Protein AF-A0A4S2KMN2-F1 (afdb_monomer_lite)

Secondary structure (DSSP, 8-state):
-EEEEEEETTEEEEEEEE-TTSBHHHHHHHHHHHHHHHHHHHHHHHHHHHHHHH-SBPPTTTTT--HHHHHHTT---TTTTTSPPTT-EEE---SSS-B-SEEEPHHHHHHHHHHHHHHHHHH-GGGGTTT-B--HHHHHHHHHHHHHHHHHH-TT---TT-HHHHHHHT----TTSHHHHH---GGGEEEEETTEE--TT-BTHHHH-S-SS-EEEEEEEETTS-SPPPPPSS-HHHHHHHHHHHHHHHHHHHHHHHHHHHHHHHHHHHHHHHHHHHHHHHHHHHHHHHIIIIIHHHHHHHHTTB-SSPEEEEEEEEEEEESGGG-S--S-EESTTS--SEEEEEEEEEEPPP---------------------------------S-PPPP-----------PPPPP--EE--TTSS-SEEEEEEESSTTSEE-TTT--HHHHHHHH-STT-EEEEEEBSS-TTEEES---HHHHHHHHHHHHHTHHHHHHHHHHHHHHHIIIIIHHHHHHTTS-------------------------TT-THHHHHHHHHHHHHHHHHHHHHTTSSS--------------------------PPPP-

Sequence (602 aa):
MVRLHVKKGDDSQFLYDTHVEASVDDVVCDIAVIYNGRLKISRICYEIEELAKHGVMLPPDIMGLTDEQVEELKLKDEWADKCVPMGGWTFNRDKIGRRNGRQPNEKMQEVLKKTIEDARAMTSKKLVQQEKLVTQKTVQEALDLLRGAVTIVYPMGLPPHDVIRKEFENTEDLTGTQASLEVIDVQLAQLWFSGKELLPGKKIKDFVGNNEKTKVIVKLQKRGSGKPAREPLMSEDERKQLMLHAYRRQEQLQMADEKEKQTFLQKLLFYTTAFFILLSTFSLFAFLFLVPFVIDPAFTTIFMQFDTRPAECVTIDVESRRGTSNCSWTSCREGCTKELYDCTQIRVNYKLPENTTEGSDGEGGAVGSVEDDEENKRMPRYERSLGEYIEDGDENFAVDDENGLPKSFPTGLMGNDSVWYFTGAKLFPNVKGCGYPPILNCSIFYRQYANIGQNFSCYYSKVDPGIVISDLDMWQVYMNLVYAMAIPIPSFIISVIYLTIAYFKIYNEDEVVLVGGEEGEEGEEGEGDGTPLPPTSGALTPGSEAFREDLASFGHQLKVAMADDISRESLDGIPNSLSAQGNLSKTMTTSISTPPGPTAAV

pLDDT: mean 75.11, std 23.51, range [24.83, 96.62]

Structure (mmCIF, N/CA/C/O backbone):
data_AF-A0A4S2KMN2-F1
#
_entry.id   AF-A0A4S2KMN2-F1
#
loop_
_atom_site.group_PDB
_atom_site.id
_atom_site.type_symbol
_atom_site.label_atom_id
_atom_site.label_alt_id
_atom_site.label_comp_id
_atom_site.label_asym_id
_atom_site.label_entity_id
_atom_site.label_seq_id
_atom_site.pdbx_PDB_ins_code
_atom_site.Cartn_x
_atom_site.Cartn_y
_atom_site.Cartn_z
_atom_site.occupancy
_atom_site.B_iso_or_equiv
_atom_site.auth_seq_id
_atom_site.auth_comp_id
_atom_site.auth_asym_id
_atom_site.auth_atom_id
_atom_site.pdbx_PDB_model_num
ATOM 1 N N . MET A 1 1 ? -2.688 -8.584 46.178 1.00 84.94 1 MET A N 1
ATOM 2 C CA . MET A 1 1 ? -4.043 -8.691 45.597 1.00 84.94 1 MET A CA 1
ATOM 3 C C . MET A 1 1 ? -3.988 -9.038 44.110 1.00 84.94 1 MET A C 1
ATOM 5 O O . MET A 1 1 ? -3.458 -8.285 43.297 1.00 84.94 1 MET A O 1
ATOM 9 N N . VAL A 1 2 ? -4.513 -10.209 43.762 1.00 90.00 2 VAL A N 1
ATOM 10 C CA . VAL A 1 2 ? -4.643 -10.681 42.381 1.00 90.00 2 VAL A CA 1
ATOM 11 C C . VAL A 1 2 ? -5.795 -9.933 41.719 1.00 90.00 2 VAL A C 1
ATOM 13 O O . VAL A 1 2 ? -6.922 -9.984 42.207 1.00 90.00 2 VAL A O 1
ATOM 16 N N . ARG A 1 3 ? -5.523 -9.260 40.600 1.00 93.69 3 ARG A N 1
ATOM 17 C CA . ARG A 1 3 ? -6.525 -8.509 39.839 1.00 93.69 3 ARG A CA 1
ATOM 18 C C . ARG A 1 3 ? -7.091 -9.364 38.716 1.00 93.69 3 ARG A C 1
ATOM 20 O O . ARG A 1 3 ? -6.379 -9.704 37.772 1.00 93.69 3 ARG A O 1
ATOM 27 N N . LEU A 1 4 ? -8.373 -9.687 38.796 1.00 94.00 4 LEU A N 1
ATOM 28 C CA . LEU A 1 4 ? -9.105 -10.438 37.785 1.00 94.00 4 LEU A CA 1
ATOM 29 C C . LEU A 1 4 ? -9.782 -9.464 36.818 1.00 94.00 4 LEU A C 1
ATOM 31 O O . LEU A 1 4 ? -10.684 -8.713 37.186 1.00 94.00 4 LEU A O 1
ATOM 35 N N . HIS A 1 5 ? -9.356 -9.484 35.561 1.00 94.56 5 HIS A N 1
ATOM 36 C CA . HIS A 1 5 ? -10.080 -8.856 34.468 1.00 94.56 5 HIS A CA 1
ATOM 37 C C . HIS A 1 5 ? -11.124 -9.840 33.944 1.00 94.56 5 HIS A C 1
ATOM 39 O O . HIS A 1 5 ? -10.793 -10.780 33.222 1.00 94.56 5 HIS A O 1
ATOM 45 N N . VAL A 1 6 ? -12.381 -9.627 34.333 1.00 94.69 6 VAL A N 1
ATOM 46 C CA . VAL A 1 6 ? -13.495 -10.504 33.973 1.00 94.69 6 VAL A CA 1
ATOM 47 C C . VAL A 1 6 ? -13.998 -10.153 32.577 1.00 94.69 6 VAL A C 1
ATOM 49 O O . VAL A 1 6 ? -14.390 -9.013 32.311 1.00 94.69 6 VAL A O 1
ATOM 52 N N . LYS A 1 7 ? -14.024 -11.150 31.694 1.00 93.00 7 LYS A N 1
ATOM 53 C CA . LYS A 1 7 ? -14.581 -11.077 30.341 1.00 93.00 7 LYS A CA 1
ATOM 54 C C . LYS A 1 7 ? -15.708 -12.087 30.147 1.00 93.00 7 LYS A C 1
ATOM 56 O O . LYS A 1 7 ? -15.736 -13.119 30.811 1.00 93.00 7 LYS A O 1
ATOM 61 N N . LYS A 1 8 ? -16.602 -11.834 29.194 1.00 90.19 8 LYS A N 1
ATOM 62 C CA . LYS A 1 8 ? -17.566 -12.824 28.679 1.00 90.19 8 LYS A CA 1
ATOM 63 C C . LYS A 1 8 ? -17.422 -12.873 27.162 1.00 90.19 8 LYS A C 1
ATOM 65 O O . LYS A 1 8 ? -17.637 -11.864 26.505 1.00 90.19 8 LYS A O 1
ATOM 70 N N . GLY A 1 9 ? -17.016 -14.016 26.608 1.00 85.81 9 GLY A N 1
ATOM 71 C CA . GLY A 1 9 ? -16.551 -14.064 25.217 1.00 85.81 9 GLY A CA 1
ATOM 72 C C . GLY A 1 9 ? -15.277 -13.231 25.056 1.00 85.81 9 GLY A C 1
ATOM 73 O O . GLY A 1 9 ? -14.280 -13.522 25.724 1.00 85.81 9 GLY A O 1
ATOM 74 N N . ASP A 1 10 ? -15.331 -12.195 24.221 1.00 83.69 10 ASP A N 1
ATOM 75 C CA . ASP A 1 10 ? -14.242 -11.222 24.039 1.00 83.69 10 ASP A CA 1
ATOM 76 C C . ASP A 1 10 ? -14.536 -9.859 24.695 1.00 83.69 10 ASP A C 1
ATOM 78 O O . ASP A 1 10 ? -13.643 -9.020 24.828 1.00 83.69 10 ASP A O 1
ATOM 82 N N . ASP A 1 11 ? -15.751 -9.683 25.223 1.00 88.81 11 ASP A N 1
ATOM 83 C CA . ASP A 1 11 ? -16.197 -8.462 25.887 1.00 88.81 11 ASP A CA 1
ATOM 84 C C . ASP A 1 11 ? -15.615 -8.322 27.298 1.00 88.81 11 ASP A C 1
ATOM 86 O O . ASP A 1 11 ? -15.892 -9.134 28.190 1.00 88.81 11 ASP A O 1
ATOM 90 N N . SER A 1 12 ? -14.904 -7.219 27.530 1.00 91.62 12 SER A N 1
ATOM 91 C CA . SER A 1 12 ? -14.468 -6.763 28.856 1.00 91.62 12 SER A CA 1
ATOM 92 C C . SER A 1 12 ? -15.654 -6.320 29.712 1.00 91.62 12 SER A C 1
ATOM 94 O O . SER A 1 12 ? -16.411 -5.426 29.329 1.00 91.62 12 SER A O 1
ATOM 96 N N . GLN A 1 13 ? -15.825 -6.941 30.884 1.00 93.12 13 GLN A N 1
ATOM 97 C CA . GLN A 1 13 ? -16.963 -6.688 31.768 1.00 93.12 13 GLN A CA 1
ATOM 98 C C . GLN A 1 13 ? -16.597 -5.739 32.910 1.00 93.12 13 GLN A C 1
ATOM 100 O O . GLN A 1 13 ? -17.120 -4.625 32.952 1.00 93.12 13 GLN A O 1
ATOM 105 N N . PHE A 1 14 ? -15.728 -6.173 33.827 1.00 95.19 14 PHE A N 1
ATOM 106 C CA . PHE A 1 14 ? -15.281 -5.395 34.987 1.00 95.19 14 PHE A CA 1
ATOM 107 C C . PHE A 1 14 ? -13.972 -5.956 35.568 1.00 95.19 14 PHE A C 1
ATOM 109 O O . PHE A 1 14 ? -13.519 -7.040 35.193 1.00 95.19 14 PHE A O 1
ATOM 116 N N . LEU A 1 15 ? -13.363 -5.200 36.484 1.00 94.81 15 LEU A N 1
ATOM 117 C CA . LEU A 1 15 ? -12.204 -5.623 37.268 1.00 94.81 15 LEU A CA 1
ATOM 118 C C . LEU A 1 15 ? -12.651 -6.027 38.679 1.00 94.81 15 LEU A C 1
ATOM 120 O O . LEU A 1 15 ? -13.425 -5.300 39.307 1.00 94.81 15 LEU A O 1
ATOM 124 N N . TYR A 1 16 ? -12.142 -7.155 39.168 1.00 94.69 16 TYR A N 1
ATOM 125 C CA . TYR A 1 16 ? -12.396 -7.686 40.508 1.00 94.69 16 TYR A CA 1
ATOM 126 C C . TYR A 1 16 ? -11.067 -8.055 41.168 1.00 94.69 16 TYR A C 1
ATOM 128 O O . TYR A 1 16 ? -10.262 -8.768 40.573 1.00 94.69 16 TYR A O 1
ATOM 136 N N . ASP A 1 17 ? -10.829 -7.577 42.386 1.00 93.50 17 ASP A N 1
ATOM 137 C CA . ASP A 1 17 ? -9.606 -7.882 43.129 1.00 93.50 17 ASP A CA 1
ATOM 138 C C . ASP A 1 17 ? -9.880 -8.999 44.144 1.00 93.50 17 ASP A C 1
ATOM 140 O O . ASP A 1 17 ? -10.862 -8.971 44.881 1.00 93.50 17 ASP A O 1
ATOM 144 N N . THR A 1 18 ? -8.983 -9.982 44.189 1.00 92.44 18 THR A N 1
ATOM 145 C CA . THR A 1 18 ? -9.006 -11.100 45.138 1.00 92.44 18 THR A CA 1
ATOM 146 C C . THR A 1 18 ? -7.611 -11.352 45.719 1.00 92.44 18 THR A C 1
ATOM 148 O O . THR A 1 18 ? -6.651 -10.630 45.436 1.00 92.44 18 THR A O 1
ATOM 151 N N . HIS A 1 19 ? -7.467 -12.365 46.565 1.00 92.62 19 HIS A N 1
ATOM 152 C CA . HIS A 1 19 ? -6.196 -12.795 47.148 1.00 92.62 19 HIS A CA 1
ATOM 153 C C . HIS A 1 19 ? -5.888 -14.244 46.754 1.00 92.62 19 HIS A C 1
ATOM 155 O O . HIS A 1 19 ? -6.780 -15.014 46.405 1.00 92.62 19 HIS A O 1
ATOM 161 N N . VAL A 1 20 ? -4.610 -14.630 46.783 1.00 90.81 20 VAL A N 1
ATOM 162 C CA . VAL A 1 20 ? -4.164 -15.951 46.291 1.00 90.81 20 VAL A CA 1
ATOM 163 C C . VAL A 1 20 ? -4.728 -17.119 47.112 1.00 90.81 20 VAL A C 1
ATOM 165 O O . VAL A 1 20 ? -4.926 -18.211 46.582 1.00 90.81 20 VAL A O 1
ATOM 168 N N . GLU A 1 21 ? -5.028 -16.889 48.394 1.00 91.69 21 GLU A N 1
ATOM 169 C CA . GLU A 1 21 ? -5.596 -17.900 49.296 1.00 91.69 21 GLU A CA 1
ATOM 170 C C . GLU A 1 21 ? -7.127 -18.037 49.212 1.00 91.69 21 GLU A C 1
ATOM 172 O O . GLU A 1 21 ? -7.668 -18.937 49.864 1.00 91.69 21 GLU A O 1
ATOM 177 N N . ALA A 1 22 ? -7.803 -17.194 48.419 1.00 92.19 22 ALA A N 1
ATOM 178 C CA . ALA A 1 22 ? -9.252 -17.230 48.245 1.00 92.19 22 ALA A CA 1
ATOM 179 C C . ALA A 1 22 ? -9.701 -18.538 47.580 1.00 92.19 22 ALA A C 1
ATOM 181 O O . ALA A 1 22 ? -9.019 -19.066 46.688 1.00 92.19 22 ALA A O 1
ATOM 182 N N . SER A 1 23 ? -10.862 -19.043 48.005 1.00 94.62 23 SER A N 1
ATOM 183 C CA . SER A 1 23 ? -11.515 -20.178 47.355 1.00 94.62 23 SER A CA 1
ATOM 184 C C . SER A 1 23 ? -11.996 -19.777 45.964 1.00 94.62 23 SER A C 1
ATOM 186 O O . SER A 1 23 ? -12.539 -18.688 45.775 1.00 94.62 23 SER A O 1
ATOM 188 N N . VAL A 1 24 ? -11.821 -20.667 44.987 1.00 92.94 24 VAL A N 1
ATOM 189 C CA . VAL A 1 24 ? -12.382 -20.478 43.645 1.00 92.94 24 VAL A CA 1
ATOM 190 C C . VAL A 1 24 ? -13.906 -20.367 43.709 1.00 92.94 24 VAL A C 1
ATOM 192 O O . VAL A 1 24 ? -14.465 -19.541 42.996 1.00 92.94 24 VAL A O 1
ATOM 195 N N . ASP A 1 25 ? -14.567 -21.130 44.583 1.00 92.50 25 ASP A N 1
ATOM 196 C CA . ASP A 1 25 ? -16.033 -21.144 44.689 1.00 92.50 25 ASP A CA 1
ATOM 197 C C . ASP A 1 25 ? -16.592 -19.783 45.110 1.00 92.50 25 ASP A C 1
ATOM 199 O O . ASP A 1 25 ? -17.511 -19.270 44.471 1.00 92.50 25 ASP A O 1
ATOM 203 N N . ASP A 1 26 ? -15.978 -19.161 46.119 1.00 92.50 26 ASP A N 1
ATOM 204 C CA . ASP A 1 26 ? -16.373 -17.838 46.610 1.00 92.50 26 ASP A CA 1
ATOM 205 C C . ASP A 1 26 ? -16.166 -16.780 45.518 1.00 92.50 26 ASP A C 1
ATOM 207 O O . ASP A 1 26 ? -17.050 -15.975 45.236 1.00 92.50 26 ASP A O 1
ATOM 211 N N . VAL A 1 27 ? -15.024 -16.835 44.821 1.00 93.31 27 VAL A N 1
ATOM 212 C CA . VAL A 1 27 ? -14.691 -15.900 43.736 1.00 93.31 27 VAL A CA 1
ATOM 213 C C . VAL A 1 27 ? -15.633 -16.054 42.536 1.00 93.31 27 VAL A C 1
ATOM 215 O O . VAL A 1 27 ? -16.050 -15.054 41.950 1.00 93.31 27 VAL A O 1
ATOM 218 N N . VAL A 1 28 ? -15.985 -17.286 42.154 1.00 93.94 28 VAL A N 1
ATOM 219 C CA . VAL A 1 28 ? -16.957 -17.557 41.081 1.00 93.94 28 VAL A CA 1
ATOM 220 C C . VAL A 1 28 ? -18.335 -17.031 41.474 1.00 93.94 28 VAL A C 1
ATOM 222 O O . VAL A 1 28 ? -18.977 -16.365 40.657 1.00 93.94 28 VAL A O 1
ATOM 225 N N . CYS A 1 29 ? -18.768 -17.279 42.715 1.00 93.19 29 CYS A N 1
ATOM 226 C CA . CYS A 1 29 ? -20.047 -16.795 43.226 1.00 93.19 29 CYS A CA 1
ATOM 227 C C . CYS A 1 29 ? -20.113 -15.264 43.217 1.00 93.19 29 CYS A C 1
ATOM 229 O O . CYS A 1 29 ? -21.039 -14.698 42.635 1.00 93.19 29 CYS A O 1
ATOM 231 N N . ASP A 1 30 ? -19.102 -14.594 43.770 1.00 93.56 30 ASP A N 1
ATOM 232 C CA . ASP A 1 30 ? -19.014 -13.133 43.811 1.00 93.56 30 ASP A CA 1
ATOM 233 C C . ASP A 1 30 ? -19.052 -12.520 42.408 1.00 93.56 30 ASP A C 1
ATOM 235 O O . ASP A 1 30 ? -19.816 -11.589 42.137 1.00 93.56 30 ASP A O 1
ATOM 239 N N . ILE A 1 31 ? -18.253 -13.059 41.480 1.00 94.81 31 ILE A N 1
ATOM 240 C CA . ILE A 1 31 ? -18.198 -12.569 40.100 1.00 94.81 31 ILE A CA 1
ATOM 241 C C . ILE A 1 31 ? -19.538 -12.781 39.390 1.00 94.81 31 ILE A C 1
ATOM 243 O O . ILE A 1 31 ? -19.984 -11.881 38.675 1.00 94.81 31 ILE A O 1
ATOM 247 N N . ALA A 1 32 ? -20.200 -13.925 39.588 1.00 94.19 32 ALA A N 1
ATOM 248 C CA . ALA A 1 32 ? -21.513 -14.194 39.006 1.00 94.19 32 ALA A CA 1
ATOM 249 C C . ALA A 1 32 ? -22.583 -13.231 39.549 1.00 94.19 32 ALA A C 1
ATOM 251 O O . ALA A 1 32 ? -23.356 -12.671 38.768 1.00 94.19 32 ALA A O 1
ATOM 252 N N . VAL A 1 33 ? -22.588 -12.971 40.861 1.00 94.50 33 VAL A N 1
ATOM 253 C CA . VAL A 1 33 ? -23.506 -12.016 41.504 1.00 94.50 33 VAL A CA 1
ATOM 254 C C . VAL A 1 33 ? -23.277 -10.599 40.980 1.00 94.50 33 VAL A C 1
ATOM 256 O O . VAL A 1 33 ? -24.235 -9.931 40.590 1.00 94.50 33 VAL A O 1
ATOM 259 N N . ILE A 1 34 ? -22.023 -10.144 40.896 1.00 94.75 34 ILE A N 1
ATOM 260 C CA . ILE A 1 34 ? -21.689 -8.817 40.355 1.00 94.75 34 ILE A CA 1
ATOM 261 C C . ILE A 1 34 ? -22.089 -8.723 38.879 1.00 94.75 34 ILE A C 1
ATOM 263 O O . ILE A 1 34 ? -22.693 -7.732 38.464 1.00 94.75 34 ILE A O 1
ATOM 267 N N . TYR A 1 35 ? -21.789 -9.748 38.079 1.00 95.12 35 TYR A N 1
ATOM 268 C CA . TYR A 1 35 ? -22.137 -9.784 36.660 1.00 95.12 35 TYR A CA 1
ATOM 269 C C . TYR A 1 35 ? -23.655 -9.693 36.446 1.00 95.12 35 TYR A C 1
ATOM 271 O O . TYR A 1 35 ? -24.119 -8.809 35.723 1.00 95.12 35 TYR A O 1
ATOM 279 N N . ASN A 1 36 ? -24.432 -10.538 37.126 1.00 93.56 36 ASN A N 1
ATOM 280 C CA . ASN A 1 36 ? -25.892 -10.530 37.036 1.00 93.56 36 ASN A CA 1
ATOM 281 C C . ASN A 1 36 ? -26.496 -9.233 37.589 1.00 93.56 36 ASN A C 1
ATOM 283 O O . ASN A 1 36 ? -27.433 -8.694 37.001 1.00 93.56 36 ASN A O 1
ATOM 287 N N . GLY A 1 37 ? -25.938 -8.690 38.673 1.00 93.69 37 GLY A N 1
ATOM 288 C CA . GLY A 1 37 ? -26.358 -7.413 39.243 1.00 93.69 37 GLY A CA 1
ATOM 289 C C . GLY A 1 37 ? -26.149 -6.236 38.286 1.00 93.69 37 GLY A C 1
ATOM 290 O O . GLY A 1 37 ? -27.013 -5.369 38.172 1.00 93.69 37 GLY A O 1
ATOM 291 N N . ARG A 1 38 ? -25.058 -6.230 37.509 1.00 94.38 38 ARG A N 1
ATOM 292 C CA . ARG A 1 38 ? -24.849 -5.234 36.443 1.00 94.38 38 ARG A CA 1
ATOM 293 C C . ARG A 1 38 ? -25.883 -5.357 35.325 1.00 94.38 38 ARG A C 1
ATOM 295 O O . ARG A 1 38 ? -26.404 -4.339 34.876 1.00 94.38 38 ARG A O 1
ATOM 302 N N . LEU A 1 39 ? -26.204 -6.581 34.894 1.00 93.31 39 LEU A N 1
ATOM 303 C CA . LEU A 1 39 ? -27.270 -6.807 33.909 1.00 93.31 39 LEU A CA 1
ATOM 304 C C . LEU A 1 39 ? -28.618 -6.302 34.435 1.00 93.31 39 LEU A C 1
ATOM 306 O O . LEU A 1 39 ? -29.352 -5.635 33.710 1.00 93.31 39 LEU A O 1
ATOM 310 N N . LYS A 1 40 ? -28.908 -6.564 35.711 1.00 93.75 40 LYS A N 1
ATOM 311 C CA . LYS A 1 40 ? -30.108 -6.093 36.406 1.00 93.75 40 LYS A CA 1
ATOM 312 C C . LYS A 1 40 ? -30.214 -4.570 36.424 1.00 93.75 40 LYS A C 1
ATOM 314 O O . LYS A 1 40 ? -31.230 -4.029 36.001 1.00 93.75 40 LYS A O 1
ATOM 319 N N . ILE A 1 41 ? -29.142 -3.874 36.799 1.00 95.19 41 ILE A N 1
ATOM 320 C CA . ILE A 1 41 ? -29.072 -2.406 36.742 1.00 95.19 41 ILE A CA 1
ATOM 321 C C . ILE A 1 41 ? -29.316 -1.904 35.316 1.00 95.19 41 ILE A C 1
ATOM 323 O O . ILE A 1 41 ? -30.093 -0.975 35.125 1.00 95.19 41 ILE A O 1
ATOM 327 N N . SER A 1 42 ? -28.717 -2.540 34.304 1.00 94.00 42 SER A N 1
ATOM 328 C CA . SER A 1 42 ? -28.928 -2.151 32.905 1.00 94.00 42 SER A CA 1
ATOM 329 C C . SER A 1 42 ? -30.397 -2.260 32.478 1.00 94.00 42 SER A C 1
ATOM 331 O O . SER A 1 42 ? -30.896 -1.355 31.809 1.00 94.00 42 SER A O 1
ATOM 333 N N . ARG A 1 43 ? -31.096 -3.334 32.875 1.00 93.69 43 ARG A N 1
ATOM 334 C CA . ARG A 1 43 ? -32.530 -3.521 32.588 1.00 93.69 43 ARG A CA 1
ATOM 335 C C . ARG A 1 43 ? -33.395 -2.496 33.315 1.00 93.69 43 ARG A C 1
ATOM 337 O O . ARG A 1 43 ? -34.242 -1.867 32.688 1.00 93.69 43 ARG A O 1
ATOM 344 N N . ILE A 1 44 ? -33.139 -2.278 34.606 1.00 95.06 44 ILE A N 1
ATOM 345 C CA . ILE A 1 44 ? -33.865 -1.287 35.412 1.00 95.06 44 ILE A CA 1
ATOM 346 C C . ILE A 1 44 ? -33.680 0.117 34.829 1.00 95.06 44 ILE A C 1
ATOM 348 O O . ILE A 1 44 ? -34.656 0.844 34.684 1.00 95.06 44 ILE A O 1
ATOM 352 N N . CYS A 1 45 ? -32.460 0.497 34.441 1.00 96.12 45 CYS A N 1
ATOM 353 C CA . CYS A 1 45 ? -32.201 1.793 33.817 1.00 96.12 45 CYS A CA 1
ATOM 354 C C . CYS A 1 45 ? -33.009 1.986 32.528 1.00 96.12 45 CYS A C 1
ATOM 356 O O . CYS A 1 45 ? -33.567 3.059 32.331 1.00 96.12 45 CYS A O 1
ATOM 358 N N . TYR A 1 46 ? -33.093 0.962 31.671 1.00 94.06 46 TYR A N 1
ATOM 359 C CA . TYR A 1 46 ? -33.902 1.021 30.449 1.00 94.06 46 TYR A CA 1
ATOM 360 C C . TYR A 1 46 ? -35.395 1.203 30.760 1.00 94.06 46 TYR A C 1
ATOM 362 O O . TYR A 1 46 ? -36.053 2.066 30.188 1.00 94.06 46 TYR A O 1
ATOM 370 N N . GLU A 1 47 ? -35.931 0.449 31.719 1.00 93.75 47 GLU A N 1
ATOM 371 C CA . GLU A 1 47 ? -37.343 0.576 32.092 1.00 93.75 47 GLU A CA 1
ATOM 372 C C . GLU A 1 47 ? -37.652 1.908 32.803 1.00 93.75 47 GLU A C 1
ATOM 374 O O . GLU A 1 47 ? -38.724 2.474 32.593 1.00 93.75 47 GLU A O 1
ATOM 379 N N . ILE A 1 48 ? -36.722 2.466 33.590 1.00 95.38 48 ILE A N 1
ATOM 380 C CA . ILE A 1 48 ? -36.884 3.796 34.205 1.00 95.38 48 ILE A CA 1
ATOM 381 C C . ILE A 1 48 ? -36.861 4.912 33.145 1.00 95.38 48 ILE A C 1
ATOM 383 O O . ILE A 1 48 ? -37.572 5.905 33.301 1.00 95.38 48 ILE A O 1
ATOM 387 N N . GLU A 1 49 ? -36.103 4.768 32.052 1.00 95.00 49 GLU A N 1
ATOM 388 C CA . GLU A 1 49 ? -36.149 5.727 30.935 1.00 95.00 49 GLU A CA 1
ATOM 389 C C . GLU A 1 49 ? -37.543 5.780 30.305 1.00 95.00 49 GLU A C 1
ATOM 391 O O . GLU A 1 49 ? -38.052 6.864 30.013 1.00 95.00 49 GLU A O 1
ATOM 396 N N . GLU A 1 50 ? -38.186 4.624 30.146 1.00 94.19 50 GLU A N 1
ATOM 397 C CA . GLU A 1 50 ? -39.549 4.534 29.624 1.00 94.19 50 GLU A CA 1
ATOM 398 C C . GLU A 1 50 ? -40.592 5.002 30.652 1.00 94.19 50 GLU A C 1
ATOM 400 O O . GLU A 1 50 ? -41.539 5.702 30.291 1.00 94.19 50 GLU A O 1
ATOM 405 N N . LEU A 1 51 ? -40.384 4.731 31.947 1.00 94.38 51 LEU A N 1
ATOM 406 C CA . LEU A 1 51 ? -41.185 5.303 33.039 1.00 94.38 51 LEU A CA 1
ATOM 407 C C . LEU A 1 51 ? -41.147 6.839 33.017 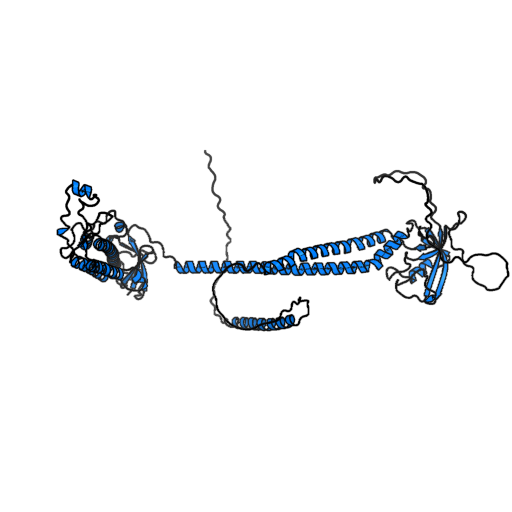1.00 94.38 51 LEU A C 1
ATOM 409 O O . LEU A 1 51 ? -42.182 7.486 33.174 1.00 94.38 51 LEU A O 1
ATOM 413 N N . ALA A 1 52 ? -39.972 7.430 32.784 1.00 94.88 52 ALA A N 1
ATOM 414 C CA . ALA A 1 52 ? -39.809 8.878 32.717 1.00 94.88 52 ALA A CA 1
ATOM 415 C C . ALA A 1 52 ? -40.547 9.505 31.520 1.00 94.88 52 ALA A C 1
ATOM 417 O O . ALA A 1 52 ? -41.042 10.621 31.644 1.00 94.88 52 ALA A O 1
ATOM 418 N N . LYS A 1 53 ? -40.641 8.810 30.377 1.00 93.94 53 LYS A N 1
ATOM 419 C CA . LYS A 1 53 ? -41.303 9.322 29.160 1.00 93.94 53 LYS A CA 1
ATOM 420 C C . LYS A 1 53 ? -42.800 9.044 29.095 1.00 93.94 53 LYS A C 1
ATOM 422 O O . LYS A 1 53 ? -43.522 9.805 28.465 1.00 93.94 53 LYS A O 1
ATOM 427 N N . HIS A 1 54 ? -43.258 7.934 29.668 1.00 93.12 54 HIS A N 1
ATOM 428 C CA . HIS A 1 54 ? -44.603 7.415 29.406 1.00 93.12 54 HIS A CA 1
ATOM 429 C C . HIS A 1 54 ? -45.375 7.024 30.670 1.00 93.12 54 HIS A C 1
ATOM 431 O O . HIS A 1 54 ? -46.536 6.640 30.572 1.00 93.12 54 HIS A O 1
ATOM 437 N N . GLY A 1 55 ? -44.787 7.143 31.862 1.00 91.75 55 GLY A N 1
ATOM 438 C CA . GLY A 1 55 ? -45.470 6.813 33.111 1.00 91.75 55 GLY A CA 1
ATOM 439 C C . GLY A 1 55 ? -45.498 5.317 33.421 1.00 91.75 55 GLY A C 1
ATOM 440 O O . GLY A 1 55 ? -44.697 4.536 32.904 1.00 91.75 55 GLY A O 1
ATOM 441 N N . VAL A 1 56 ? -46.375 4.907 34.336 1.00 92.75 56 VAL A N 1
ATOM 442 C CA . VAL A 1 56 ? -46.394 3.537 34.878 1.00 92.75 56 VAL A CA 1
ATOM 443 C C . VAL A 1 56 ? -46.943 2.519 33.876 1.00 92.75 56 VAL A C 1
ATOM 445 O O . VAL 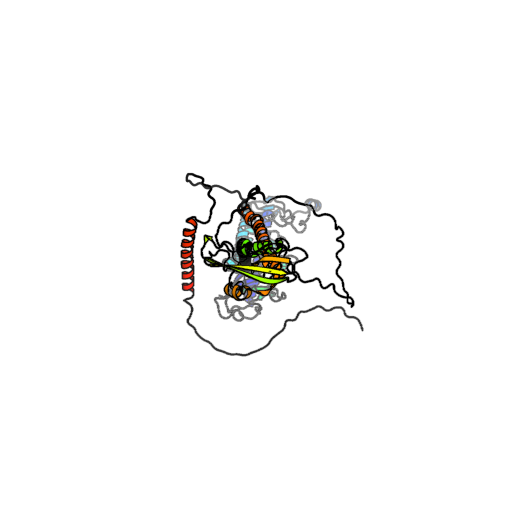A 1 56 ? -47.665 2.867 32.938 1.00 92.75 56 VAL A O 1
ATOM 448 N N . MET A 1 57 ? -46.584 1.249 34.063 1.00 92.38 57 MET A N 1
ATOM 449 C CA . MET A 1 57 ? -47.041 0.158 33.201 1.00 92.38 57 MET A CA 1
ATOM 450 C C . MET A 1 57 ? -48.554 -0.076 33.320 1.00 92.38 57 MET A C 1
ATOM 452 O O . MET A 1 57 ? -49.101 -0.117 34.426 1.00 92.38 57 MET A O 1
ATOM 456 N N . LEU A 1 58 ? -49.222 -0.278 32.181 1.00 91.56 58 LEU A N 1
ATOM 457 C CA . LEU A 1 58 ? -50.639 -0.639 32.143 1.00 91.56 58 LEU A CA 1
ATOM 458 C C . LEU A 1 58 ? -50.863 -2.047 32.720 1.00 91.56 58 LEU A C 1
ATOM 460 O O . LEU A 1 58 ? -49.975 -2.900 32.613 1.00 91.56 58 LEU A O 1
ATOM 464 N N . PRO A 1 59 ? -52.037 -2.314 33.320 1.00 90.12 59 PRO A N 1
ATOM 465 C CA . PRO A 1 59 ? -52.425 -3.661 33.722 1.00 90.12 59 PRO A CA 1
ATOM 466 C C . PRO A 1 59 ? -52.372 -4.651 32.544 1.00 90.12 59 PRO A C 1
ATOM 468 O O . PRO A 1 59 ? -52.672 -4.253 31.414 1.00 90.12 59 PRO A O 1
ATOM 471 N N . PRO A 1 60 ? -52.053 -5.938 32.788 1.00 87.38 60 PRO A N 1
ATOM 472 C CA . PRO A 1 60 ? -51.984 -6.956 31.736 1.00 87.38 60 PRO A CA 1
ATOM 473 C C . PRO A 1 60 ? -53.251 -7.053 30.876 1.00 87.38 60 PRO A C 1
ATOM 475 O O . PRO A 1 60 ? -53.146 -7.292 29.680 1.00 87.38 60 PRO A O 1
ATOM 478 N N . ASP A 1 61 ? -54.421 -6.798 31.465 1.00 87.38 61 ASP A N 1
ATOM 479 C CA . ASP A 1 61 ? -55.723 -6.880 30.789 1.00 87.38 61 ASP A CA 1
ATOM 480 C C . ASP A 1 61 ? -55.960 -5.742 29.779 1.00 87.38 61 ASP A C 1
ATOM 482 O O . ASP A 1 61 ? -56.800 -5.869 28.894 1.00 87.38 61 ASP A O 1
ATOM 486 N N . ILE A 1 62 ? -55.237 -4.623 29.919 1.00 86.12 62 ILE A N 1
ATOM 487 C CA . ILE A 1 62 ? -55.344 -3.429 29.057 1.00 86.12 62 ILE A CA 1
ATOM 488 C C . ILE A 1 62 ? -54.194 -3.386 28.038 1.00 86.12 62 ILE A C 1
ATOM 490 O O . ILE A 1 62 ? -54.295 -2.760 26.983 1.00 86.12 62 ILE A O 1
ATOM 494 N N . MET A 1 63 ? -53.082 -4.052 28.344 1.00 86.00 63 MET A N 1
ATOM 495 C CA . MET A 1 63 ? -51.870 -4.019 27.537 1.00 86.00 63 MET A CA 1
ATOM 496 C C . MET A 1 63 ? -52.098 -4.593 26.133 1.00 86.00 63 MET A C 1
ATOM 498 O O . MET A 1 63 ? -52.535 -5.729 25.980 1.00 86.00 63 MET A O 1
ATOM 502 N N . GLY A 1 64 ? -51.743 -3.824 25.100 1.00 79.62 64 GLY A N 1
ATOM 503 C CA . GLY A 1 64 ? -51.856 -4.261 23.703 1.00 79.62 64 GLY A CA 1
ATOM 504 C C . GLY A 1 64 ? -53.258 -4.150 23.092 1.00 79.62 64 GLY A C 1
ATOM 505 O O . GLY A 1 64 ? -53.435 -4.544 21.940 1.00 79.62 64 GLY A O 1
ATOM 506 N N . LEU A 1 65 ? -54.232 -3.594 23.818 1.00 84.00 65 LEU A N 1
ATOM 507 C CA . LEU A 1 65 ? -55.533 -3.214 23.269 1.00 84.00 65 LEU A CA 1
ATOM 508 C C . LEU A 1 65 ? -55.491 -1.792 22.695 1.00 84.00 65 LEU A C 1
ATOM 510 O O . LEU A 1 65 ? -54.750 -0.929 23.166 1.00 84.00 65 LEU A O 1
ATOM 514 N N . THR A 1 66 ? -56.303 -1.545 21.669 1.00 82.81 66 THR A N 1
ATOM 515 C CA . THR A 1 66 ? -56.527 -0.191 21.138 1.00 82.81 66 THR A CA 1
ATOM 516 C C . THR A 1 66 ? -57.450 0.611 22.055 1.00 82.81 66 THR A C 1
ATOM 518 O O . THR A 1 66 ? -58.262 0.034 22.777 1.00 82.81 66 THR A O 1
ATOM 521 N N . ASP A 1 67 ? -57.363 1.945 22.002 1.00 81.06 67 ASP A N 1
ATOM 522 C CA . ASP A 1 67 ? -58.196 2.831 22.833 1.00 81.06 67 ASP A CA 1
ATOM 523 C C . ASP A 1 67 ? -59.703 2.530 22.653 1.00 81.06 67 ASP A C 1
ATOM 525 O O . ASP A 1 67 ? -60.456 2.526 23.624 1.00 81.06 67 ASP A O 1
ATOM 529 N N . GLU A 1 68 ? -60.117 2.181 21.428 1.00 82.88 68 GLU A N 1
ATOM 530 C CA . GLU A 1 68 ? -61.491 1.794 21.072 1.00 82.88 68 GLU A CA 1
ATOM 531 C C . GLU A 1 68 ? -61.923 0.482 21.748 1.00 82.88 68 GLU A C 1
ATOM 533 O O . GLU A 1 68 ? -63.014 0.392 22.309 1.00 82.88 68 GLU A O 1
ATOM 538 N N . GLN A 1 69 ? -61.045 -0.528 21.761 1.00 81.88 69 GLN A N 1
ATOM 539 C CA . GLN A 1 69 ? -61.308 -1.812 22.422 1.00 81.88 69 GLN A CA 1
ATOM 540 C C . GLN A 1 69 ? -61.381 -1.669 23.943 1.00 81.88 69 GLN A C 1
ATOM 542 O O . GLN A 1 69 ? -62.179 -2.344 24.591 1.00 81.88 69 GLN A O 1
ATOM 547 N N . VAL A 1 70 ? -60.559 -0.795 24.528 1.00 84.56 70 VAL A N 1
ATOM 548 C CA . VAL A 1 70 ? -60.586 -0.512 25.970 1.00 84.56 70 VAL A CA 1
ATOM 549 C C . VAL A 1 70 ? -61.917 0.136 26.363 1.00 84.56 70 VAL A C 1
ATOM 551 O O . VAL A 1 70 ? -62.495 -0.228 27.392 1.00 84.56 70 VAL A O 1
ATOM 554 N N . GLU A 1 71 ? -62.435 1.044 25.532 1.00 84.12 71 GLU A N 1
ATOM 555 C CA . GLU A 1 71 ? -63.736 1.684 25.737 1.00 84.12 71 GLU A CA 1
ATOM 556 C C . GLU A 1 71 ? -64.906 0.698 25.553 1.00 84.12 71 GLU A C 1
ATOM 558 O O . GLU A 1 71 ? -65.806 0.654 26.397 1.00 84.12 71 GLU A O 1
ATOM 563 N N . GLU A 1 72 ? -64.859 -0.159 24.525 1.00 86.69 72 GLU A N 1
ATOM 564 C CA . GLU A 1 72 ? -65.869 -1.198 24.265 1.00 86.69 72 GLU A CA 1
ATOM 565 C C . GLU A 1 72 ? -65.939 -2.232 25.402 1.00 86.69 72 GLU A C 1
ATOM 567 O O . GLU A 1 72 ? -67.024 -2.567 25.890 1.00 86.69 72 GLU A O 1
ATOM 572 N N . LEU A 1 73 ? -64.776 -2.681 25.885 1.00 85.44 73 LEU A N 1
ATOM 573 C CA . LEU A 1 73 ? -64.652 -3.627 26.998 1.00 85.44 73 LEU A CA 1
ATOM 574 C C . LEU A 1 73 ? -64.836 -2.965 28.374 1.00 85.44 73 LEU A C 1
ATOM 576 O O . LEU A 1 73 ? -64.863 -3.662 29.390 1.00 85.44 73 LEU A O 1
ATOM 580 N N . LYS A 1 74 ? -64.994 -1.634 28.423 1.00 84.38 74 LYS A N 1
ATOM 581 C CA . LYS A 1 74 ? -65.147 -0.826 29.647 1.00 84.38 74 LYS A CA 1
ATOM 582 C C . LYS A 1 74 ? -64.037 -1.071 30.675 1.00 84.38 74 LYS A C 1
ATOM 584 O O . LYS A 1 74 ? -64.278 -0.994 31.884 1.00 84.38 74 LYS A O 1
ATOM 589 N N . LEU A 1 75 ? -62.827 -1.356 30.202 1.00 85.19 75 LEU A N 1
ATOM 590 C CA . LEU A 1 75 ? -61.661 -1.580 31.051 1.00 85.19 75 LEU A CA 1
ATOM 591 C C . LEU A 1 75 ? -61.114 -0.231 31.536 1.00 85.19 75 LEU A C 1
ATOM 593 O O . LEU A 1 75 ? -61.075 0.747 30.791 1.00 85.19 75 LEU A O 1
ATOM 597 N N . LYS A 1 76 ? -60.704 -0.156 32.806 1.00 82.75 76 LYS A N 1
ATOM 598 C CA . LYS A 1 76 ? -60.149 1.062 33.416 1.00 82.75 76 LYS A CA 1
ATOM 599 C C . LYS A 1 76 ? -58.851 0.751 34.142 1.00 82.75 76 LYS A C 1
ATOM 601 O O . LYS A 1 76 ? -58.760 -0.245 34.853 1.00 82.75 76 LYS A O 1
ATOM 606 N N . ASP A 1 77 ? -57.869 1.635 34.000 1.00 85.94 77 ASP A N 1
ATOM 607 C CA . ASP A 1 77 ? -56.614 1.541 34.743 1.00 85.94 77 ASP A CA 1
ATOM 608 C C . ASP A 1 77 ? -56.816 2.017 36.192 1.00 85.94 77 ASP A C 1
ATOM 610 O O . ASP A 1 77 ? -56.775 3.210 36.490 1.00 85.94 77 ASP A O 1
ATOM 614 N N . GLU A 1 78 ? -57.028 1.070 37.108 1.00 85.62 78 GLU A N 1
ATOM 615 C CA . GLU A 1 78 ? -57.167 1.346 38.545 1.00 85.62 78 GLU A CA 1
ATOM 616 C C . GLU A 1 78 ? -55.884 1.876 39.202 1.00 85.62 78 GLU A C 1
ATOM 618 O O . GLU A 1 78 ? -55.929 2.422 40.310 1.00 85.62 78 GLU A O 1
ATOM 623 N N . TRP A 1 79 ? -54.728 1.670 38.568 1.00 87.44 79 TRP A N 1
ATOM 624 C CA . TRP A 1 79 ? -53.428 2.065 39.103 1.00 87.44 79 TRP A CA 1
ATOM 625 C C . TRP A 1 79 ? -53.031 3.476 38.681 1.00 87.44 79 TRP A C 1
ATOM 627 O O . TRP A 1 79 ? -52.220 4.099 39.368 1.00 87.44 79 TRP A O 1
ATOM 637 N N . ALA A 1 80 ? -53.651 4.019 37.632 1.00 85.19 80 ALA A N 1
ATOM 638 C CA . ALA A 1 80 ? -53.391 5.366 37.136 1.00 85.19 80 ALA A CA 1
ATOM 639 C C . ALA A 1 80 ? -53.565 6.458 38.208 1.00 85.19 80 ALA A C 1
ATOM 641 O O . ALA A 1 80 ? -52.829 7.447 38.201 1.00 85.19 80 ALA A O 1
ATOM 642 N N . ASP A 1 81 ? -54.529 6.280 39.116 1.00 85.12 81 ASP A N 1
ATOM 643 C CA . ASP A 1 81 ? -54.847 7.241 40.182 1.00 85.12 81 ASP A CA 1
ATOM 644 C C . ASP A 1 81 ? -54.174 6.894 41.521 1.00 85.12 81 ASP A C 1
ATOM 646 O O . ASP A 1 81 ? -54.065 7.744 42.403 1.00 85.12 81 ASP A O 1
ATOM 650 N N . LYS A 1 82 ? -53.682 5.657 41.675 1.00 87.75 82 LYS A N 1
ATOM 651 C CA . LYS A 1 82 ? -52.935 5.206 42.864 1.00 87.75 82 LYS A CA 1
ATOM 652 C C . LYS A 1 82 ? -51.445 5.537 42.755 1.00 87.75 82 LYS A C 1
ATOM 654 O O . LYS A 1 82 ? -50.820 5.912 43.743 1.00 87.75 82 LYS A O 1
ATOM 659 N N . CYS A 1 83 ? -50.880 5.427 41.555 1.00 88.94 83 CYS A N 1
ATOM 660 C CA . CYS A 1 83 ? -49.457 5.613 41.277 1.00 88.94 83 CYS A CA 1
ATOM 661 C C . CYS A 1 83 ? -49.203 6.949 40.568 1.00 88.94 83 CYS A C 1
ATOM 663 O O . CYS A 1 83 ? -48.727 6.993 39.433 1.00 88.94 83 CYS A O 1
ATOM 665 N N . VAL A 1 84 ? -49.537 8.051 41.242 1.00 89.81 84 VAL A N 1
ATOM 666 C CA . VAL A 1 84 ? -49.362 9.403 40.696 1.00 89.81 84 VAL A CA 1
ATOM 667 C C . VAL A 1 84 ? -47.949 9.916 40.999 1.00 89.81 84 VAL A C 1
ATOM 669 O O . VAL A 1 84 ? -47.518 9.842 42.155 1.00 89.81 84 VAL A O 1
ATOM 672 N N . PRO A 1 85 ? -47.223 10.454 40.001 1.00 91.69 85 PRO A N 1
ATOM 673 C CA . PRO A 1 85 ? -45.905 11.019 40.236 1.00 91.69 85 PRO A CA 1
ATOM 674 C C . PRO A 1 85 ? -45.966 12.305 41.075 1.00 91.69 85 PRO A C 1
ATOM 676 O O . PRO A 1 85 ? -46.919 13.089 41.013 1.00 91.69 85 PRO A O 1
ATOM 679 N N . MET A 1 86 ? -44.913 12.548 41.851 1.00 89.06 86 MET A N 1
ATOM 680 C CA . MET A 1 86 ? -44.759 13.729 42.690 1.00 89.06 86 MET A CA 1
ATOM 681 C C . MET A 1 86 ? -44.772 14.998 41.828 1.00 89.06 86 MET A C 1
ATOM 683 O O . MET A 1 86 ? -43.997 15.148 40.887 1.00 89.06 86 MET A O 1
ATOM 687 N N . GLY A 1 87 ? -45.654 15.938 42.170 1.00 85.75 87 GLY A N 1
ATOM 688 C CA . GLY A 1 87 ? -45.831 17.183 41.420 1.00 85.75 87 GLY A CA 1
ATOM 689 C C . GLY A 1 87 ? -46.828 17.100 40.259 1.00 85.75 87 GLY A C 1
ATOM 690 O O . GLY A 1 87 ? -47.068 18.124 39.624 1.00 85.75 87 GLY A O 1
ATOM 691 N N . GLY A 1 88 ? -47.449 15.943 40.010 1.00 89.50 88 GLY A N 1
ATOM 692 C CA . GLY A 1 88 ? -48.421 15.755 38.930 1.00 89.50 88 GLY A CA 1
ATOM 693 C C . GLY A 1 88 ? -47.805 15.174 37.656 1.00 89.50 88 GLY A C 1
ATOM 694 O O . GLY A 1 88 ? -46.620 14.838 37.615 1.00 89.50 88 GLY A O 1
ATOM 695 N N . TRP A 1 89 ? -48.642 15.014 36.630 1.00 93.12 89 TRP A N 1
ATOM 696 C CA . TRP A 1 89 ? -48.289 14.352 35.375 1.00 93.12 89 TRP A CA 1
ATOM 697 C C . TRP A 1 89 ? -48.706 15.175 34.157 1.00 93.12 89 TRP A C 1
ATOM 699 O O . TRP A 1 89 ? -49.631 15.984 34.210 1.00 93.12 89 TRP A O 1
ATOM 709 N N . THR A 1 90 ? -48.032 14.918 33.040 1.00 91.75 90 THR A N 1
ATOM 710 C CA . THR A 1 90 ? -48.419 15.400 31.708 1.00 91.75 90 THR A CA 1
ATOM 711 C C . THR A 1 90 ? -48.696 14.205 30.802 1.00 91.75 90 THR A C 1
ATOM 713 O O . THR A 1 90 ? -48.216 13.102 31.063 1.00 91.75 90 THR A O 1
ATOM 716 N N . PHE A 1 91 ? -49.534 14.381 29.779 1.00 92.19 91 PHE A N 1
ATOM 717 C CA . PHE A 1 91 ? -49.885 13.279 28.887 1.00 92.19 91 PHE A CA 1
ATOM 718 C C . PHE A 1 91 ? -48.859 13.139 27.763 1.00 92.19 91 PHE A C 1
ATOM 720 O O . PHE A 1 91 ? -48.646 14.075 26.995 1.00 92.19 91 PHE A O 1
ATOM 727 N N . ASN A 1 92 ? -48.267 11.955 27.644 1.00 91.56 92 ASN A N 1
ATOM 728 C CA . ASN A 1 92 ? -47.400 11.576 26.540 1.00 91.56 92 ASN A CA 1
ATOM 729 C C . ASN A 1 92 ? -47.630 10.108 26.172 1.00 91.56 92 ASN A C 1
ATOM 731 O O . ASN A 1 92 ? -47.164 9.193 26.856 1.00 91.56 92 ASN A O 1
ATOM 735 N N . ARG A 1 93 ? -48.366 9.890 25.081 1.00 86.81 93 ARG A N 1
ATOM 736 C CA . ARG A 1 93 ? -48.797 8.563 24.639 1.00 86.81 93 ARG A CA 1
ATOM 737 C C . ARG A 1 93 ? -47.603 7.649 24.347 1.00 86.81 93 ARG A C 1
ATOM 739 O O . ARG A 1 93 ? -46.721 7.996 23.563 1.00 86.81 93 ARG A O 1
ATOM 746 N N . ASP A 1 94 ? -47.634 6.449 24.917 1.00 88.06 94 ASP A N 1
ATOM 747 C CA . ASP A 1 94 ? -46.730 5.365 24.541 1.00 88.06 94 ASP A CA 1
ATOM 748 C C . ASP A 1 94 ? -47.155 4.784 23.185 1.00 88.06 94 ASP A C 1
ATOM 750 O O . ASP A 1 94 ? -48.281 4.314 23.017 1.00 88.06 94 ASP A O 1
ATOM 754 N N . LYS A 1 95 ? -46.246 4.803 22.207 1.00 84.50 95 LYS A N 1
ATOM 755 C CA . LYS A 1 95 ? -46.494 4.242 20.869 1.00 84.50 95 LYS A CA 1
ATOM 756 C C . LYS A 1 95 ? -46.608 2.718 20.885 1.00 84.50 95 LYS A C 1
ATOM 758 O O . LYS A 1 95 ? -47.231 2.155 19.993 1.00 84.50 95 LYS A O 1
ATOM 763 N N . ILE A 1 96 ? -45.992 2.066 21.869 1.00 83.31 96 ILE A N 1
ATOM 764 C CA . ILE A 1 96 ? -45.984 0.610 22.031 1.00 83.31 96 ILE A CA 1
ATOM 765 C C . ILE A 1 96 ? -47.230 0.154 22.814 1.00 83.31 96 ILE A C 1
ATOM 767 O O . ILE A 1 96 ? -47.616 -1.008 22.732 1.00 83.31 96 ILE A O 1
ATOM 771 N N . GLY A 1 97 ? -47.887 1.061 23.548 1.00 83.44 97 GLY A N 1
ATOM 772 C CA . GLY A 1 97 ? -49.094 0.756 24.324 1.00 83.44 97 GLY A CA 1
ATOM 773 C C . GLY A 1 97 ? -48.835 -0.116 25.558 1.00 83.44 97 GLY A C 1
ATOM 774 O O . GLY A 1 97 ? -49.718 -0.858 25.986 1.00 83.44 97 GLY A O 1
ATOM 775 N N . ARG A 1 98 ? -47.621 -0.065 26.128 1.00 89.31 98 ARG A N 1
ATOM 776 C CA . ARG A 1 98 ? -47.254 -0.781 27.365 1.00 89.31 98 ARG A CA 1
ATOM 777 C C . ARG A 1 98 ? -47.478 0.069 28.615 1.00 89.31 98 ARG A C 1
ATOM 779 O O . ARG A 1 98 ? -47.745 -0.484 29.683 1.00 89.31 98 ARG A O 1
ATOM 786 N N . ARG A 1 99 ? -47.330 1.392 28.509 1.00 91.62 99 ARG A N 1
ATOM 787 C CA . ARG A 1 99 ? -47.441 2.360 29.615 1.00 91.62 99 ARG A CA 1
ATOM 788 C C . ARG A 1 99 ? -48.644 3.288 29.429 1.00 91.62 99 ARG A C 1
ATOM 790 O O . ARG A 1 99 ? -49.113 3.498 28.314 1.00 91.62 99 ARG A O 1
ATOM 797 N N . ASN A 1 100 ? -49.157 3.840 30.528 1.00 89.56 100 ASN A N 1
ATOM 798 C CA . ASN A 1 100 ? -50.433 4.571 30.543 1.00 89.56 100 ASN A CA 1
ATOM 799 C C . ASN A 1 100 ? -50.370 6.012 29.996 1.00 89.56 100 ASN A C 1
ATOM 801 O O . ASN A 1 100 ? -51.386 6.704 29.932 1.00 89.56 100 ASN A O 1
ATOM 805 N N . GLY A 1 101 ? -49.181 6.483 29.626 1.00 89.81 101 GLY A N 1
ATOM 806 C CA . GLY A 1 101 ? -48.940 7.809 29.068 1.00 89.81 101 GLY A CA 1
ATOM 807 C C . GLY A 1 101 ? -48.925 8.946 30.093 1.00 89.81 101 GLY A C 1
ATOM 808 O O . GLY A 1 101 ? -48.816 10.105 29.698 1.00 89.81 101 GLY A O 1
ATOM 809 N N . ARG A 1 102 ? -49.029 8.664 31.400 1.00 91.50 102 ARG A N 1
ATOM 810 C CA . ARG A 1 102 ? -48.974 9.680 32.468 1.00 91.50 102 ARG A CA 1
ATOM 811 C C . ARG A 1 102 ? -47.528 9.915 32.907 1.00 91.50 102 ARG A C 1
ATOM 813 O O . ARG A 1 102 ? -47.096 9.426 33.954 1.00 91.50 102 ARG A O 1
ATOM 820 N N . GLN A 1 103 ? -46.767 10.646 32.096 1.00 93.38 103 GLN A N 1
ATOM 821 C CA . GLN A 1 103 ? -45.360 10.921 32.388 1.00 93.38 103 GLN A CA 1
ATOM 822 C C . GLN A 1 103 ? -45.199 11.920 33.554 1.00 93.38 103 GLN A C 1
ATOM 824 O O . GLN A 1 103 ? -46.022 12.833 33.695 1.00 93.38 103 GLN A O 1
ATOM 829 N N . PRO A 1 104 ? -44.139 11.805 34.376 1.00 94.50 104 PRO A N 1
ATOM 830 C CA . PRO A 1 104 ? -43.812 12.797 35.402 1.00 94.50 104 PRO A CA 1
ATOM 831 C C . PRO A 1 104 ? -43.549 14.195 34.820 1.00 94.50 104 PRO A C 1
ATOM 833 O O . PRO A 1 104 ? -43.238 14.342 33.638 1.00 94.50 104 PRO A O 1
ATOM 836 N N . ASN A 1 105 ? -43.597 15.232 35.657 1.00 93.88 105 ASN A N 1
ATOM 837 C CA . ASN A 1 105 ? -43.150 16.577 35.268 1.00 93.88 105 ASN A CA 1
ATOM 838 C C . ASN A 1 105 ? -41.667 16.604 34.871 1.00 93.88 105 ASN A C 1
ATOM 840 O O . ASN A 1 105 ? -40.877 15.818 35.391 1.00 93.88 105 ASN A O 1
ATOM 844 N N . GLU A 1 106 ? -41.268 17.581 34.052 1.00 92.69 106 GLU A N 1
ATOM 845 C CA . GLU A 1 106 ? -39.893 17.729 33.542 1.00 92.69 106 GLU A CA 1
ATOM 846 C C . GLU A 1 106 ? -38.826 17.634 34.643 1.00 92.69 106 GLU A C 1
ATOM 848 O O . GLU A 1 106 ? -37.898 16.840 34.530 1.00 92.69 106 GLU A O 1
ATOM 853 N N . LYS A 1 107 ? -39.023 18.326 35.775 1.00 92.50 107 LYS A N 1
ATOM 854 C CA . LYS A 1 107 ? -38.107 18.261 36.929 1.00 92.50 107 LYS A CA 1
ATOM 855 C C . LYS A 1 107 ? -37.930 16.844 37.484 1.00 92.50 107 LYS A C 1
ATOM 857 O O . LYS A 1 107 ? -36.833 16.462 37.869 1.00 92.50 107 LYS A O 1
ATOM 862 N N . MET A 1 108 ? -39.002 16.054 37.544 1.00 93.31 108 MET A N 1
ATOM 863 C CA . MET A 1 108 ? -38.939 14.673 38.036 1.00 93.31 108 MET A CA 1
ATOM 864 C C . MET A 1 108 ? -38.364 13.723 36.983 1.00 93.31 108 MET A C 1
ATOM 866 O O . MET A 1 108 ? -37.648 12.786 37.330 1.00 93.31 108 MET A O 1
ATOM 870 N N . GLN A 1 109 ? -38.610 13.989 35.697 1.00 93.56 109 GLN A N 1
ATOM 871 C CA . GLN A 1 109 ? -37.938 13.273 34.614 1.00 93.56 109 GLN A CA 1
ATOM 872 C C . GLN A 1 109 ? -36.424 13.501 34.653 1.00 93.56 109 GLN A C 1
ATOM 874 O O . GLN A 1 109 ? -35.668 12.552 34.471 1.00 93.56 109 GLN A O 1
ATOM 879 N N . GLU A 1 110 ? -35.971 14.730 34.915 1.00 94.88 110 GLU A N 1
ATOM 880 C CA . GLU A 1 110 ? -34.549 15.054 35.083 1.00 94.88 110 GLU A CA 1
ATOM 881 C C . GLU A 1 110 ? -33.922 14.288 36.250 1.00 94.88 110 GLU A C 1
ATOM 883 O O . GLU A 1 110 ? -32.832 13.740 36.094 1.00 94.88 110 GLU A O 1
ATOM 888 N N . VAL A 1 111 ? -34.619 14.179 37.388 1.00 95.38 111 VAL A N 1
ATOM 889 C CA . VAL A 1 111 ? -34.156 13.367 38.527 1.00 95.38 111 VAL A CA 1
ATOM 890 C C . VAL A 1 111 ? -33.943 11.911 38.105 1.00 95.38 111 VAL A C 1
ATOM 892 O O . VAL A 1 111 ? -32.879 11.353 38.381 1.00 95.38 111 VAL A O 1
ATOM 895 N N . LEU A 1 112 ? -34.902 11.298 37.399 1.00 95.31 112 LEU A N 1
ATOM 896 C CA . LEU A 1 112 ? -34.765 9.922 36.902 1.00 95.31 112 LEU A CA 1
ATOM 897 C C . LEU A 1 112 ? -33.615 9.790 35.895 1.00 95.31 112 LEU A C 1
ATOM 899 O O . LEU A 1 112 ? -32.779 8.903 36.049 1.00 95.31 112 LEU A O 1
ATOM 903 N N . LYS A 1 113 ? -33.531 10.686 34.904 1.00 96.50 113 LYS A N 1
ATOM 904 C CA . LYS A 1 113 ? -32.479 10.671 33.871 1.00 96.50 113 LYS A CA 1
ATOM 905 C C . LYS A 1 113 ? -31.084 10.794 34.480 1.00 96.50 113 LYS A C 1
ATOM 907 O O . LYS A 1 113 ? -30.221 9.973 34.188 1.00 96.50 113 LYS A O 1
ATOM 912 N N . LYS A 1 114 ? -30.885 11.750 35.389 1.00 96.44 114 LYS A N 1
ATOM 913 C CA . LYS A 1 114 ? -29.604 11.939 36.080 1.00 96.44 114 LYS A CA 1
ATOM 914 C C . LYS A 1 114 ? -29.222 10.710 36.908 1.00 96.44 114 LYS A C 1
ATOM 916 O O . LYS A 1 114 ? -28.094 10.238 36.841 1.00 96.44 114 LYS A O 1
ATOM 921 N N . THR A 1 115 ? -30.186 10.142 37.630 1.00 96.19 115 THR A N 1
ATOM 922 C CA . THR A 1 115 ? -29.982 8.920 38.420 1.00 96.19 115 THR A CA 1
ATOM 923 C C . THR A 1 115 ? -29.582 7.732 37.532 1.00 96.19 115 THR A C 1
ATOM 925 O O . THR A 1 115 ? -28.708 6.948 37.898 1.00 96.19 115 THR A O 1
ATOM 928 N N . ILE A 1 116 ? -30.188 7.597 36.348 1.00 96.62 116 ILE A N 1
ATOM 929 C CA . ILE A 1 116 ? -29.828 6.567 35.363 1.00 96.62 116 ILE A CA 1
ATOM 930 C C . ILE A 1 116 ? -28.389 6.748 34.875 1.00 96.62 116 ILE A C 1
ATOM 932 O O . ILE A 1 116 ? -27.647 5.766 34.791 1.00 96.62 116 ILE A O 1
ATOM 936 N N . GLU A 1 117 ? -27.989 7.977 34.550 1.00 96.06 117 GLU A N 1
ATOM 937 C CA . GLU A 1 117 ? -26.623 8.293 34.124 1.00 96.06 117 GLU A CA 1
ATOM 938 C C . GLU A 1 117 ? -25.604 7.942 35.215 1.00 96.06 117 GLU A C 1
ATOM 940 O O . GLU A 1 117 ? -24.627 7.242 34.932 1.00 96.06 117 GLU A O 1
ATOM 945 N N . ASP A 1 118 ? -25.880 8.317 36.466 1.00 95.25 118 ASP A N 1
ATOM 946 C CA . ASP A 1 118 ? -25.038 8.001 37.622 1.00 95.25 118 ASP A CA 1
ATOM 947 C C . ASP A 1 118 ? -24.933 6.477 37.845 1.00 95.25 118 ASP A C 1
ATOM 949 O O . ASP A 1 118 ? -23.833 5.930 37.995 1.00 95.25 118 ASP A O 1
ATOM 953 N N . ALA A 1 119 ? -26.053 5.747 37.785 1.00 95.38 119 ALA A N 1
ATOM 954 C CA . ALA A 1 119 ? -26.077 4.288 37.930 1.00 95.38 119 ALA A CA 1
ATOM 955 C C . ALA A 1 119 ? -25.330 3.559 36.799 1.00 95.38 119 ALA A C 1
ATOM 957 O O . ALA A 1 119 ? -24.584 2.598 37.042 1.00 95.38 119 ALA A O 1
ATOM 958 N N . ARG A 1 120 ? -25.474 4.033 35.553 1.00 94.44 120 ARG A N 1
ATOM 959 C CA . ARG A 1 120 ? -24.723 3.522 34.396 1.00 94.44 120 ARG A CA 1
ATOM 960 C C . ARG A 1 120 ? -23.234 3.822 34.526 1.00 94.44 120 ARG A C 1
ATOM 962 O O . ARG A 1 120 ? -22.422 2.954 34.210 1.00 94.44 120 ARG A O 1
ATOM 969 N N . ALA A 1 121 ? -22.854 5.000 35.017 1.00 93.94 121 ALA A N 1
ATOM 970 C CA . ALA A 1 121 ? -21.457 5.357 35.247 1.00 93.94 121 ALA A CA 1
ATOM 971 C C . ALA A 1 121 ? -20.801 4.451 36.304 1.00 93.94 121 ALA A C 1
ATOM 973 O O . ALA A 1 121 ? -19.671 4.000 36.102 1.00 93.94 121 ALA A O 1
ATOM 974 N N . MET A 1 122 ? -21.522 4.105 37.378 1.00 92.00 122 MET A N 1
ATOM 975 C CA . MET A 1 122 ? -21.042 3.197 38.432 1.00 92.00 122 MET A CA 1
ATOM 976 C C . MET A 1 122 ? -20.806 1.755 37.960 1.00 92.00 122 MET A C 1
ATOM 978 O O . MET A 1 122 ? -19.969 1.057 38.530 1.00 92.00 122 MET A O 1
ATOM 982 N N . THR A 1 123 ? -21.512 1.299 36.922 1.00 92.69 123 THR A N 1
ATOM 983 C CA . THR A 1 123 ? -21.445 -0.092 36.430 1.00 92.69 123 THR A CA 1
ATOM 984 C C . THR A 1 123 ? -20.899 -0.235 35.008 1.00 92.69 123 THR A C 1
ATOM 986 O O . THR A 1 123 ? -20.872 -1.341 34.453 1.00 92.69 123 THR A O 1
ATOM 989 N N . SER A 1 124 ? -20.413 0.857 34.417 1.00 91.88 124 SER A N 1
ATOM 990 C CA . SER A 1 124 ? -19.961 0.919 33.027 1.00 91.88 124 SER A CA 1
ATOM 991 C C . SER A 1 124 ? -18.794 -0.024 32.727 1.00 91.88 124 SER A C 1
ATOM 993 O O . SER A 1 124 ? -17.853 -0.153 33.508 1.00 91.88 124 SER A O 1
ATOM 995 N N . LYS A 1 125 ? -18.797 -0.626 31.529 1.00 91.19 125 LYS A N 1
ATOM 996 C CA . LYS A 1 125 ? -17.648 -1.388 31.002 1.00 91.19 125 LYS A CA 1
ATOM 997 C C . LYS A 1 125 ? -16.389 -0.508 30.855 1.00 91.19 125 LYS A C 1
ATOM 999 O O . LYS A 1 125 ? -15.274 -1.015 30.930 1.00 91.19 125 LYS A O 1
ATOM 1004 N N . LYS A 1 126 ? -16.549 0.819 30.709 1.00 89.81 126 LYS A N 1
ATOM 1005 C CA . LYS A 1 126 ? -15.436 1.785 30.586 1.00 89.81 126 LYS A CA 1
ATOM 1006 C C . LYS A 1 126 ? -14.558 1.858 31.841 1.00 89.81 126 LYS A C 1
ATOM 1008 O O . LYS A 1 126 ? -13.395 2.239 31.744 1.00 89.81 126 LYS A O 1
ATOM 1013 N N . LEU A 1 127 ? -15.075 1.437 32.998 1.00 91.00 127 LEU A N 1
ATOM 1014 C CA . LEU A 1 127 ? -14.318 1.404 34.253 1.00 91.00 127 LEU A CA 1
ATOM 1015 C C . LEU A 1 127 ? -13.075 0.507 34.176 1.00 91.00 127 LEU A C 1
ATOM 1017 O O . LEU A 1 127 ? -12.093 0.769 34.863 1.00 91.00 127 LEU A O 1
ATOM 1021 N N . VAL A 1 128 ? -13.077 -0.492 33.286 1.00 89.69 128 VAL A N 1
ATOM 1022 C CA . VAL A 1 128 ? -11.915 -1.353 33.030 1.00 89.69 128 VAL A CA 1
ATOM 1023 C C . VAL A 1 128 ? -10.728 -0.556 32.477 1.00 89.69 128 VAL A C 1
ATOM 1025 O O . VAL A 1 128 ? -9.600 -0.772 32.914 1.00 89.69 128 VAL A O 1
ATOM 1028 N N . GLN A 1 129 ? -10.973 0.379 31.549 1.00 87.38 129 GLN A N 1
ATOM 1029 C CA . GLN A 1 129 ? -9.930 1.240 30.967 1.00 87.38 129 GLN A CA 1
ATOM 1030 C C . GLN A 1 129 ? -9.390 2.246 31.990 1.00 87.38 129 GLN A C 1
ATOM 1032 O O . GLN A 1 129 ? -8.218 2.596 31.955 1.00 87.38 129 GLN A O 1
ATOM 1037 N N . GLN A 1 130 ? -10.243 2.670 32.925 1.00 89.25 130 GLN A N 1
ATOM 1038 C CA . GLN A 1 130 ? -9.894 3.569 34.030 1.00 89.25 130 GLN A CA 1
ATOM 1039 C C . GLN A 1 130 ? -9.271 2.833 35.231 1.00 89.25 130 GLN A C 1
ATOM 1041 O O . GLN A 1 130 ? -9.050 3.440 36.273 1.00 89.25 130 GLN A O 1
ATOM 1046 N N . GLU A 1 131 ? -9.048 1.520 35.114 1.00 88.50 131 GLU A N 1
ATOM 1047 C CA . GLU A 1 131 ? -8.564 0.636 36.182 1.00 88.50 131 GLU A CA 1
ATOM 1048 C C . GLU A 1 131 ? -9.376 0.684 37.493 1.00 88.50 131 GLU A C 1
ATOM 1050 O O . GLU A 1 131 ? -8.863 0.372 38.570 1.00 88.50 131 GLU A O 1
ATOM 1055 N N . LYS A 1 132 ? -10.669 1.024 37.411 1.00 91.31 132 LYS A N 1
ATOM 1056 C CA . LYS A 1 132 ? -11.575 1.075 38.562 1.00 91.31 132 LYS A CA 1
ATOM 1057 C C . LYS A 1 132 ? -12.262 -0.276 38.775 1.00 91.31 132 LYS A C 1
ATOM 1059 O O . LYS A 1 132 ? -12.739 -0.915 37.838 1.00 91.31 132 LYS A O 1
ATOM 1064 N N . LEU A 1 133 ? -12.318 -0.699 40.034 1.00 91.06 133 LEU A N 1
ATOM 1065 C CA . LEU A 1 133 ? -12.910 -1.966 40.460 1.00 91.06 133 LEU A CA 1
ATOM 1066 C C . LEU A 1 133 ? -14.430 -1.852 40.583 1.00 91.06 133 LEU A C 1
ATOM 1068 O O . LEU A 1 133 ? -14.949 -0.797 40.954 1.00 91.06 133 LEU A O 1
ATOM 1072 N N . VAL A 1 134 ? -15.128 -2.959 40.335 1.00 91.69 134 VAL A N 1
ATOM 1073 C CA . VAL A 1 134 ? -16.562 -3.085 40.619 1.00 91.69 134 VAL A CA 1
ATOM 1074 C C . VAL A 1 134 ? -16.746 -4.164 41.674 1.00 91.69 134 VAL A C 1
ATOM 1076 O O . VAL A 1 134 ? -16.337 -5.307 41.485 1.00 91.69 134 VAL A O 1
ATOM 1079 N N . THR A 1 135 ? -17.362 -3.789 42.793 1.00 92.81 135 THR A N 1
ATOM 1080 C CA . THR A 1 135 ? -17.651 -4.695 43.913 1.00 92.81 135 THR A CA 1
ATOM 1081 C C . THR A 1 135 ? -19.155 -4.905 44.052 1.00 92.81 135 THR A C 1
ATOM 1083 O O . THR A 1 135 ? -19.948 -4.120 43.527 1.00 92.81 135 THR A O 1
ATOM 1086 N N . GLN A 1 136 ? -19.566 -5.922 44.812 1.00 91.88 136 GLN A N 1
ATOM 1087 C CA . GLN A 1 136 ? -20.977 -6.128 45.150 1.00 91.88 136 GLN A CA 1
ATOM 1088 C C . GLN A 1 136 ? -21.589 -4.891 45.825 1.00 91.88 136 GLN A C 1
ATOM 1090 O O . GLN A 1 136 ? -22.731 -4.537 45.544 1.00 91.88 136 GLN A O 1
ATOM 1095 N N . LYS A 1 137 ? -20.810 -4.179 46.650 1.00 93.81 137 LYS A N 1
ATOM 1096 C CA . LYS A 1 137 ? -21.246 -2.932 47.285 1.00 93.81 137 LYS A CA 1
ATOM 1097 C C . LYS A 1 137 ? -21.584 -1.855 46.253 1.00 93.81 137 LYS A C 1
ATOM 1099 O O . LYS A 1 137 ? -22.624 -1.227 46.363 1.00 93.81 137 LYS A O 1
ATOM 1104 N N . THR A 1 138 ? -20.757 -1.695 45.221 1.00 93.25 138 THR A N 1
ATOM 1105 C CA . THR A 1 138 ? -21.001 -0.736 44.128 1.00 93.25 138 THR A CA 1
ATOM 1106 C C . THR A 1 138 ? -22.296 -1.049 43.374 1.00 93.25 138 THR A C 1
ATOM 1108 O O . THR A 1 138 ? -23.037 -0.144 43.005 1.00 93.25 138 THR A O 1
ATOM 1111 N N . VAL A 1 139 ? -22.587 -2.337 43.158 1.00 94.69 139 VAL A N 1
ATOM 1112 C CA . VAL A 1 139 ? -23.847 -2.785 42.544 1.00 94.69 139 VAL A CA 1
ATOM 1113 C C . VAL A 1 139 ? -25.034 -2.468 43.457 1.00 94.69 139 VAL A C 1
ATOM 1115 O O . VAL A 1 139 ? -26.038 -1.941 42.984 1.00 94.69 139 VAL A O 1
ATOM 1118 N N . GLN A 1 140 ? -24.917 -2.734 44.759 1.00 94.88 140 GLN A N 1
ATOM 1119 C CA . GLN A 1 140 ? -25.975 -2.432 45.722 1.00 94.88 140 GLN A CA 1
ATOM 1120 C C . GLN A 1 140 ? -26.240 -0.923 45.833 1.00 94.88 140 GLN A C 1
ATOM 1122 O O . GLN A 1 140 ? -27.388 -0.506 45.748 1.00 94.88 140 GLN A O 1
ATOM 1127 N N . GLU A 1 141 ? -25.191 -0.101 45.922 1.00 95.62 141 GLU A N 1
ATOM 1128 C CA . GLU A 1 141 ? -25.287 1.367 45.943 1.00 95.62 141 GLU A CA 1
ATOM 1129 C C . GLU A 1 141 ? -26.002 1.904 44.690 1.00 95.62 141 GLU A C 1
ATOM 1131 O O . GLU A 1 141 ? -26.846 2.794 44.788 1.00 95.62 141 GLU A O 1
ATOM 1136 N N . ALA A 1 142 ? -25.728 1.330 43.513 1.00 95.88 142 ALA A N 1
ATOM 1137 C CA . ALA A 1 142 ? -26.417 1.691 42.277 1.00 95.88 142 ALA A CA 1
ATOM 1138 C C . ALA A 1 142 ? -27.901 1.284 42.273 1.00 95.88 142 ALA A C 1
ATOM 1140 O O . ALA A 1 142 ? -28.745 2.055 41.812 1.00 95.88 142 ALA A O 1
ATOM 1141 N N . LEU A 1 143 ? -28.241 0.104 42.803 1.00 95.50 143 LEU A N 1
ATOM 1142 C CA . LEU A 1 143 ? -29.634 -0.330 42.953 1.00 95.50 143 LEU A CA 1
ATOM 1143 C C . LEU A 1 143 ? -30.401 0.545 43.950 1.00 95.50 143 LEU A C 1
ATOM 1145 O O . LEU A 1 143 ? -31.540 0.923 43.674 1.00 95.50 143 LEU A O 1
ATOM 1149 N N . ASP A 1 144 ? -29.781 0.897 45.076 1.00 95.69 144 ASP A N 1
ATOM 1150 C CA . ASP A 1 144 ? -30.381 1.748 46.105 1.00 95.69 144 ASP A CA 1
ATOM 1151 C C . ASP A 1 144 ? -30.604 3.175 45.588 1.00 95.69 144 ASP A C 1
ATOM 1153 O O . ASP A 1 144 ? -31.643 3.776 45.859 1.00 95.69 144 ASP A O 1
ATOM 1157 N N . LEU A 1 145 ? -29.678 3.691 44.775 1.00 96.31 145 LEU A N 1
ATOM 1158 C CA . LEU A 1 145 ? -29.802 4.981 44.097 1.00 96.31 145 LEU A CA 1
ATOM 1159 C C . LEU A 1 145 ? -30.993 4.996 43.120 1.00 96.31 145 LEU A C 1
ATOM 1161 O O . LEU A 1 145 ? -31.821 5.908 43.173 1.00 96.31 145 LEU A O 1
ATOM 1165 N N . LEU A 1 146 ? -31.146 3.952 42.296 1.00 96.12 146 LEU A N 1
ATOM 1166 C CA . LEU A 1 146 ? -32.298 3.810 41.394 1.00 96.12 146 LEU A CA 1
ATOM 1167 C C . LEU A 1 146 ? -33.616 3.657 42.166 1.00 96.12 146 LEU A C 1
ATOM 1169 O O . LEU A 1 146 ? -34.607 4.311 41.834 1.00 96.12 146 LEU A O 1
ATOM 1173 N N . ARG A 1 147 ? -33.632 2.841 43.227 1.00 95.31 147 ARG A N 1
ATOM 1174 C CA . ARG A 1 147 ? -34.804 2.656 44.096 1.00 95.31 147 ARG A CA 1
ATOM 1175 C C . ARG A 1 147 ? -35.205 3.964 44.780 1.00 95.31 147 ARG A C 1
ATOM 1177 O O . ARG A 1 147 ? -36.391 4.292 44.832 1.00 95.31 147 ARG A O 1
ATOM 1184 N N . GLY A 1 148 ? -34.229 4.721 45.276 1.00 95.06 148 GLY A N 1
ATOM 1185 C CA . GLY A 1 148 ? -34.433 6.027 45.893 1.00 95.06 148 GLY A CA 1
ATOM 1186 C C . GLY A 1 148 ? -35.082 7.016 44.929 1.00 95.06 148 GLY A C 1
ATOM 1187 O O . GLY A 1 148 ? -36.100 7.613 45.268 1.00 95.06 148 GLY A O 1
ATOM 1188 N N . ALA A 1 149 ? -34.571 7.128 43.701 1.00 95.31 149 ALA A N 1
ATOM 1189 C CA . ALA A 1 149 ? -35.141 8.025 42.695 1.00 95.31 149 ALA A CA 1
ATOM 1190 C C . ALA A 1 149 ? -36.573 7.645 42.298 1.00 95.31 149 ALA A C 1
ATOM 1192 O O . ALA A 1 149 ? -37.441 8.516 42.233 1.00 95.31 149 ALA A O 1
ATOM 1193 N N . VAL A 1 150 ? -36.854 6.351 42.103 1.00 95.19 150 VAL A N 1
ATOM 1194 C CA . VAL A 1 150 ? -38.221 5.878 41.831 1.00 95.19 150 VAL A CA 1
ATOM 1195 C C . VAL A 1 150 ? -39.152 6.198 42.998 1.00 95.19 150 VAL A C 1
ATOM 1197 O O . VAL A 1 150 ? -40.270 6.636 42.764 1.00 95.19 150 VAL A O 1
ATOM 1200 N N . THR A 1 151 ? -38.692 6.059 44.243 1.00 94.50 151 THR A N 1
ATOM 1201 C CA . THR A 1 151 ? -39.490 6.389 45.438 1.00 94.50 151 THR A CA 1
ATOM 1202 C C . THR A 1 151 ? -39.741 7.895 45.565 1.00 94.50 151 THR A C 1
ATOM 1204 O O . THR A 1 151 ? -40.818 8.309 45.982 1.00 94.50 151 THR A O 1
ATOM 1207 N N . ILE A 1 152 ? -38.777 8.736 45.174 1.00 94.19 152 ILE A N 1
ATOM 1208 C CA . ILE A 1 152 ? -38.947 10.196 45.150 1.00 94.19 152 ILE A CA 1
ATOM 1209 C C . ILE A 1 152 ? -39.995 10.591 44.109 1.00 94.19 152 ILE A C 1
ATOM 1211 O O . ILE A 1 152 ? -40.871 11.401 44.397 1.00 94.19 152 ILE A O 1
ATOM 1215 N N . VAL A 1 153 ? -39.932 10.019 42.905 1.00 94.75 153 VAL A N 1
ATOM 1216 C CA . VAL A 1 153 ? -40.885 10.367 41.845 1.00 94.75 153 VAL A CA 1
ATOM 1217 C C . VAL A 1 153 ? -42.245 9.715 42.074 1.00 94.75 153 VAL A C 1
ATOM 1219 O O . VAL A 1 153 ? -43.254 10.358 41.828 1.00 94.75 153 VAL A O 1
ATOM 1222 N N . TYR A 1 154 ? -42.301 8.493 42.596 1.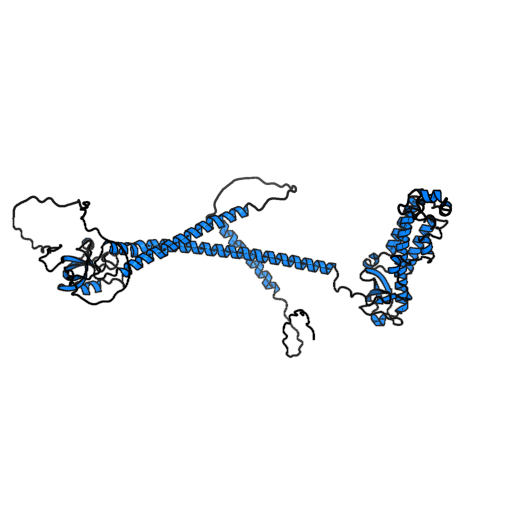00 94.19 154 TYR A N 1
ATOM 1223 C CA . TYR A 1 154 ? -43.525 7.740 42.872 1.00 94.19 154 TYR A CA 1
ATOM 1224 C C . TYR A 1 154 ? -43.573 7.321 44.354 1.00 94.19 154 TYR A C 1
ATOM 1226 O O . TYR A 1 154 ? -43.300 6.163 44.681 1.00 94.19 154 TYR A O 1
ATOM 1234 N N . PRO A 1 155 ? -43.952 8.230 45.273 1.00 90.88 155 PRO A N 1
ATOM 1235 C CA . PRO A 1 155 ? -43.925 7.968 46.718 1.00 90.88 155 PRO A CA 1
ATOM 1236 C C . PRO A 1 155 ? -44.922 6.895 47.172 1.00 90.88 155 PRO A C 1
ATOM 1238 O O . PRO A 1 155 ? -44.706 6.251 48.194 1.00 90.88 155 PRO A O 1
ATOM 1241 N N . MET A 1 156 ? -45.991 6.670 46.400 1.00 88.81 156 MET A N 1
ATOM 1242 C CA . MET A 1 156 ? -46.970 5.598 46.642 1.00 88.81 156 MET A CA 1
ATOM 1243 C C . MET A 1 156 ? -46.540 4.249 46.038 1.00 88.81 156 MET A C 1
ATOM 1245 O O . MET A 1 156 ? -47.282 3.270 46.107 1.00 88.81 156 MET A O 1
ATOM 1249 N N . GLY A 1 157 ? -45.336 4.188 45.461 1.00 90.19 157 GLY A N 1
ATOM 1250 C CA . GLY A 1 157 ? -44.792 3.015 44.793 1.00 90.19 157 GLY A CA 1
ATOM 1251 C C . GLY A 1 157 ? -45.314 2.822 43.369 1.00 90.19 157 GLY A C 1
ATOM 1252 O O . GLY A 1 157 ? -46.186 3.544 42.881 1.00 90.19 157 GLY A O 1
ATOM 1253 N N . LEU A 1 158 ? -44.745 1.821 42.698 1.00 93.31 158 LEU A N 1
ATOM 1254 C CA . LEU A 1 158 ? -45.151 1.391 41.362 1.00 93.31 158 LEU A CA 1
ATOM 1255 C C . LEU A 1 158 ? -46.167 0.235 41.436 1.00 93.31 158 LEU A C 1
ATOM 1257 O O . LEU A 1 158 ? -46.207 -0.491 42.444 1.00 93.31 158 LEU A O 1
ATOM 1261 N N . PRO A 1 159 ? -46.963 0.018 40.375 1.00 92.50 159 PRO A N 1
ATOM 1262 C CA . PRO A 1 159 ? -47.884 -1.110 40.313 1.00 92.50 159 PRO A CA 1
ATOM 1263 C C . PRO A 1 159 ? -47.164 -2.463 40.482 1.00 92.50 159 PRO A C 1
ATOM 1265 O O . PRO A 1 159 ? -46.013 -2.600 40.066 1.00 92.50 159 PRO A O 1
ATOM 1268 N N . PRO A 1 160 ? -47.812 -3.488 41.066 1.00 91.00 160 PRO A N 1
ATOM 1269 C CA . PRO A 1 160 ? -47.200 -4.797 41.322 1.00 91.00 160 PRO A CA 1
ATOM 1270 C C . PRO A 1 160 ? -46.823 -5.544 40.036 1.00 91.00 160 PRO A C 1
ATOM 1272 O O . PRO A 1 160 ? -45.925 -6.382 40.037 1.00 91.00 160 PRO A O 1
ATOM 1275 N N . HIS A 1 161 ? -47.497 -5.251 38.922 1.00 89.94 161 HIS A N 1
ATOM 1276 C CA . HIS A 1 161 ? -47.181 -5.831 37.620 1.00 89.94 161 HIS A CA 1
ATOM 1277 C C . HIS A 1 161 ? -46.022 -5.130 36.898 1.00 89.94 161 HIS A C 1
ATOM 1279 O O . HIS A 1 161 ? -45.517 -5.709 35.934 1.00 89.94 161 HIS A O 1
ATOM 1285 N N . ASP A 1 162 ? -45.591 -3.949 37.360 1.00 91.88 162 ASP A N 1
ATOM 1286 C CA . ASP A 1 162 ? -44.524 -3.160 36.737 1.00 91.88 162 ASP A CA 1
ATOM 1287 C C . ASP A 1 162 ? -43.168 -3.877 36.849 1.00 91.88 162 ASP A C 1
ATOM 1289 O O . ASP A 1 162 ? -42.782 -4.379 37.911 1.00 91.88 162 ASP A O 1
ATOM 1293 N N . VAL A 1 163 ? -42.433 -3.923 35.736 1.00 91.12 163 VAL A N 1
ATOM 1294 C CA . VAL A 1 163 ? -41.144 -4.622 35.628 1.00 91.12 163 VAL A CA 1
ATOM 1295 C C . VAL A 1 163 ? -40.114 -4.046 36.597 1.00 91.12 163 VAL A C 1
ATOM 1297 O O . VAL A 1 163 ? -39.365 -4.804 37.205 1.00 91.12 163 VAL A O 1
ATOM 1300 N N . ILE A 1 164 ? -40.106 -2.725 36.803 1.00 93.62 164 ILE A N 1
ATOM 1301 C CA . ILE A 1 164 ? -39.143 -2.059 37.693 1.00 93.62 164 ILE A CA 1
ATOM 1302 C C . ILE A 1 164 ? -39.322 -2.559 39.128 1.00 93.62 164 ILE A C 1
ATOM 1304 O O . ILE A 1 164 ? -38.349 -2.841 39.828 1.00 93.62 164 ILE A O 1
ATOM 1308 N N . ARG A 1 165 ? -40.578 -2.703 39.563 1.00 92.94 165 ARG A N 1
ATOM 1309 C CA . ARG A 1 165 ? -40.902 -3.198 40.899 1.00 92.94 165 ARG A CA 1
ATOM 1310 C C . ARG A 1 165 ? -40.541 -4.670 41.055 1.00 92.94 165 ARG A C 1
ATOM 1312 O O . ARG A 1 165 ? -39.893 -5.015 42.040 1.00 92.94 165 ARG A O 1
ATOM 1319 N N . LYS A 1 166 ? -40.900 -5.504 40.076 1.00 92.50 166 LYS A N 1
ATOM 1320 C CA . LYS A 1 166 ? -40.543 -6.931 40.067 1.00 92.50 166 LYS A CA 1
ATOM 1321 C C . LYS A 1 166 ? -39.035 -7.137 40.152 1.00 92.50 166 LYS A C 1
ATOM 1323 O O . LYS A 1 166 ? -38.576 -7.911 40.985 1.00 92.50 166 LYS A O 1
ATOM 1328 N N . GLU A 1 167 ? -38.267 -6.368 39.382 1.00 92.19 167 GLU A N 1
ATOM 1329 C CA . GLU A 1 167 ? -36.806 -6.379 39.455 1.00 92.19 167 GLU A CA 1
ATOM 1330 C C . GLU A 1 167 ? -36.321 -5.947 40.851 1.00 92.19 167 GLU A C 1
ATOM 1332 O O . GLU A 1 167 ? -35.492 -6.627 41.447 1.00 92.19 167 GLU A O 1
ATOM 1337 N N . PHE A 1 168 ? -36.848 -4.881 41.462 1.00 92.69 168 PHE A N 1
ATOM 1338 C CA . PHE A 1 168 ? -36.435 -4.514 42.826 1.00 92.69 168 PHE A CA 1
ATOM 1339 C C . PHE A 1 168 ? -36.790 -5.553 43.902 1.00 92.69 168 PHE A C 1
ATOM 1341 O O . PHE A 1 168 ? -36.082 -5.623 44.910 1.00 92.69 168 PHE A O 1
ATOM 1348 N N . GLU A 1 169 ? -37.859 -6.326 43.707 1.00 92.19 169 GLU A N 1
ATOM 1349 C CA . GLU A 1 169 ? -38.337 -7.371 44.623 1.00 92.19 169 GLU A CA 1
ATOM 1350 C C . GLU A 1 169 ? -37.727 -8.760 44.335 1.00 92.19 169 GLU A C 1
ATOM 1352 O O . GLU A 1 169 ? -37.936 -9.686 45.116 1.00 92.19 169 GLU A O 1
ATOM 1357 N N . ASN A 1 170 ? -36.922 -8.899 43.272 1.00 89.25 170 ASN A N 1
ATOM 1358 C CA . ASN A 1 170 ? -36.377 -10.173 42.780 1.00 89.25 170 ASN A CA 1
ATOM 1359 C C . ASN A 1 170 ? -37.462 -11.193 42.364 1.00 89.25 170 ASN A C 1
ATOM 1361 O O . ASN A 1 170 ? -37.282 -12.399 42.534 1.00 89.25 170 ASN A O 1
ATOM 1365 N N . THR A 1 171 ? -38.603 -10.710 41.865 1.00 88.88 171 THR A N 1
ATOM 1366 C CA . THR A 1 171 ? -39.741 -11.519 41.383 1.00 88.88 171 THR A CA 1
ATOM 1367 C C . THR A 1 171 ? -39.904 -11.445 39.862 1.00 88.88 171 THR A C 1
ATOM 1369 O O . THR A 1 171 ? -40.955 -11.792 39.320 1.00 88.88 171 THR A O 1
ATOM 1372 N N . GLU A 1 172 ? -38.875 -10.971 39.154 1.00 84.62 172 GLU A N 1
ATOM 1373 C CA . GLU A 1 172 ? -38.855 -10.916 37.699 1.00 84.62 172 GLU A CA 1
ATOM 1374 C C . GLU A 1 172 ? -38.892 -12.309 37.056 1.00 84.62 172 GLU A C 1
ATOM 1376 O O . GLU A 1 172 ? -38.180 -13.229 37.458 1.00 84.62 172 GLU A O 1
ATOM 1381 N N . ASP A 1 173 ? -39.697 -12.442 36.002 1.00 85.56 173 ASP A N 1
ATOM 1382 C CA . ASP A 1 173 ? -39.656 -13.597 35.112 1.00 85.56 173 ASP A CA 1
ATOM 1383 C C . ASP A 1 173 ? -38.932 -13.197 33.827 1.00 85.56 173 ASP A C 1
ATOM 1385 O O . ASP A 1 173 ? -39.412 -12.373 33.046 1.00 85.56 173 ASP A O 1
ATOM 1389 N N . LEU A 1 174 ? -37.738 -13.754 33.635 1.00 85.81 174 LEU A N 1
ATOM 1390 C CA . LEU A 1 174 ? -36.918 -13.499 32.454 1.00 85.81 174 LEU A CA 1
ATOM 1391 C C . LEU A 1 174 ? -37.155 -14.538 31.353 1.00 85.81 174 LEU A C 1
ATOM 1393 O O . LEU A 1 174 ? -36.574 -14.402 30.274 1.00 85.81 174 LEU A O 1
ATOM 1397 N N . THR A 1 175 ? -37.965 -15.574 31.586 1.00 84.62 175 THR A N 1
ATOM 1398 C CA . THR A 1 175 ? -38.159 -16.655 30.615 1.00 84.62 175 THR A CA 1
ATOM 1399 C C . THR A 1 175 ? -38.658 -16.120 29.267 1.00 84.62 175 THR A C 1
ATOM 1401 O O . THR A 1 175 ? -39.477 -15.210 29.183 1.00 84.62 175 THR A O 1
ATOM 1404 N N . GLY A 1 176 ? -38.074 -16.617 28.172 1.00 80.25 176 GLY A N 1
ATOM 1405 C CA . GLY A 1 176 ? -38.402 -16.161 26.814 1.00 80.25 176 GLY A CA 1
ATOM 1406 C C . GLY A 1 176 ? -37.839 -14.788 26.411 1.00 80.25 176 GLY A C 1
ATOM 1407 O O . GLY A 1 176 ? -37.969 -14.409 25.250 1.00 80.25 176 GLY A O 1
ATOM 1408 N N . THR A 1 177 ? -37.171 -14.053 27.309 1.00 85.50 177 THR A N 1
ATOM 1409 C CA . THR A 1 177 ? -36.524 -12.768 26.978 1.00 85.50 177 THR A CA 1
ATOM 1410 C C . THR A 1 177 ? -35.062 -12.947 26.560 1.00 85.50 177 THR A C 1
ATOM 1412 O O . THR A 1 177 ? -34.388 -13.878 27.003 1.00 85.50 177 THR A O 1
ATOM 1415 N N . GLN A 1 178 ? -34.519 -12.007 25.774 1.00 84.19 178 GLN A N 1
ATOM 1416 C CA . GLN A 1 178 ? -33.083 -11.975 25.434 1.00 84.19 178 GLN A CA 1
ATOM 1417 C C . GLN A 1 178 ? -32.189 -11.897 26.685 1.00 84.19 178 GLN A C 1
ATOM 1419 O O . GLN A 1 178 ? -31.113 -12.489 26.721 1.00 84.19 178 GLN A O 1
ATOM 1424 N N . ALA A 1 179 ? -32.667 -11.253 27.755 1.00 84.94 179 ALA A N 1
ATOM 1425 C CA . ALA A 1 179 ? -31.946 -11.164 29.021 1.00 84.94 179 ALA A CA 1
ATOM 1426 C C . ALA A 1 179 ? -31.710 -12.537 29.680 1.00 84.94 179 ALA A C 1
ATOM 1428 O O . ALA A 1 179 ? -30.684 -12.721 30.336 1.00 84.94 179 ALA A O 1
ATOM 1429 N N . SER A 1 180 ? -32.598 -13.521 29.477 1.00 86.50 180 SER A N 1
ATOM 1430 C CA . SER A 1 180 ? -32.407 -14.878 30.020 1.00 86.50 180 SER A CA 1
ATOM 1431 C C . SER A 1 180 ? -31.198 -15.612 29.441 1.00 86.50 180 SER A C 1
ATOM 1433 O O . SER A 1 180 ? -30.618 -16.458 30.119 1.00 86.50 180 SER A O 1
ATOM 1435 N N . LEU A 1 181 ? -30.794 -15.281 28.210 1.00 85.19 181 LEU A N 1
ATOM 1436 C CA . LEU A 1 181 ? -29.609 -15.857 27.572 1.00 85.19 181 LEU A CA 1
ATOM 1437 C C . LEU A 1 181 ? -28.318 -15.297 28.179 1.00 85.19 181 LEU A C 1
ATOM 1439 O O . LEU A 1 181 ? -27.268 -15.945 28.144 1.00 85.19 181 LEU A O 1
ATOM 1443 N N . GLU A 1 182 ? -28.382 -14.084 28.730 1.00 86.00 182 GLU A N 1
ATOM 1444 C CA . GLU A 1 182 ? -27.220 -13.413 29.293 1.00 86.00 182 GLU A CA 1
ATOM 1445 C C . GLU A 1 182 ? -26.983 -13.740 30.764 1.00 86.00 182 GLU A C 1
ATOM 1447 O O . GLU A 1 182 ? -25.820 -13.875 31.157 1.00 86.00 182 GLU A O 1
ATOM 1452 N N . VAL A 1 183 ? -28.051 -13.875 31.552 1.00 90.56 183 VAL A N 1
ATOM 1453 C CA . VAL A 1 183 ? -27.982 -14.188 32.984 1.00 90.56 183 VAL A CA 1
ATOM 1454 C C . VAL A 1 183 ? -27.411 -15.590 33.197 1.00 90.56 183 VAL A C 1
ATOM 1456 O O . VAL A 1 183 ? -27.792 -16.557 32.535 1.00 90.56 183 VAL A O 1
ATOM 1459 N N . ILE A 1 184 ? -26.475 -15.706 34.137 1.00 90.44 184 ILE A N 1
ATOM 1460 C CA . ILE A 1 184 ? -25.819 -16.973 34.469 1.00 90.44 184 ILE A CA 1
ATOM 1461 C C . ILE A 1 184 ? -26.221 -17.351 35.888 1.00 90.44 184 ILE A C 1
ATOM 1463 O O . ILE A 1 184 ? -25.930 -16.612 36.822 1.00 90.44 184 ILE A O 1
ATOM 1467 N N . ASP A 1 185 ? -26.867 -18.502 36.061 1.00 89.56 185 ASP A N 1
ATOM 1468 C CA . ASP A 1 185 ? -27.114 -19.052 37.395 1.00 89.56 185 ASP A CA 1
ATOM 1469 C C . ASP A 1 185 ? -25.777 -19.245 38.126 1.00 89.56 185 ASP A C 1
ATOM 1471 O O . ASP A 1 185 ? -24.833 -19.801 37.561 1.00 89.56 185 ASP A O 1
ATOM 1475 N N . VAL A 1 186 ? -25.706 -18.790 39.377 1.00 89.00 186 VAL A N 1
ATOM 1476 C CA . VAL A 1 186 ? -24.515 -18.851 40.230 1.00 89.00 186 VAL A CA 1
ATOM 1477 C C . VAL A 1 186 ? -23.986 -20.285 40.332 1.00 89.00 186 VAL A C 1
ATOM 1479 O O . VAL A 1 186 ? -22.778 -20.490 40.282 1.00 89.00 186 VAL A O 1
ATOM 1482 N N . GLN A 1 187 ? -24.866 -21.294 40.370 1.00 87.94 187 GLN A N 1
ATOM 1483 C CA . GLN A 1 187 ? -24.448 -22.704 40.425 1.00 87.94 187 GLN A CA 1
ATOM 1484 C C . GLN A 1 187 ? -23.904 -23.245 39.096 1.00 87.94 187 GLN A C 1
ATOM 1486 O O . GLN A 1 187 ? -23.189 -24.249 39.062 1.00 87.94 187 GLN A O 1
ATOM 1491 N N . LEU A 1 188 ? -24.259 -22.602 37.984 1.00 90.81 188 LEU A N 1
ATOM 1492 C CA . LEU A 1 188 ? -23.804 -22.958 36.642 1.00 90.81 188 LEU A CA 1
ATOM 1493 C C . LEU A 1 188 ? -22.679 -22.039 36.155 1.00 90.81 188 LEU A C 1
ATOM 1495 O O . LEU A 1 188 ? -22.244 -22.184 35.013 1.00 90.81 188 LEU A O 1
ATOM 1499 N N . ALA A 1 189 ? -22.211 -21.099 36.973 1.00 92.19 189 ALA A N 1
ATOM 1500 C CA . ALA A 1 189 ? -21.123 -20.207 36.618 1.00 92.19 189 ALA A CA 1
ATOM 1501 C C . ALA A 1 189 ? -19.780 -20.948 36.654 1.00 92.19 189 ALA A C 1
ATOM 1503 O O . ALA A 1 189 ? -19.475 -21.687 37.585 1.00 92.19 189 ALA A O 1
ATOM 1504 N N . GLN A 1 190 ? -18.960 -20.740 35.626 1.00 91.81 190 GLN A N 1
ATOM 1505 C CA . GLN A 1 190 ? -17.595 -21.251 35.547 1.00 91.81 190 GLN A CA 1
ATOM 1506 C C . GLN A 1 190 ? -16.655 -20.136 35.096 1.00 91.81 190 GLN A C 1
ATOM 1508 O O . GLN A 1 190 ? -16.994 -19.334 34.220 1.00 91.81 190 GLN A O 1
ATOM 1513 N N . LEU A 1 191 ? -15.451 -20.113 35.666 1.00 92.81 191 LEU A N 1
ATOM 1514 C CA . LEU A 1 191 ? -14.388 -19.197 35.268 1.00 92.81 191 LEU A CA 1
ATOM 1515 C C . LEU A 1 191 ? -13.265 -19.957 34.568 1.00 92.81 191 LEU A C 1
ATOM 1517 O O . LEU A 1 191 ? -12.870 -21.046 34.976 1.00 92.81 191 LEU A O 1
ATOM 1521 N N . TRP A 1 192 ? -12.718 -19.350 33.523 1.00 92.56 192 TRP A N 1
ATOM 1522 C CA . TRP A 1 192 ? -11.617 -19.910 32.750 1.00 92.56 192 TRP A CA 1
ATOM 1523 C C . TRP A 1 192 ? -10.425 -18.969 32.753 1.00 92.56 192 TRP A C 1
ATOM 1525 O O . TRP A 1 192 ? -10.558 -17.791 32.426 1.00 92.56 192 TRP A O 1
ATOM 1535 N N . PHE A 1 193 ? -9.247 -19.509 33.050 1.00 91.06 193 PHE A N 1
ATOM 1536 C CA . PHE A 1 193 ? -7.976 -18.799 33.002 1.00 91.06 193 PHE A CA 1
ATOM 1537 C C . PHE A 1 193 ? -6.998 -19.546 32.093 1.00 91.06 193 PHE A C 1
ATOM 1539 O O . PHE A 1 193 ? -6.786 -20.748 32.247 1.00 91.06 193 PHE A O 1
ATOM 1546 N N . SER A 1 194 ? -6.407 -18.849 31.115 1.00 85.81 194 SER A N 1
ATOM 1547 C CA . SER A 1 194 ? -5.432 -19.424 30.167 1.00 85.81 194 SER A CA 1
ATOM 1548 C C . SER A 1 194 ? -5.899 -20.747 29.520 1.00 85.81 194 SER A C 1
ATOM 1550 O O . SER A 1 194 ? -5.154 -21.714 29.354 1.00 85.81 194 SER A O 1
ATOM 1552 N N . GLY A 1 195 ? -7.193 -20.828 29.190 1.00 83.75 195 GLY A N 1
ATOM 1553 C CA . GLY A 1 195 ? -7.801 -22.012 28.580 1.00 83.75 195 GLY A CA 1
ATOM 1554 C C . GLY A 1 195 ? -7.933 -23.236 29.498 1.00 83.75 195 GLY A C 1
ATOM 1555 O O . GLY A 1 195 ? -8.174 -24.329 28.975 1.00 83.75 195 GLY A O 1
ATOM 1556 N N . LYS A 1 196 ? -7.783 -23.065 30.816 1.00 88.44 196 LYS A N 1
ATOM 1557 C CA . LYS A 1 196 ? -8.092 -24.052 31.859 1.00 88.44 196 LYS A CA 1
ATOM 1558 C C . LYS A 1 196 ? -9.273 -23.566 32.699 1.00 88.44 196 LYS A C 1
ATOM 1560 O O . LYS A 1 196 ? -9.359 -22.380 33.011 1.00 88.44 196 LYS A O 1
ATOM 1565 N N . GLU A 1 197 ? -10.163 -24.481 33.057 1.00 90.62 197 GLU A N 1
ATOM 1566 C CA . GLU A 1 197 ? -11.268 -24.206 33.977 1.00 90.62 197 GLU A CA 1
ATOM 1567 C C . GLU A 1 197 ? -10.732 -24.062 35.409 1.00 90.62 197 GLU A C 1
ATOM 1569 O O . GLU A 1 197 ? -9.911 -24.869 35.860 1.00 90.62 197 GLU A O 1
ATOM 1574 N N . LEU A 1 198 ? -11.191 -23.031 36.116 1.00 91.19 198 LEU A N 1
ATOM 1575 C CA . LEU A 1 198 ? -10.968 -22.843 37.545 1.00 91.19 198 LEU A CA 1
ATOM 1576 C C . LEU A 1 198 ? -11.912 -23.786 38.297 1.00 91.19 198 LEU A C 1
ATOM 1578 O O . LEU A 1 198 ? -13.090 -23.492 38.476 1.00 91.19 198 LEU A O 1
ATOM 1582 N N . LEU A 1 199 ? -11.391 -24.956 38.667 1.00 89.06 199 LEU A N 1
ATOM 1583 C CA . LEU A 1 199 ? -12.179 -26.017 39.292 1.00 89.06 199 LEU A CA 1
ATOM 1584 C C . LEU A 1 199 ? -12.654 -25.636 40.711 1.00 89.06 199 LEU A C 1
ATOM 1586 O O . LEU A 1 199 ? -11.843 -25.110 41.483 1.00 89.06 199 LEU A O 1
ATOM 1590 N N . PRO A 1 200 ? -13.902 -25.995 41.076 1.00 87.12 200 PRO A N 1
ATOM 1591 C CA . PRO A 1 200 ? -14.429 -25.886 42.437 1.00 87.12 200 PRO A CA 1
ATOM 1592 C C . PRO A 1 200 ? -13.549 -26.564 43.496 1.00 87.12 200 PRO A C 1
ATOM 1594 O O . PRO A 1 200 ? -12.889 -27.569 43.212 1.00 87.12 200 PRO A O 1
ATOM 1597 N N . GLY A 1 201 ? -13.539 -26.039 44.724 1.00 86.44 201 GLY A N 1
ATOM 1598 C CA . GLY A 1 201 ? -12.794 -26.587 45.868 1.00 86.44 201 GLY A CA 1
ATOM 1599 C C . GLY A 1 201 ? -11.278 -26.343 45.871 1.00 86.44 201 GLY A C 1
ATOM 1600 O O . GLY A 1 201 ? -10.588 -26.783 46.793 1.00 86.44 201 GLY A O 1
ATOM 1601 N N . LYS A 1 202 ? -10.736 -25.649 44.863 1.00 92.75 202 LYS A N 1
ATOM 1602 C CA . LYS A 1 202 ? -9.325 -25.229 44.805 1.00 92.75 202 LYS A CA 1
ATOM 1603 C C . LYS A 1 202 ? -9.152 -23.764 45.189 1.00 92.75 202 LYS A C 1
ATOM 1605 O O . LYS A 1 202 ? -10.121 -23.015 45.302 1.00 92.75 202 LYS A O 1
ATOM 1610 N N . LYS A 1 203 ? -7.899 -23.344 45.370 1.00 93.38 203 LYS A N 1
ATOM 1611 C CA . LYS A 1 203 ? -7.549 -21.942 45.636 1.00 93.38 203 LYS A CA 1
ATOM 1612 C C . LYS A 1 203 ? -7.044 -21.249 44.377 1.00 93.38 203 LYS A C 1
ATOM 1614 O O . LYS A 1 203 ? -6.483 -21.889 43.489 1.00 93.38 203 LYS A O 1
ATOM 1619 N N . ILE A 1 204 ? -7.168 -19.923 44.326 1.00 92.62 204 ILE A N 1
ATOM 1620 C CA . ILE A 1 204 ? -6.675 -19.111 43.198 1.00 92.62 204 ILE A CA 1
ATOM 1621 C C . ILE A 1 204 ? -5.166 -19.314 42.954 1.00 92.62 204 ILE A C 1
ATOM 1623 O O . ILE A 1 204 ? -4.728 -19.354 41.798 1.00 92.62 204 ILE A O 1
ATOM 1627 N N . LYS A 1 205 ? -4.374 -19.528 44.017 1.00 92.25 205 LYS A N 1
ATOM 1628 C CA . LYS A 1 205 ? -2.927 -19.796 43.921 1.00 92.25 205 LYS A CA 1
ATOM 1629 C C . LYS A 1 205 ? -2.559 -21.004 43.064 1.00 92.25 205 LYS A C 1
ATOM 1631 O O . LYS A 1 205 ? -1.505 -20.992 42.437 1.00 92.25 205 LYS A O 1
ATOM 1636 N N . ASP A 1 206 ? -3.428 -22.012 42.979 1.00 90.38 206 ASP A N 1
ATOM 1637 C CA . ASP A 1 206 ? -3.153 -23.232 42.209 1.00 90.38 206 ASP A CA 1
ATOM 1638 C C . ASP A 1 206 ? -3.142 -22.963 40.691 1.00 90.38 206 ASP A C 1
ATOM 1640 O O . ASP A 1 206 ? -2.633 -23.771 39.913 1.00 90.38 206 ASP A O 1
ATOM 1644 N N . PHE A 1 207 ? -3.693 -21.822 40.263 1.00 90.50 207 PHE A N 1
ATOM 1645 C CA . PHE A 1 207 ? -3.812 -21.430 38.858 1.00 90.50 207 PHE A CA 1
ATOM 1646 C C . PHE A 1 207 ? -2.942 -20.224 38.505 1.00 90.50 207 PHE A C 1
ATOM 1648 O O . PHE A 1 207 ? -2.300 -20.224 37.456 1.00 90.50 207 PHE A O 1
ATOM 1655 N N . VAL A 1 208 ? -2.927 -19.201 39.365 1.00 88.81 208 VAL A N 1
ATOM 1656 C CA . VAL A 1 208 ? -2.198 -17.940 39.134 1.00 88.81 208 VAL A CA 1
ATOM 1657 C C . VAL A 1 208 ? -0.787 -17.972 39.746 1.00 88.81 208 VAL A C 1
ATOM 1659 O O . VAL A 1 208 ? 0.081 -17.198 39.347 1.00 88.81 208 VAL A O 1
ATOM 1662 N N . GLY A 1 209 ? -0.524 -18.903 40.668 1.00 88.62 209 GLY A N 1
ATOM 1663 C CA . GLY A 1 209 ? 0.717 -19.001 41.434 1.00 88.62 209 GLY A CA 1
ATOM 1664 C C . GLY A 1 209 ? 0.685 -18.193 42.735 1.00 88.62 209 GLY A C 1
ATOM 1665 O O . GLY A 1 209 ? -0.351 -17.686 43.160 1.00 88.62 209 GLY A O 1
ATOM 1666 N N . ASN A 1 210 ? 1.850 -18.049 43.370 1.00 89.56 210 ASN A N 1
ATOM 1667 C CA . ASN A 1 210 ? 1.988 -17.380 44.673 1.00 89.56 210 ASN A CA 1
ATOM 1668 C C . ASN A 1 210 ? 2.131 -15.850 44.575 1.00 89.56 210 ASN A C 1
ATOM 1670 O O . ASN A 1 210 ? 2.318 -15.185 45.592 1.00 89.56 210 ASN A O 1
ATOM 1674 N N . ASN A 1 211 ? 2.103 -15.277 43.367 1.00 88.31 211 ASN A N 1
ATOM 1675 C CA . ASN A 1 211 ? 2.313 -13.847 43.192 1.00 88.31 211 ASN A CA 1
ATOM 1676 C C . ASN A 1 211 ? 1.007 -13.073 43.403 1.00 88.31 211 ASN A C 1
ATOM 1678 O O . ASN A 1 211 ? 0.052 -13.163 42.638 1.00 88.31 211 ASN A O 1
ATOM 1682 N N . GLU A 1 212 ? 1.003 -12.262 44.452 1.00 86.62 212 GLU A N 1
ATOM 1683 C CA . GLU A 1 212 ? -0.099 -11.380 44.796 1.00 86.62 212 GLU A CA 1
ATOM 1684 C C . GLU A 1 212 ? -0.172 -10.109 43.945 1.00 86.62 212 GLU A C 1
ATOM 1686 O O . GLU A 1 212 ? -1.144 -9.384 44.082 1.00 86.62 212 GLU A O 1
ATOM 1691 N N . LYS A 1 213 ? 0.813 -9.780 43.108 1.00 87.44 213 LYS A N 1
ATOM 1692 C CA . LYS A 1 213 ? 0.804 -8.594 42.231 1.00 87.44 213 LYS A CA 1
ATOM 1693 C C . LYS A 1 213 ? 0.600 -9.003 40.773 1.00 87.44 213 LYS A C 1
ATOM 1695 O O . LYS A 1 213 ? 1.382 -8.640 39.898 1.00 87.44 213 LYS A O 1
ATOM 1700 N N . THR A 1 214 ? -0.431 -9.800 40.510 1.00 88.38 214 THR A N 1
ATOM 1701 C CA . THR A 1 214 ? -0.701 -10.338 39.171 1.00 88.38 214 THR A CA 1
ATOM 1702 C C . THR A 1 214 ? -2.067 -9.889 38.674 1.00 88.38 214 THR A C 1
ATOM 1704 O O . THR A 1 214 ? -3.064 -10.017 39.381 1.00 88.38 214 THR A O 1
ATOM 1707 N N . LYS A 1 215 ? -2.105 -9.369 37.442 1.00 91.00 215 LYS A N 1
ATOM 1708 C CA . LYS A 1 215 ? -3.331 -9.083 36.691 1.00 91.00 215 LYS A CA 1
ATOM 1709 C C . LYS A 1 215 ? -3.554 -10.231 35.713 1.00 91.00 215 LYS A C 1
ATOM 1711 O O . LYS A 1 215 ? -2.697 -10.487 34.872 1.00 91.00 215 LYS A O 1
ATOM 1716 N N . VAL A 1 216 ? -4.673 -10.932 35.835 1.00 91.81 216 VAL A N 1
ATOM 1717 C CA . VAL A 1 216 ? -5.028 -12.061 34.967 1.00 91.81 216 VAL A CA 1
ATOM 1718 C C . VAL A 1 216 ? -6.357 -11.808 34.280 1.00 91.81 216 VAL A C 1
ATOM 1720 O O . VAL A 1 216 ? -7.233 -11.149 34.834 1.00 91.81 216 VAL A O 1
ATOM 1723 N N . ILE A 1 217 ? -6.515 -12.343 33.073 1.00 91.62 217 ILE A N 1
ATOM 1724 C CA . ILE A 1 217 ? -7.774 -12.271 32.337 1.00 91.62 217 ILE A CA 1
ATOM 1725 C C . ILE A 1 217 ? -8.532 -13.578 32.541 1.00 91.62 217 ILE A C 1
ATOM 1727 O O . ILE A 1 217 ? -8.002 -14.657 32.272 1.00 91.62 217 ILE A O 1
ATOM 1731 N N . VAL A 1 218 ? -9.767 -13.474 33.026 1.00 93.38 218 VAL A N 1
ATOM 1732 C CA . VAL A 1 218 ? -10.646 -14.615 33.292 1.00 93.38 218 VAL A CA 1
ATOM 1733 C C . VAL A 1 218 ? -11.917 -14.502 32.462 1.00 93.38 218 VAL A C 1
ATOM 1735 O O . VAL A 1 218 ? -12.509 -13.429 32.365 1.00 93.38 218 VAL A O 1
ATOM 1738 N N . LYS A 1 219 ? -12.346 -15.608 31.850 1.00 92.94 219 LYS A N 1
ATOM 1739 C CA . LYS A 1 219 ? -13.580 -15.667 31.057 1.00 92.94 219 LYS A CA 1
ATOM 1740 C C . LYS A 1 219 ? -14.694 -16.336 31.863 1.00 92.94 219 LYS A C 1
ATOM 1742 O O . LYS A 1 219 ? -14.531 -17.476 32.292 1.00 92.94 219 LYS A O 1
ATOM 1747 N N . LEU A 1 220 ? -15.804 -15.626 32.059 1.00 93.00 220 LEU A N 1
ATOM 1748 C CA . LEU A 1 220 ? -17.032 -16.118 32.682 1.00 93.00 220 LEU A CA 1
ATOM 1749 C C . LEU A 1 220 ? -17.905 -16.817 31.638 1.00 93.00 220 LEU A C 1
ATOM 1751 O O . LEU A 1 220 ? -18.197 -16.251 30.581 1.00 93.00 220 LEU A O 1
ATOM 1755 N N . GLN A 1 221 ? -18.334 -18.038 31.944 1.00 91.12 221 GLN A N 1
ATOM 1756 C CA . GLN A 1 221 ? -19.132 -18.860 31.042 1.00 91.12 221 GLN A CA 1
ATOM 1757 C C . GLN A 1 221 ? -20.123 -19.741 31.813 1.00 91.12 221 GLN A C 1
ATOM 1759 O O . GLN A 1 221 ? -19.921 -20.043 32.988 1.00 91.12 221 GLN A O 1
ATOM 1764 N N . LYS A 1 222 ? -21.207 -20.149 31.142 1.00 90.38 222 LYS A N 1
ATOM 1765 C CA . LYS A 1 222 ? -22.180 -21.106 31.677 1.00 90.38 222 LYS A CA 1
ATOM 1766 C C . LYS A 1 222 ? -21.657 -22.537 31.524 1.00 90.38 222 LYS A C 1
ATOM 1768 O O . LYS A 1 222 ? -21.121 -22.909 30.476 1.00 90.38 222 LYS A O 1
ATOM 1773 N N . ARG A 1 223 ? -21.869 -23.358 32.549 1.00 86.94 223 ARG A N 1
ATOM 1774 C CA . ARG A 1 223 ? -21.548 -24.784 32.552 1.00 86.94 223 ARG A CA 1
ATOM 1775 C C . ARG A 1 223 ? -22.261 -25.491 31.402 1.00 86.94 223 ARG A C 1
ATOM 1777 O O . ARG A 1 223 ? -23.476 -25.385 31.254 1.00 86.94 223 ARG A O 1
ATOM 1784 N N . GLY A 1 224 ? -21.484 -26.199 30.584 1.00 81.88 224 GLY A N 1
ATOM 1785 C CA . GLY A 1 224 ? -21.965 -26.894 29.385 1.00 81.88 224 GLY A CA 1
ATOM 1786 C C . GLY A 1 224 ? -21.717 -26.159 28.063 1.00 81.88 224 GLY A C 1
ATOM 1787 O O . GLY A 1 224 ? -21.864 -26.769 27.012 1.00 81.88 224 GLY A O 1
ATOM 1788 N N . SER A 1 225 ? -21.267 -24.898 28.076 1.00 81.81 225 SER A N 1
ATOM 1789 C CA . SER A 1 225 ? -20.975 -24.133 26.848 1.00 81.81 225 SER A CA 1
ATOM 1790 C C . SER A 1 225 ? -19.583 -24.399 26.238 1.00 81.81 225 SER A C 1
ATOM 1792 O O . SER A 1 225 ? -19.178 -23.698 25.312 1.00 81.81 225 SER A O 1
ATOM 1794 N N . GLY A 1 226 ? -18.853 -25.406 26.731 1.00 82.19 226 GLY A N 1
ATOM 1795 C CA . GLY A 1 226 ? -17.517 -25.773 26.249 1.00 82.19 226 GLY A CA 1
ATOM 1796 C C . GLY A 1 226 ? -16.413 -24.786 26.647 1.00 82.19 226 GLY A C 1
ATOM 1797 O O . GLY A 1 226 ? -16.646 -23.815 27.361 1.00 82.19 226 GLY A O 1
ATOM 1798 N N . LYS A 1 227 ? -15.182 -25.055 26.194 1.00 83.12 227 LYS A N 1
ATOM 1799 C CA . LYS A 1 227 ? -14.013 -24.203 26.455 1.00 83.12 227 LYS A CA 1
ATOM 1800 C C . LYS A 1 227 ? -14.151 -22.862 25.711 1.00 83.12 227 LYS A C 1
ATOM 1802 O O . LYS A 1 227 ? -14.425 -22.886 24.510 1.00 83.12 227 LYS A O 1
ATOM 1807 N N . PRO A 1 228 ? -13.904 -21.710 26.360 1.00 84.94 228 PRO A N 1
ATOM 1808 C CA . PRO A 1 228 ? -13.998 -20.417 25.697 1.00 84.94 228 PRO A CA 1
ATOM 1809 C C . PRO A 1 228 ? -12.914 -20.250 24.630 1.00 84.94 228 PRO A C 1
ATOM 1811 O O . PRO A 1 228 ? -11.800 -20.773 24.760 1.00 84.94 228 PRO A O 1
ATOM 1814 N N . ALA A 1 229 ? -13.236 -19.473 23.592 1.00 81.69 229 ALA A N 1
ATOM 1815 C CA . ALA A 1 229 ? -12.297 -19.120 22.535 1.00 81.69 229 ALA A CA 1
ATOM 1816 C C . ALA A 1 229 ? -11.031 -18.484 23.127 1.00 81.69 229 ALA A C 1
ATOM 1818 O O . ALA A 1 229 ? -11.095 -17.656 24.047 1.00 81.69 229 ALA A O 1
ATOM 1819 N N . ARG A 1 230 ? -9.870 -18.901 22.613 1.00 75.75 230 ARG A N 1
ATOM 1820 C CA . ARG A 1 230 ? -8.574 -18.370 23.040 1.00 75.75 230 ARG A CA 1
ATOM 1821 C C . ARG A 1 230 ? -8.494 -16.895 22.662 1.00 75.75 230 ARG A C 1
ATOM 1823 O O . ARG A 1 230 ? -8.911 -16.528 21.569 1.00 75.75 230 ARG A O 1
ATOM 1830 N N . GLU A 1 231 ? -7.958 -16.073 23.559 1.00 72.50 231 GLU A N 1
ATOM 1831 C CA . GLU A 1 231 ? -7.742 -14.662 23.244 1.00 72.50 231 GLU A CA 1
ATOM 1832 C C . GLU A 1 231 ? -6.807 -14.522 22.033 1.00 72.50 231 GLU A C 1
ATOM 1834 O O . GLU A 1 231 ? -5.805 -15.250 21.959 1.00 72.50 231 GLU A O 1
ATOM 1839 N N . PRO A 1 232 ? -7.125 -13.618 21.088 1.00 69.06 232 PRO A N 1
ATOM 1840 C CA . PRO A 1 232 ? -6.206 -13.265 20.019 1.00 69.06 232 PRO A CA 1
ATOM 1841 C C . PRO A 1 232 ? -4.865 -12.822 20.612 1.00 69.06 232 PRO A C 1
ATOM 1843 O O . PRO A 1 232 ? -4.828 -12.095 21.601 1.00 69.06 232 PRO A O 1
ATOM 1846 N N . LEU A 1 233 ? -3.760 -13.269 20.012 1.00 67.19 233 LEU A N 1
ATOM 1847 C CA . LEU A 1 233 ? -2.406 -12.939 20.480 1.00 67.19 233 LEU A CA 1
ATOM 1848 C C . LEU A 1 233 ? -2.057 -11.453 20.313 1.00 67.19 233 LEU A C 1
ATOM 1850 O O . LEU A 1 233 ? -1.126 -10.982 20.956 1.00 67.19 233 LEU A O 1
ATOM 1854 N N . MET A 1 234 ? -2.783 -10.740 19.451 1.00 66.69 234 MET A N 1
ATOM 1855 C CA . MET A 1 234 ? -2.620 -9.310 19.203 1.00 66.69 234 MET A CA 1
ATOM 1856 C C . MET A 1 234 ? -3.979 -8.627 19.258 1.00 66.69 234 MET A C 1
ATOM 1858 O O . MET A 1 234 ? -4.997 -9.232 18.904 1.00 66.69 234 MET A O 1
ATOM 1862 N N . SER A 1 235 ? -3.987 -7.364 19.669 1.00 73.62 235 SER A N 1
ATOM 1863 C CA . SER A 1 235 ? -5.187 -6.533 19.595 1.00 73.62 235 SER A CA 1
ATOM 1864 C C . SER A 1 235 ? -5.612 -6.306 18.136 1.00 73.62 235 SER A C 1
ATOM 1866 O O . SER A 1 235 ? -4.803 -6.396 17.206 1.00 73.62 235 SER A O 1
ATOM 1868 N N . GLU A 1 236 ? -6.896 -6.012 17.907 1.00 75.06 236 GLU A N 1
ATOM 1869 C CA . GLU A 1 236 ? -7.371 -5.668 16.559 1.00 75.06 236 GLU A CA 1
ATOM 1870 C C . GLU A 1 236 ? -6.663 -4.431 15.997 1.00 75.06 236 GLU A C 1
ATOM 1872 O O . GLU A 1 236 ? -6.388 -4.376 14.798 1.00 75.06 236 GLU A O 1
ATOM 1877 N N . ASP A 1 237 ? -6.336 -3.467 16.857 1.00 80.00 237 ASP A N 1
ATOM 1878 C CA . ASP A 1 237 ? -5.683 -2.223 16.459 1.00 80.00 237 ASP A CA 1
ATOM 1879 C C . ASP A 1 237 ? -4.244 -2.467 15.999 1.00 80.00 237 ASP A C 1
ATOM 1881 O O . ASP A 1 237 ? -3.857 -2.000 14.928 1.00 80.00 237 ASP A O 1
ATOM 1885 N N . GLU A 1 238 ? -3.477 -3.286 16.723 1.00 81.31 238 GLU A N 1
ATOM 1886 C CA . GLU A 1 238 ? -2.138 -3.709 16.289 1.00 81.31 238 GLU A CA 1
ATOM 1887 C C . GLU A 1 238 ? -2.193 -4.474 14.962 1.00 81.31 238 GLU A C 1
ATOM 1889 O O . GLU A 1 238 ? -1.373 -4.251 14.070 1.00 81.31 238 GLU A O 1
ATOM 1894 N N . ARG A 1 239 ? -3.192 -5.350 14.784 1.00 80.25 239 ARG A N 1
ATOM 1895 C CA . ARG A 1 239 ? -3.377 -6.091 13.529 1.00 80.25 239 ARG A CA 1
ATOM 1896 C C . ARG A 1 239 ? -3.678 -5.155 12.355 1.00 80.25 239 ARG A C 1
ATOM 1898 O O . ARG A 1 239 ? -3.132 -5.360 11.269 1.00 80.25 239 ARG A O 1
ATOM 1905 N N . LYS A 1 240 ? -4.520 -4.137 12.560 1.00 85.56 240 LYS A N 1
ATOM 1906 C CA . LYS A 1 240 ? -4.820 -3.109 11.550 1.00 85.56 240 LYS A CA 1
ATOM 1907 C C . LYS A 1 240 ? -3.582 -2.283 11.216 1.00 85.56 240 LYS A C 1
ATOM 1909 O O . LYS A 1 240 ? -3.294 -2.087 10.041 1.00 85.56 240 LYS A O 1
ATOM 1914 N N . GLN A 1 241 ? -2.820 -1.855 12.222 1.00 86.81 241 GLN A N 1
ATOM 1915 C CA . GLN A 1 241 ? -1.578 -1.103 12.015 1.00 86.81 241 GLN A CA 1
ATOM 1916 C C . GLN A 1 241 ? -0.547 -1.906 11.218 1.00 86.81 241 GLN A C 1
ATOM 1918 O O . GLN A 1 241 ? 0.057 -1.374 10.288 1.00 86.81 241 GLN A O 1
ATOM 1923 N N . LEU A 1 242 ? -0.390 -3.198 11.516 1.00 85.75 242 LEU A N 1
ATOM 1924 C CA . LEU A 1 242 ? 0.513 -4.078 10.774 1.00 85.75 242 LEU A CA 1
ATOM 1925 C C . LEU A 1 242 ? 0.068 -4.232 9.315 1.00 85.75 242 LEU A C 1
ATOM 1927 O O . LEU A 1 242 ? 0.894 -4.138 8.409 1.00 85.75 242 LEU A O 1
ATOM 1931 N N . MET A 1 243 ? -1.235 -4.410 9.077 1.00 86.06 243 MET A N 1
ATOM 1932 C CA . MET A 1 243 ? -1.797 -4.486 7.726 1.00 86.06 243 MET A CA 1
ATOM 1933 C C . MET A 1 243 ? -1.586 -3.182 6.943 1.00 86.06 243 MET A C 1
ATOM 1935 O O . MET A 1 243 ? -1.149 -3.233 5.797 1.00 86.06 243 MET A O 1
ATOM 1939 N N . LEU A 1 244 ? -1.818 -2.022 7.566 1.00 87.38 244 LEU A N 1
ATOM 1940 C CA . LEU A 1 244 ? -1.573 -0.710 6.955 1.00 87.38 244 LEU A CA 1
ATOM 1941 C C . LEU A 1 244 ? -0.092 -0.497 6.625 1.00 87.38 244 LEU A C 1
ATOM 1943 O O . LEU A 1 244 ? 0.242 0.001 5.552 1.00 87.38 244 LEU A O 1
ATOM 1947 N N . HIS A 1 245 ? 0.808 -0.898 7.523 1.00 86.00 245 HIS A N 1
ATOM 1948 C CA . HIS A 1 245 ? 2.246 -0.813 7.287 1.00 86.00 245 HIS A CA 1
ATOM 1949 C C . HIS A 1 245 ? 2.693 -1.737 6.142 1.00 86.00 245 HIS A C 1
ATOM 1951 O O . HIS A 1 245 ? 3.500 -1.339 5.302 1.00 86.00 245 HIS A O 1
ATOM 1957 N N . ALA A 1 246 ? 2.146 -2.954 6.074 1.00 87.31 246 ALA A N 1
ATOM 1958 C CA . ALA A 1 246 ? 2.404 -3.887 4.980 1.00 87.31 246 ALA A CA 1
ATOM 1959 C C . ALA A 1 246 ? 1.896 -3.348 3.634 1.00 87.31 246 ALA A C 1
ATOM 1961 O O . ALA A 1 246 ? 2.617 -3.430 2.642 1.00 87.31 246 ALA A O 1
ATOM 1962 N N . TYR A 1 247 ? 0.703 -2.749 3.621 1.00 87.31 247 TYR A N 1
ATOM 1963 C CA . TYR A 1 247 ? 0.115 -2.125 2.438 1.00 87.31 247 TYR A CA 1
ATOM 1964 C C . TYR A 1 247 ? 0.971 -0.954 1.930 1.00 87.31 247 TYR A C 1
ATOM 1966 O O . TYR A 1 247 ? 1.398 -0.958 0.779 1.00 87.31 247 TYR A O 1
ATOM 1974 N N . ARG A 1 248 ? 1.357 -0.025 2.816 1.00 88.62 248 ARG A N 1
ATOM 1975 C CA . ARG A 1 248 ? 2.247 1.097 2.464 1.00 88.62 248 ARG A CA 1
ATOM 1976 C C . ARG A 1 248 ? 3.585 0.619 1.891 1.00 88.62 248 ARG A C 1
ATOM 1978 O O . ARG A 1 248 ? 4.110 1.210 0.953 1.00 88.62 248 ARG A O 1
ATOM 1985 N N . ARG A 1 249 ? 4.149 -0.460 2.444 1.00 86.69 249 ARG A N 1
ATOM 1986 C CA . ARG A 1 249 ? 5.394 -1.053 1.934 1.00 86.69 249 ARG A CA 1
ATOM 1987 C C . ARG A 1 249 ? 5.213 -1.667 0.543 1.00 86.69 249 ARG A C 1
ATOM 1989 O O . ARG A 1 249 ? 6.134 -1.580 -0.263 1.00 86.69 249 ARG A O 1
ATOM 1996 N N . GLN A 1 250 ? 4.063 -2.279 0.256 1.00 84.75 250 GLN A N 1
ATOM 1997 C CA . GLN A 1 250 ? 3.758 -2.789 -1.085 1.00 84.75 250 GLN A CA 1
ATOM 1998 C C . GLN A 1 250 ? 3.669 -1.658 -2.110 1.00 84.75 250 GLN A C 1
ATOM 2000 O O . GLN A 1 250 ? 4.277 -1.775 -3.170 1.00 84.75 250 GLN A O 1
ATOM 2005 N N . GLU A 1 251 ? 2.994 -0.556 -1.781 1.00 87.56 251 GLU A N 1
ATOM 2006 C CA . GLU A 1 251 ? 2.915 0.617 -2.663 1.00 87.56 251 GLU A CA 1
ATOM 2007 C C . GLU A 1 251 ? 4.304 1.207 -2.950 1.00 87.56 251 GLU A C 1
ATOM 2009 O O . GLU A 1 251 ? 4.643 1.469 -4.101 1.00 87.56 251 GLU A O 1
ATOM 2014 N N . GLN A 1 252 ? 5.153 1.342 -1.924 1.00 86.00 252 GLN A N 1
ATOM 2015 C CA . GLN A 1 252 ? 6.521 1.848 -2.094 1.00 86.00 252 GLN A CA 1
ATOM 2016 C C . GLN A 1 252 ? 7.374 0.970 -3.021 1.00 86.00 252 GLN A C 1
ATOM 2018 O O . GLN A 1 252 ? 8.140 1.500 -3.823 1.00 86.00 252 GLN A O 1
ATOM 2023 N N . LEU A 1 253 ? 7.243 -0.358 -2.929 1.00 83.44 253 LEU A N 1
ATOM 2024 C CA . LEU A 1 253 ? 7.959 -1.286 -3.810 1.00 83.44 253 LEU A CA 1
ATOM 2025 C C . LEU A 1 253 ? 7.452 -1.200 -5.255 1.00 83.44 253 LEU A C 1
ATOM 2027 O O . LEU A 1 253 ? 8.266 -1.177 -6.171 1.00 83.44 253 LEU A O 1
ATOM 2031 N N . GLN A 1 254 ? 6.137 -1.076 -5.466 1.00 79.62 254 GLN A N 1
ATOM 2032 C CA . GLN A 1 254 ? 5.575 -0.891 -6.810 1.00 79.62 254 GLN A CA 1
ATOM 2033 C C . GLN A 1 254 ? 6.080 0.400 -7.464 1.00 79.62 254 GLN A C 1
ATOM 2035 O O . GLN A 1 254 ? 6.540 0.370 -8.604 1.00 79.62 254 GLN A O 1
ATOM 2040 N N . MET A 1 255 ? 6.078 1.515 -6.725 1.00 79.62 255 MET A N 1
ATOM 2041 C CA . MET A 1 255 ? 6.608 2.788 -7.225 1.00 79.62 255 MET A CA 1
ATOM 2042 C C . MET A 1 255 ? 8.110 2.714 -7.542 1.00 79.62 255 MET A C 1
ATOM 2044 O O . MET A 1 255 ? 8.576 3.379 -8.467 1.00 79.62 255 MET A O 1
ATOM 2048 N N . ALA A 1 256 ? 8.883 1.933 -6.780 1.00 76.12 256 ALA A N 1
ATOM 2049 C CA . ALA A 1 256 ? 10.304 1.724 -7.051 1.00 76.12 256 ALA A CA 1
ATOM 2050 C C . ALA A 1 256 ? 10.522 0.920 -8.345 1.00 76.12 256 ALA A C 1
ATOM 2052 O O . ALA A 1 256 ? 11.297 1.358 -9.196 1.00 76.12 256 ALA A O 1
ATOM 2053 N N . ASP A 1 257 ? 9.788 -0.182 -8.534 1.00 77.31 257 ASP A N 1
ATOM 2054 C CA . ASP A 1 257 ? 9.854 -1.013 -9.744 1.00 77.31 257 ASP A CA 1
ATOM 2055 C C . ASP A 1 257 ? 9.453 -0.228 -11.008 1.00 77.31 257 ASP A C 1
ATOM 2057 O O . ASP A 1 257 ? 10.057 -0.392 -12.072 1.00 77.31 257 ASP A O 1
ATOM 2061 N N . GLU A 1 258 ? 8.437 0.637 -10.922 1.00 75.19 258 GLU A N 1
ATOM 2062 C CA . GLU A 1 258 ? 8.020 1.491 -12.042 1.00 75.19 258 GLU A CA 1
ATOM 2063 C C . GLU A 1 258 ? 9.087 2.531 -12.404 1.00 75.19 258 GLU A C 1
ATOM 2065 O O . GLU A 1 258 ? 9.421 2.681 -13.584 1.00 75.19 258 GLU A O 1
ATOM 2070 N N . LYS A 1 259 ? 9.688 3.192 -11.406 1.00 73.31 259 LYS A N 1
ATOM 2071 C CA . LYS A 1 259 ? 10.802 4.131 -11.622 1.00 73.31 259 LYS A CA 1
ATOM 2072 C C . LYS A 1 259 ? 12.031 3.435 -12.214 1.00 73.31 259 LYS A C 1
ATOM 2074 O O . LYS A 1 259 ? 12.688 3.989 -13.099 1.00 73.31 259 LYS A O 1
ATOM 2079 N N . GLU A 1 260 ? 12.341 2.217 -11.774 1.00 75.25 260 GLU A N 1
ATOM 2080 C CA . GLU A 1 260 ? 13.448 1.429 -12.328 1.00 75.25 260 GLU A CA 1
ATOM 2081 C C . GLU A 1 260 ? 13.193 1.053 -13.799 1.00 75.25 260 GLU A C 1
ATOM 2083 O O . GLU A 1 260 ? 14.074 1.208 -14.647 1.00 75.25 260 GLU A O 1
ATOM 2088 N N . LYS A 1 261 ? 11.962 0.656 -14.151 1.00 70.50 261 LYS A N 1
ATOM 2089 C CA . LYS A 1 261 ? 11.586 0.369 -15.548 1.00 70.50 261 LYS A CA 1
ATOM 2090 C C . LYS A 1 261 ? 11.649 1.607 -16.440 1.00 70.50 261 LYS A C 1
ATOM 2092 O O . LYS A 1 261 ? 12.188 1.519 -17.544 1.00 70.50 261 LYS A O 1
ATOM 2097 N N . GLN A 1 262 ? 11.138 2.750 -15.975 1.00 71.56 262 GLN A N 1
ATOM 2098 C CA . GLN A 1 262 ? 11.205 4.011 -16.722 1.00 71.56 262 GLN A CA 1
ATOM 2099 C C . GLN A 1 262 ? 12.660 4.434 -16.975 1.00 71.56 262 GLN A C 1
ATOM 2101 O O . GLN A 1 262 ? 13.032 4.732 -18.111 1.00 71.56 262 GLN A O 1
ATOM 2106 N N . THR A 1 263 ? 13.515 4.375 -15.948 1.00 76.62 263 THR A N 1
ATOM 2107 C CA . THR A 1 263 ? 14.939 4.727 -16.084 1.00 76.62 263 THR A CA 1
ATOM 2108 C C . THR A 1 263 ? 15.715 3.753 -16.973 1.00 76.62 263 THR A C 1
ATOM 2110 O O . THR A 1 263 ? 16.594 4.181 -17.725 1.00 76.62 263 THR A O 1
ATOM 2113 N N . PHE A 1 264 ? 15.400 2.453 -16.947 1.00 78.44 264 PHE A N 1
ATOM 2114 C CA . PHE A 1 264 ? 16.006 1.482 -17.863 1.00 78.44 264 PHE A CA 1
ATOM 2115 C C . PHE A 1 264 ? 15.620 1.751 -19.322 1.00 78.44 264 PHE A C 1
ATOM 2117 O O . PHE A 1 264 ? 16.489 1.740 -20.196 1.00 78.44 264 PHE A O 1
ATOM 2124 N N . LEU A 1 265 ? 14.341 2.037 -19.586 1.00 76.75 265 LEU A N 1
ATOM 2125 C CA . LEU A 1 265 ? 13.844 2.324 -20.932 1.00 76.75 265 LEU A CA 1
ATOM 2126 C C . LEU A 1 265 ? 14.502 3.585 -21.508 1.00 76.75 265 LEU A C 1
ATOM 2128 O O . LEU A 1 265 ? 14.980 3.551 -22.639 1.00 76.75 265 LEU A O 1
ATOM 2132 N N . GLN A 1 266 ? 14.635 4.650 -20.711 1.00 79.31 266 GLN A N 1
ATOM 2133 C CA . GLN A 1 266 ? 15.348 5.872 -21.108 1.00 79.31 266 GLN A CA 1
ATOM 2134 C C . GLN A 1 266 ? 16.829 5.617 -21.420 1.00 79.31 266 GLN A C 1
ATOM 2136 O O . GLN A 1 266 ? 17.347 6.113 -22.421 1.00 79.31 266 GLN A O 1
ATOM 2141 N N . LYS A 1 267 ? 17.521 4.808 -20.605 1.00 81.25 267 LYS A N 1
ATOM 2142 C CA . LYS A 1 267 ? 18.918 4.428 -20.875 1.00 81.25 267 LYS A CA 1
ATOM 2143 C C . LYS A 1 267 ? 19.037 3.639 -22.176 1.00 81.25 267 LYS A C 1
ATOM 2145 O O . LYS A 1 267 ? 19.887 3.958 -23.003 1.00 81.25 267 LYS A O 1
ATOM 2150 N N . LEU A 1 268 ? 18.189 2.630 -22.377 1.00 83.44 268 LEU A N 1
ATOM 2151 C CA . LEU A 1 268 ? 18.180 1.825 -23.600 1.00 83.44 268 LEU A CA 1
ATOM 2152 C C . LEU A 1 268 ? 17.916 2.695 -24.835 1.00 83.44 268 LEU A C 1
ATOM 2154 O O . LEU A 1 268 ? 18.610 2.572 -25.846 1.00 83.44 268 LEU A O 1
ATOM 2158 N N . LEU A 1 269 ? 16.955 3.610 -24.735 1.00 83.00 269 LEU A N 1
ATOM 2159 C CA . LEU A 1 269 ? 16.641 4.571 -25.780 1.00 83.00 269 LEU A CA 1
ATOM 2160 C C . LEU A 1 269 ? 17.848 5.461 -26.112 1.00 83.00 269 LEU A C 1
ATOM 2162 O O . LEU A 1 269 ? 18.212 5.588 -27.277 1.00 83.00 269 LEU A O 1
ATOM 2166 N N . PHE A 1 270 ? 18.514 6.021 -25.102 1.00 83.44 270 PHE A N 1
ATOM 2167 C CA . PHE A 1 270 ? 19.697 6.860 -25.296 1.00 83.44 270 PHE A CA 1
ATOM 2168 C C . PHE A 1 270 ? 20.851 6.109 -25.981 1.00 83.44 270 PHE A C 1
ATOM 2170 O O . PHE A 1 270 ? 21.467 6.612 -26.921 1.00 83.44 270 PHE A O 1
ATOM 2177 N N . TYR A 1 271 ? 21.149 4.882 -25.544 1.00 84.81 271 TYR A N 1
ATOM 2178 C CA . TYR A 1 271 ? 22.231 4.098 -26.146 1.00 84.81 271 TYR A CA 1
ATOM 2179 C C . TYR A 1 271 ? 21.913 3.659 -27.579 1.00 84.81 271 TYR A C 1
ATOM 2181 O O . TYR A 1 271 ? 22.803 3.648 -28.432 1.00 84.81 271 TYR A O 1
ATOM 2189 N N . THR A 1 272 ? 20.656 3.321 -27.865 1.00 86.75 272 THR A N 1
ATOM 2190 C CA . THR A 1 272 ? 20.234 2.926 -29.216 1.00 86.75 272 THR A CA 1
ATOM 2191 C C . THR A 1 272 ? 20.246 4.108 -30.185 1.00 86.75 272 THR A C 1
ATOM 2193 O O . THR A 1 272 ? 20.755 3.962 -31.295 1.00 86.75 272 THR A O 1
ATOM 2196 N N . THR A 1 273 ? 19.788 5.301 -29.785 1.00 87.38 273 THR A N 1
ATOM 2197 C CA . THR A 1 273 ? 19.888 6.508 -30.629 1.00 87.38 273 THR A CA 1
ATOM 2198 C C . THR A 1 273 ? 21.337 6.897 -30.902 1.00 87.38 273 THR A C 1
ATOM 2200 O O . THR A 1 273 ? 21.692 7.128 -32.060 1.00 87.38 273 THR A O 1
ATOM 2203 N N . ALA A 1 274 ? 22.205 6.869 -29.886 1.00 89.06 274 ALA A N 1
ATOM 2204 C CA . ALA A 1 274 ? 23.635 7.118 -30.059 1.00 89.06 274 ALA A CA 1
ATOM 2205 C C . ALA A 1 274 ? 24.286 6.136 -31.052 1.00 89.06 274 ALA A C 1
ATOM 2207 O O . ALA A 1 274 ? 25.065 6.547 -31.915 1.00 89.06 274 ALA A O 1
ATOM 2208 N N . PHE A 1 275 ? 23.930 4.849 -30.984 1.00 92.12 275 PHE A N 1
ATOM 2209 C CA . PHE A 1 275 ? 24.425 3.833 -31.913 1.00 92.12 275 PHE A CA 1
ATOM 2210 C C . PHE A 1 275 ? 24.042 4.126 -33.372 1.00 92.12 275 PHE A C 1
ATOM 2212 O O . PHE A 1 275 ? 24.906 4.083 -34.246 1.00 92.12 275 PHE A O 1
ATOM 2219 N N . PHE A 1 276 ? 22.781 4.473 -33.652 1.00 90.31 276 PHE A N 1
ATOM 2220 C CA . PHE A 1 276 ? 22.338 4.760 -35.024 1.00 90.31 276 PHE A CA 1
ATOM 2221 C C . PHE A 1 276 ? 22.920 6.062 -35.594 1.00 90.31 276 PHE A C 1
ATOM 2223 O O . PHE A 1 276 ? 23.174 6.140 -36.796 1.00 90.31 276 PHE A O 1
ATOM 2230 N N . ILE A 1 277 ? 23.211 7.061 -34.753 1.00 91.19 277 ILE A N 1
ATOM 2231 C CA . ILE A 1 277 ? 23.957 8.262 -35.173 1.00 91.19 277 ILE A CA 1
ATOM 2232 C C . ILE A 1 277 ? 25.377 7.877 -35.607 1.00 91.19 277 ILE A C 1
ATOM 2234 O O . ILE A 1 277 ? 25.833 8.257 -36.691 1.00 91.19 277 ILE A O 1
ATOM 2238 N N . LEU A 1 278 ? 26.074 7.084 -34.791 1.00 92.38 278 LEU A N 1
ATOM 2239 C CA . LEU A 1 278 ? 27.420 6.607 -35.112 1.00 92.38 278 LEU A CA 1
ATOM 2240 C C . LEU A 1 278 ? 27.429 5.731 -36.374 1.00 92.38 278 LEU A C 1
ATOM 2242 O O . LEU A 1 278 ? 28.288 5.904 -37.236 1.00 92.38 278 LEU A O 1
ATOM 2246 N N . LEU A 1 279 ? 26.442 4.848 -36.533 1.00 92.06 279 LEU A N 1
ATOM 2247 C CA . LEU A 1 279 ? 26.308 4.010 -37.724 1.00 92.06 279 LEU A CA 1
ATOM 2248 C C . LEU A 1 279 ? 26.062 4.843 -38.992 1.00 92.06 279 LEU A C 1
ATOM 2250 O O . LEU A 1 279 ? 26.686 4.583 -40.023 1.00 92.06 279 LEU A O 1
ATOM 2254 N N . SER A 1 280 ? 25.198 5.860 -38.915 1.00 92.62 280 SER A N 1
ATOM 2255 C CA . SER A 1 280 ? 24.899 6.772 -40.026 1.00 92.62 280 SER A CA 1
ATOM 2256 C C . SER A 1 280 ? 26.143 7.542 -40.472 1.00 92.62 280 SER A C 1
ATOM 2258 O O . SER A 1 280 ? 26.507 7.522 -41.649 1.00 92.62 280 SER A O 1
ATOM 2260 N N . THR A 1 281 ? 26.851 8.154 -39.519 1.00 92.12 281 THR A N 1
ATOM 2261 C CA . THR A 1 281 ? 28.078 8.912 -39.804 1.00 92.12 281 THR A CA 1
ATOM 2262 C C . THR A 1 281 ? 29.162 8.030 -40.417 1.00 92.12 281 THR A C 1
ATOM 2264 O O . THR A 1 281 ? 29.700 8.376 -41.469 1.00 92.12 281 THR A O 1
ATOM 2267 N N . PHE A 1 282 ? 29.443 6.862 -39.832 1.00 92.81 282 PHE A N 1
ATOM 2268 C CA . PHE A 1 282 ? 30.446 5.943 -40.369 1.00 92.81 282 PHE A CA 1
ATOM 2269 C C . PHE A 1 282 ? 30.080 5.440 -41.771 1.00 92.81 282 PHE A C 1
ATOM 2271 O O . PHE A 1 282 ? 30.943 5.398 -42.644 1.00 92.81 282 PHE A O 1
ATOM 2278 N N . SER A 1 283 ? 28.804 5.120 -42.014 1.00 93.81 283 SER A N 1
ATOM 2279 C CA . SER A 1 283 ? 28.331 4.657 -43.327 1.00 93.81 283 SER A CA 1
ATOM 2280 C C . SER A 1 283 ? 28.483 5.733 -44.404 1.00 93.81 283 SER A C 1
ATOM 2282 O O . SER A 1 283 ? 28.945 5.435 -45.505 1.00 93.81 283 SER A O 1
ATOM 2284 N N . LEU A 1 284 ? 28.163 6.992 -44.078 1.00 91.81 284 LEU A N 1
ATOM 2285 C CA . LEU A 1 284 ? 28.328 8.124 -44.990 1.00 91.81 284 LEU A CA 1
ATOM 2286 C C . LEU A 1 284 ? 29.804 8.347 -45.342 1.00 91.81 284 LEU A C 1
ATOM 2288 O O . LEU A 1 284 ? 30.149 8.431 -46.520 1.00 91.81 284 LEU A O 1
ATOM 2292 N N . PHE A 1 285 ? 30.685 8.407 -44.339 1.00 92.38 285 PHE A N 1
ATOM 2293 C CA . PHE A 1 285 ? 32.118 8.595 -44.580 1.00 92.38 285 PHE A CA 1
ATOM 2294 C C . PHE A 1 285 ? 32.719 7.424 -45.360 1.00 92.38 285 PHE A C 1
ATOM 2296 O O . PHE A 1 285 ? 33.445 7.651 -46.325 1.00 92.38 285 PHE A O 1
ATOM 2303 N N . ALA A 1 286 ? 32.386 6.184 -44.995 1.00 91.25 286 ALA A N 1
ATOM 2304 C CA . ALA A 1 286 ? 32.854 5.000 -45.706 1.00 91.25 286 ALA A CA 1
ATOM 2305 C C . ALA A 1 286 ? 32.444 5.032 -47.185 1.00 91.25 286 ALA A C 1
ATOM 2307 O O . ALA A 1 286 ? 33.284 4.798 -48.050 1.00 91.25 286 ALA A O 1
ATOM 2308 N N . PHE A 1 287 ? 31.193 5.393 -47.491 1.00 92.25 287 PHE A N 1
ATOM 2309 C CA . PHE A 1 287 ? 30.734 5.525 -48.872 1.00 92.25 287 PHE A CA 1
ATOM 2310 C C . PHE A 1 287 ? 31.529 6.582 -49.649 1.00 92.25 287 PHE A C 1
ATOM 2312 O O . PHE A 1 287 ? 32.018 6.294 -50.738 1.00 92.25 287 PHE A O 1
ATOM 2319 N N . LEU A 1 288 ? 31.734 7.770 -49.068 1.00 90.62 288 LEU A N 1
ATOM 2320 C CA . LEU A 1 288 ? 32.492 8.851 -49.711 1.00 90.62 288 LEU A CA 1
ATOM 2321 C C . LEU A 1 288 ? 33.940 8.455 -50.035 1.00 90.62 288 LEU A C 1
ATOM 2323 O O . LEU A 1 288 ? 34.463 8.873 -51.065 1.00 90.62 288 LEU A O 1
ATOM 2327 N N . PHE A 1 289 ? 34.580 7.630 -49.200 1.00 89.38 289 PHE A N 1
ATOM 2328 C CA . PHE A 1 289 ? 35.913 7.096 -49.496 1.00 89.38 289 PHE A CA 1
ATOM 2329 C C . PHE A 1 289 ? 35.885 5.961 -50.528 1.00 89.38 289 PHE A C 1
ATOM 2331 O O . PHE A 1 289 ? 36.786 5.874 -51.359 1.00 89.38 289 PHE A O 1
ATOM 2338 N N . LEU A 1 290 ? 34.863 5.103 -50.531 1.00 90.19 290 LEU A N 1
ATOM 2339 C CA . LEU A 1 290 ? 34.756 4.012 -51.506 1.00 90.19 290 LEU A CA 1
ATOM 2340 C C . LEU A 1 290 ? 34.537 4.513 -52.940 1.00 90.19 290 LEU A C 1
ATOM 2342 O O . LEU A 1 290 ? 34.938 3.820 -53.877 1.00 90.19 290 LEU A O 1
ATOM 2346 N N . VAL A 1 291 ? 33.969 5.713 -53.122 1.00 88.88 291 VAL A N 1
ATOM 2347 C CA . VAL A 1 291 ? 33.744 6.311 -54.449 1.00 88.88 291 VAL A CA 1
ATOM 2348 C C . VAL A 1 291 ? 35.040 6.408 -55.277 1.00 88.88 291 VAL A C 1
ATOM 2350 O O . VAL A 1 291 ? 35.159 5.672 -56.258 1.00 88.88 291 VAL A O 1
ATOM 2353 N N . PRO A 1 292 ? 36.056 7.202 -54.886 1.00 87.06 292 PRO A N 1
ATOM 2354 C CA . PRO A 1 292 ? 37.272 7.358 -55.686 1.00 87.06 292 PRO A CA 1
ATOM 2355 C C . PRO A 1 292 ? 38.163 6.107 -55.717 1.00 87.06 292 PRO A C 1
ATOM 2357 O O . PRO A 1 292 ? 38.928 5.920 -56.663 1.00 87.06 292 PRO A O 1
ATOM 2360 N N . PHE A 1 293 ? 38.104 5.253 -54.688 1.00 84.25 293 PHE A N 1
ATOM 2361 C CA . PHE A 1 293 ? 39.025 4.117 -54.550 1.00 84.25 293 PHE A CA 1
ATOM 2362 C C . PHE A 1 293 ? 38.513 2.803 -55.136 1.00 84.25 293 PHE A C 1
ATOM 2364 O O . PHE A 1 293 ? 39.326 1.972 -55.536 1.00 84.25 293 PHE A O 1
ATOM 2371 N N . VAL A 1 294 ? 37.198 2.589 -55.177 1.00 87.31 294 VAL A N 1
ATOM 2372 C CA . VAL A 1 294 ? 36.606 1.309 -55.598 1.00 87.31 294 VAL A CA 1
ATOM 2373 C C . VAL A 1 294 ? 35.597 1.517 -56.718 1.00 87.31 294 VAL A C 1
ATOM 2375 O O . VAL A 1 294 ? 35.679 0.838 -57.737 1.00 87.31 294 VAL A O 1
ATOM 2378 N N . ILE A 1 295 ? 34.681 2.472 -56.561 1.00 89.25 295 ILE A N 1
ATOM 2379 C CA . ILE A 1 295 ? 33.564 2.665 -57.493 1.00 89.25 295 ILE A CA 1
ATOM 2380 C C . ILE A 1 295 ? 34.055 3.257 -58.820 1.00 89.25 295 ILE A C 1
ATOM 2382 O O . ILE A 1 295 ? 33.814 2.670 -59.873 1.00 89.25 295 ILE A O 1
ATOM 2386 N N . ASP A 1 296 ? 34.804 4.358 -58.782 1.00 87.25 296 ASP A N 1
ATOM 2387 C CA . ASP A 1 296 ? 35.367 5.002 -59.973 1.00 87.25 296 ASP A CA 1
ATOM 2388 C C . ASP A 1 296 ? 36.258 4.060 -60.804 1.00 87.25 296 ASP A C 1
ATOM 2390 O O . ASP A 1 296 ? 36.024 3.930 -62.012 1.00 87.25 296 ASP A O 1
ATOM 2394 N N . PRO A 1 297 ? 37.266 3.362 -60.231 1.00 85.94 297 PRO A N 1
ATOM 2395 C CA . PRO A 1 297 ? 38.072 2.423 -61.007 1.00 85.94 297 PRO A CA 1
ATOM 2396 C C . PRO A 1 297 ? 37.248 1.247 -61.547 1.00 85.94 297 PRO A C 1
ATOM 2398 O O . PRO A 1 297 ? 37.453 0.862 -62.704 1.00 85.94 297 PRO A O 1
ATOM 2401 N N . ALA A 1 298 ? 36.283 0.722 -60.782 1.00 88.88 298 ALA A N 1
ATOM 2402 C CA . ALA A 1 298 ? 35.408 -0.355 -61.242 1.00 88.88 298 ALA A CA 1
ATOM 2403 C C . ALA A 1 298 ? 34.556 0.074 -62.443 1.00 88.88 298 ALA A C 1
ATOM 2405 O O . ALA A 1 298 ? 34.562 -0.608 -63.469 1.00 88.88 298 ALA A O 1
ATOM 2406 N N . PHE A 1 299 ? 33.909 1.241 -62.373 1.00 89.12 299 PHE A N 1
ATOM 2407 C CA . PHE A 1 299 ? 33.147 1.784 -63.496 1.00 89.12 299 PHE A CA 1
ATOM 2408 C C . PHE A 1 299 ? 34.023 2.000 -64.721 1.00 89.12 299 PHE A C 1
ATOM 2410 O O . PHE A 1 299 ? 33.655 1.564 -65.808 1.00 89.12 299 PHE A O 1
ATOM 2417 N N . THR A 1 300 ? 35.203 2.611 -64.568 1.00 86.25 300 THR A N 1
ATOM 2418 C CA . THR A 1 300 ? 36.095 2.801 -65.722 1.00 86.25 300 THR A CA 1
ATOM 2419 C C . THR A 1 300 ? 36.552 1.486 -66.352 1.00 86.25 300 THR A C 1
ATOM 2421 O O . THR A 1 300 ? 36.693 1.424 -67.569 1.00 86.25 300 THR A O 1
ATOM 2424 N N . THR A 1 301 ? 36.726 0.424 -65.559 1.00 87.19 301 THR A N 1
ATOM 2425 C CA . THR A 1 301 ? 37.076 -0.911 -66.074 1.00 87.19 301 THR A CA 1
ATOM 2426 C C . THR A 1 301 ? 35.917 -1.513 -66.871 1.00 87.19 301 THR A C 1
ATOM 2428 O O . THR A 1 301 ? 36.125 -2.012 -67.973 1.00 87.19 301 THR A O 1
ATOM 2431 N N . ILE A 1 302 ? 34.688 -1.409 -66.354 1.00 88.88 302 ILE A N 1
ATOM 2432 C CA . ILE A 1 302 ? 33.478 -1.925 -67.010 1.00 88.88 302 ILE A CA 1
ATOM 2433 C C . ILE A 1 302 ? 33.182 -1.157 -68.308 1.00 88.88 302 ILE A C 1
ATOM 2435 O O . ILE A 1 302 ? 32.879 -1.772 -69.330 1.00 88.88 302 ILE A O 1
ATOM 2439 N N . PHE A 1 303 ? 33.313 0.175 -68.302 1.00 89.69 303 PHE A N 1
ATOM 2440 C CA . PHE A 1 303 ? 33.042 1.009 -69.478 1.00 89.69 303 PHE A CA 1
ATOM 2441 C C . PHE A 1 303 ? 34.037 0.804 -70.620 1.00 89.69 303 PHE A C 1
ATOM 2443 O O . PHE A 1 303 ? 33.657 0.994 -71.769 1.00 89.69 303 PHE A O 1
ATOM 2450 N N . MET A 1 304 ? 35.276 0.396 -70.335 1.00 85.62 304 MET A N 1
ATOM 2451 C CA . MET A 1 304 ? 36.269 0.096 -71.375 1.00 85.62 304 MET A CA 1
ATOM 2452 C C . MET A 1 304 ? 36.020 -1.241 -72.092 1.00 85.62 304 MET A C 1
ATOM 2454 O O . MET A 1 304 ? 36.651 -1.497 -73.111 1.00 85.62 304 MET A O 1
ATOM 2458 N N . GLN A 1 305 ? 35.091 -2.077 -71.608 1.00 88.50 305 GLN A N 1
ATOM 2459 C CA . GLN A 1 305 ? 34.687 -3.338 -72.250 1.00 88.50 305 GLN A CA 1
ATOM 2460 C C . GLN A 1 305 ? 35.881 -4.183 -72.727 1.00 88.50 305 GLN A C 1
ATOM 2462 O O . GLN A 1 305 ? 36.015 -4.494 -73.914 1.00 88.50 305 GLN A O 1
ATOM 2467 N N . PHE A 1 306 ? 36.774 -4.534 -71.801 1.00 88.06 306 PHE A N 1
ATOM 2468 C CA . PHE A 1 306 ? 37.870 -5.448 -72.109 1.00 88.06 306 PHE A CA 1
ATOM 2469 C C . PHE A 1 306 ? 37.327 -6.815 -72.537 1.00 88.06 306 PHE A C 1
ATOM 2471 O O . PHE A 1 306 ? 36.392 -7.341 -71.927 1.00 88.06 306 PHE A O 1
ATOM 2478 N N . ASP A 1 307 ? 37.904 -7.393 -73.590 1.00 87.00 307 ASP A N 1
ATOM 2479 C CA . ASP A 1 307 ? 37.588 -8.770 -73.964 1.00 87.00 307 ASP A CA 1
ATOM 2480 C C . ASP A 1 307 ? 38.139 -9.727 -72.900 1.00 87.00 307 ASP A C 1
ATOM 2482 O O . ASP A 1 307 ? 39.276 -9.576 -72.464 1.00 87.00 307 ASP A O 1
ATOM 2486 N N . THR A 1 308 ? 37.347 -10.709 -72.471 1.00 85.69 308 THR A N 1
ATOM 2487 C CA . THR A 1 308 ? 37.772 -11.705 -71.475 1.00 85.69 308 THR A CA 1
ATOM 2488 C C . THR A 1 308 ? 38.665 -12.785 -72.079 1.00 85.69 308 THR A C 1
ATOM 2490 O O . THR A 1 308 ? 39.275 -13.560 -71.343 1.00 85.69 308 THR A O 1
ATOM 2493 N N . ARG A 1 309 ? 38.767 -12.849 -73.413 1.00 87.75 309 ARG A N 1
ATOM 2494 C CA . ARG A 1 309 ? 39.702 -13.736 -74.110 1.00 87.75 309 ARG A CA 1
ATOM 2495 C C . ARG A 1 309 ? 41.095 -13.088 -74.178 1.00 87.75 309 ARG A C 1
ATOM 2497 O O . ARG A 1 309 ? 41.207 -11.981 -74.708 1.00 87.75 309 ARG A O 1
ATOM 2504 N N . PRO A 1 310 ? 42.163 -13.754 -73.698 1.00 89.06 310 PRO A N 1
ATOM 2505 C CA . PRO A 1 310 ? 43.511 -13.196 -73.742 1.00 89.06 310 PRO A CA 1
ATOM 2506 C C . PRO A 1 310 ? 44.043 -13.138 -75.183 1.00 89.06 310 PRO A C 1
ATOM 2508 O O . PRO A 1 310 ? 43.998 -14.124 -75.920 1.00 89.06 310 PRO A O 1
ATOM 2511 N N . ALA A 1 311 ? 44.576 -11.983 -75.570 1.00 90.06 311 ALA A N 1
ATOM 2512 C CA . ALA A 1 311 ? 45.327 -11.765 -76.801 1.00 90.06 311 ALA A CA 1
ATOM 2513 C C . ALA A 1 311 ? 46.826 -12.030 -76.580 1.00 90.06 311 ALA A C 1
ATOM 2515 O O . ALA A 1 311 ? 47.325 -11.943 -75.456 1.00 90.06 311 ALA A O 1
ATOM 2516 N N . GLU A 1 312 ? 47.562 -12.333 -77.653 1.00 92.19 312 GLU A N 1
ATOM 2517 C CA . GLU A 1 312 ? 49.021 -12.478 -77.586 1.00 92.19 312 GLU A CA 1
ATOM 2518 C C . GLU A 1 312 ? 49.678 -11.118 -77.860 1.00 92.19 312 GLU A C 1
ATOM 2520 O O . GLU A 1 312 ? 49.610 -10.609 -78.982 1.00 92.19 312 GLU A O 1
ATOM 2525 N N . CYS A 1 313 ? 50.297 -10.534 -76.830 1.00 92.56 313 CYS A N 1
ATOM 2526 C CA . CYS A 1 313 ? 51.031 -9.271 -76.877 1.00 92.56 313 CYS A CA 1
ATOM 2527 C C . CYS A 1 313 ? 52.540 -9.502 -77.013 1.00 92.56 313 CYS A C 1
ATOM 2529 O O . CYS A 1 313 ? 53.097 -10.376 -76.351 1.00 92.56 313 CYS A O 1
ATOM 2531 N N . VAL A 1 314 ? 53.213 -8.660 -77.803 1.00 92.88 314 VAL A N 1
ATOM 2532 C CA . VAL A 1 314 ? 54.676 -8.610 -77.922 1.00 92.88 314 VAL A CA 1
ATOM 2533 C C . VAL A 1 314 ? 55.186 -7.189 -77.723 1.00 92.88 314 VAL A C 1
ATOM 2535 O O . VAL A 1 314 ? 54.740 -6.266 -78.407 1.00 92.88 314 VAL A O 1
ATOM 2538 N N . THR A 1 315 ? 56.146 -7.014 -76.813 1.00 92.75 315 THR A N 1
ATOM 2539 C CA . THR A 1 315 ? 56.780 -5.712 -76.551 1.00 92.75 315 THR A CA 1
ATOM 2540 C C . THR A 1 315 ? 57.643 -5.282 -77.730 1.00 92.75 315 THR A C 1
ATOM 2542 O O . THR A 1 315 ? 58.599 -5.970 -78.087 1.00 92.75 315 THR A O 1
ATOM 2545 N N . ILE A 1 316 ? 57.324 -4.128 -78.316 1.00 90.50 316 ILE A N 1
ATOM 2546 C CA . ILE A 1 316 ? 58.037 -3.591 -79.483 1.00 90.50 316 ILE A CA 1
ATOM 2547 C C . ILE A 1 316 ? 58.954 -2.422 -79.145 1.00 90.50 316 ILE A C 1
ATOM 2549 O O . ILE A 1 316 ? 59.991 -2.261 -79.780 1.00 90.50 316 ILE A O 1
ATOM 2553 N N . ASP A 1 317 ? 58.573 -1.614 -78.160 1.00 89.00 317 ASP A N 1
ATOM 2554 C CA . ASP A 1 317 ? 59.270 -0.386 -77.812 1.00 89.00 317 ASP A CA 1
ATOM 2555 C C . ASP A 1 317 ? 59.072 -0.078 -76.328 1.00 89.00 317 ASP A C 1
ATOM 2557 O O . ASP A 1 317 ? 57.997 -0.307 -75.758 1.00 89.00 317 ASP A O 1
ATOM 2561 N N . VAL A 1 318 ? 60.135 0.426 -75.709 1.00 89.06 318 VAL A N 1
ATOM 2562 C CA . VAL A 1 318 ? 60.141 0.853 -74.314 1.00 89.06 318 VAL A CA 1
ATOM 2563 C C . VAL A 1 318 ? 60.825 2.201 -74.244 1.00 89.06 318 VAL A C 1
ATOM 2565 O O . VAL A 1 318 ? 62.042 2.315 -74.384 1.00 89.06 318 VAL A O 1
ATOM 2568 N N . GLU A 1 319 ? 60.024 3.223 -73.982 1.00 87.62 319 GLU A N 1
ATOM 2569 C CA . GLU A 1 319 ? 60.504 4.589 -73.892 1.00 87.62 319 GLU A CA 1
ATOM 2570 C C . GLU A 1 319 ? 60.594 5.001 -72.424 1.00 87.62 319 GLU A C 1
ATOM 2572 O O . GLU A 1 319 ? 59.612 4.919 -71.684 1.00 87.62 319 GLU A O 1
ATOM 2577 N N . SER A 1 320 ? 61.775 5.450 -71.991 1.00 85.19 320 SER A N 1
ATOM 2578 C CA . SER A 1 320 ? 61.993 5.957 -70.636 1.00 85.19 320 SER A CA 1
ATOM 2579 C C . SER A 1 320 ? 62.429 7.413 -70.681 1.00 85.19 320 SER A C 1
ATOM 2581 O O . SER A 1 320 ? 63.435 7.747 -71.307 1.00 85.19 320 SER A O 1
ATOM 2583 N N . ARG A 1 321 ? 61.702 8.282 -69.973 1.00 84.06 321 ARG A N 1
ATOM 2584 C CA . ARG A 1 321 ? 62.038 9.705 -69.839 1.00 84.06 321 ARG A CA 1
ATOM 2585 C C . ARG A 1 321 ? 62.204 10.093 -68.371 1.00 84.06 321 ARG A C 1
ATOM 2587 O O . ARG A 1 321 ? 61.663 9.442 -67.479 1.00 84.06 321 ARG A O 1
ATOM 2594 N N . ARG A 1 322 ? 62.976 11.160 -68.136 1.00 81.44 322 ARG A N 1
ATOM 2595 C CA . ARG A 1 322 ? 63.168 11.773 -66.813 1.00 81.44 322 ARG A CA 1
ATOM 2596 C C . ARG A 1 322 ? 62.652 13.210 -66.798 1.00 81.44 322 ARG A C 1
ATOM 2598 O O . ARG A 1 322 ? 62.844 13.943 -67.769 1.00 81.44 322 ARG A O 1
ATOM 2605 N N . GLY A 1 323 ? 62.054 13.614 -65.680 1.00 76.50 323 GLY A N 1
ATOM 2606 C CA . GLY A 1 323 ? 61.566 14.969 -65.410 1.00 76.50 323 GLY A CA 1
ATOM 2607 C C . GLY A 1 323 ? 60.041 15.068 -65.291 1.00 76.50 323 GLY A C 1
ATOM 2608 O O . GLY A 1 323 ? 59.299 14.444 -66.045 1.00 76.50 323 GLY A O 1
ATOM 2609 N N . THR A 1 324 ? 59.572 15.907 -64.363 1.00 67.19 324 THR A N 1
ATOM 2610 C CA . THR A 1 324 ? 58.155 16.021 -63.966 1.00 67.19 324 THR A CA 1
ATOM 2611 C C . THR A 1 324 ? 57.226 16.450 -65.108 1.00 67.19 324 THR A C 1
ATOM 2613 O O . THR A 1 324 ? 56.108 15.955 -65.206 1.00 67.19 324 THR A O 1
ATOM 2616 N N . SER A 1 325 ? 57.678 17.328 -66.011 1.00 72.81 325 SER A N 1
ATOM 2617 C CA . SER A 1 325 ? 56.875 17.824 -67.144 1.00 72.81 325 SER A CA 1
ATOM 2618 C C . SER A 1 325 ? 56.784 16.851 -68.325 1.00 72.81 325 SER A C 1
ATOM 2620 O O . SER A 1 325 ? 55.885 16.981 -69.150 1.00 72.81 325 SER A O 1
ATOM 2622 N N . ASN A 1 326 ? 57.679 15.863 -68.404 1.00 71.25 326 ASN A N 1
ATOM 2623 C CA . ASN A 1 326 ? 57.733 14.903 -69.511 1.00 71.25 326 ASN A CA 1
ATOM 2624 C C . ASN A 1 326 ? 57.049 13.564 -69.185 1.00 71.25 326 ASN A C 1
ATOM 2626 O O . ASN A 1 326 ? 56.956 12.712 -70.069 1.00 71.25 326 ASN A O 1
ATOM 2630 N N . CYS A 1 327 ? 56.567 13.391 -67.948 1.00 76.19 327 CYS A N 1
ATOM 2631 C CA . CYS A 1 327 ? 56.078 12.127 -67.393 1.00 76.19 327 CYS A CA 1
ATOM 2632 C C . CYS A 1 327 ? 54.562 12.084 -67.134 1.00 76.19 327 CYS A C 1
ATOM 2634 O O . CYS A 1 327 ? 54.106 11.499 -66.152 1.00 76.19 327 CYS A O 1
ATOM 2636 N N . SER A 1 328 ? 53.757 12.668 -68.028 1.00 72.25 328 SER A N 1
ATOM 2637 C CA . SER A 1 328 ? 52.288 12.536 -67.995 1.00 72.25 328 SER A CA 1
ATOM 2638 C C . SER A 1 328 ? 51.777 11.176 -68.497 1.00 72.25 328 SER A C 1
ATOM 2640 O O . SER A 1 328 ? 50.604 10.852 -68.329 1.00 72.25 328 SER A O 1
ATOM 2642 N N . TRP A 1 329 ? 52.653 10.370 -69.096 1.00 75.81 329 TRP A N 1
ATOM 2643 C CA . TRP A 1 329 ? 52.358 9.079 -69.706 1.00 75.81 329 TRP A CA 1
ATOM 2644 C C . TRP A 1 329 ? 53.367 8.051 -69.175 1.00 75.81 329 TRP A C 1
ATOM 2646 O O . TRP A 1 329 ? 54.580 8.230 -69.269 1.00 75.81 329 TRP A O 1
ATOM 2656 N N . THR A 1 330 ? 52.865 7.009 -68.520 1.00 87.75 330 THR A N 1
ATOM 2657 C CA . THR A 1 330 ? 53.666 5.917 -67.956 1.00 87.75 330 THR A CA 1
ATOM 2658 C C . THR A 1 330 ? 52.818 4.658 -67.930 1.00 87.75 330 THR A C 1
ATOM 2660 O O . THR A 1 330 ? 51.624 4.729 -67.643 1.00 87.75 330 THR A O 1
ATOM 2663 N N . SER A 1 331 ? 53.424 3.504 -68.193 1.00 88.94 331 SER A N 1
ATOM 2664 C CA . SER A 1 331 ? 52.718 2.224 -68.155 1.00 88.94 331 SER A CA 1
ATOM 2665 C C . SER A 1 331 ? 52.353 1.797 -66.738 1.00 88.94 331 SER A C 1
ATOM 2667 O O . SER A 1 331 ? 51.311 1.189 -66.551 1.00 88.94 331 SER A O 1
ATOM 2669 N N . CYS A 1 332 ? 53.176 2.106 -65.732 1.00 90.25 332 CYS A N 1
ATOM 2670 C CA . CYS A 1 332 ? 52.910 1.739 -64.341 1.00 90.25 332 CYS A CA 1
ATOM 2671 C C . CYS A 1 332 ? 53.269 2.878 -63.377 1.00 90.25 332 CYS A C 1
ATOM 2673 O O . CYS A 1 332 ? 54.349 3.472 -63.474 1.00 90.25 332 CYS A O 1
ATOM 2675 N N . ARG A 1 333 ? 52.375 3.162 -62.418 1.00 89.00 333 ARG A N 1
ATOM 2676 C CA . ARG A 1 333 ? 52.553 4.182 -61.370 1.00 89.00 333 ARG A CA 1
ATOM 2677 C C . ARG A 1 333 ? 52.211 3.654 -59.969 1.00 89.00 333 ARG A C 1
ATOM 2679 O O . ARG A 1 333 ? 51.056 3.353 -59.674 1.00 89.00 333 ARG A O 1
ATOM 2686 N N . GLU A 1 334 ? 53.203 3.630 -59.076 1.00 88.38 334 GLU A N 1
ATOM 2687 C CA . GLU A 1 334 ? 52.998 3.363 -57.644 1.00 88.38 334 GLU A CA 1
ATOM 2688 C C . GLU A 1 334 ? 52.482 4.625 -56.940 1.00 88.38 334 GLU A C 1
ATOM 2690 O O . GLU A 1 334 ? 53.215 5.593 -56.732 1.00 88.38 334 GLU A O 1
ATOM 2695 N N . GLY A 1 335 ? 51.205 4.605 -56.573 1.00 83.19 335 GLY A N 1
ATOM 2696 C CA . GLY A 1 335 ? 50.478 5.729 -56.005 1.00 83.19 335 GLY A CA 1
ATOM 2697 C C . GLY A 1 335 ? 49.868 6.632 -57.072 1.00 83.19 335 GLY A C 1
ATOM 2698 O O . GLY A 1 335 ? 50.553 7.437 -57.700 1.00 83.19 335 GLY A O 1
ATOM 2699 N N . CYS A 1 336 ? 48.546 6.556 -57.230 1.00 84.00 336 CYS A N 1
ATOM 2700 C CA . CYS A 1 336 ? 47.804 7.331 -58.230 1.00 84.00 336 CYS A CA 1
ATOM 2701 C C . CYS A 1 336 ? 47.903 8.857 -58.028 1.00 84.00 336 CYS A C 1
ATOM 2703 O O . CYS A 1 336 ? 47.740 9.617 -58.978 1.00 84.00 336 CYS A O 1
ATOM 2705 N N . THR A 1 337 ? 48.231 9.306 -56.813 1.00 81.19 337 THR A N 1
ATOM 2706 C CA . THR A 1 337 ? 48.414 10.721 -56.447 1.00 81.19 337 THR A CA 1
ATOM 2707 C C . THR A 1 337 ? 49.881 11.155 -56.346 1.00 81.19 337 THR A C 1
ATOM 2709 O O . THR A 1 337 ? 50.155 12.323 -56.097 1.00 81.19 337 THR A O 1
ATOM 2712 N N . LYS A 1 338 ? 50.847 10.245 -56.534 1.00 81.12 338 LYS A N 1
ATOM 2713 C CA . LYS A 1 338 ? 52.276 10.511 -56.299 1.00 81.12 338 LYS A CA 1
ATOM 2714 C C . LYS A 1 338 ? 52.955 11.110 -57.528 1.00 81.12 338 LYS A C 1
ATOM 2716 O O . LYS A 1 338 ? 52.813 10.556 -58.615 1.00 81.12 338 LYS A O 1
ATOM 2721 N N . GLU A 1 339 ? 53.7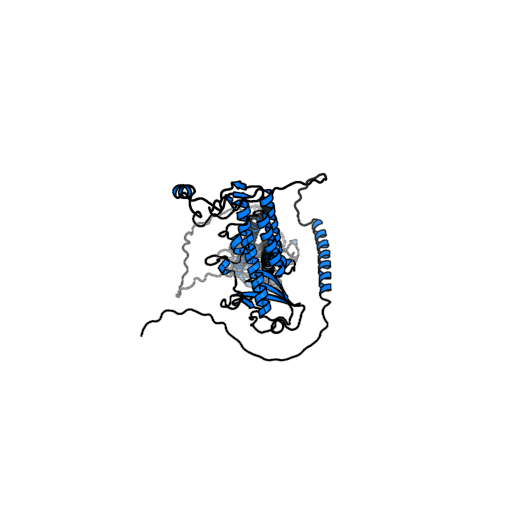12 12.193 -57.382 1.00 77.81 339 GLU A N 1
ATOM 2722 C CA . GLU A 1 339 ? 54.514 12.751 -58.482 1.00 77.81 339 GLU A CA 1
ATOM 2723 C C . GLU A 1 339 ? 55.599 11.767 -58.955 1.00 77.81 339 GLU A C 1
ATOM 2725 O O . GLU A 1 339 ? 56.248 11.097 -58.147 1.00 77.81 339 GLU A O 1
ATOM 2730 N N . LEU A 1 340 ? 55.780 11.670 -60.276 1.00 77.62 340 LEU A N 1
ATOM 2731 C CA . LEU A 1 340 ? 56.772 10.804 -60.915 1.00 77.62 340 LEU A CA 1
ATOM 2732 C C . LEU A 1 340 ? 57.882 11.646 -61.549 1.00 77.62 340 LEU A C 1
ATOM 2734 O O . LEU A 1 340 ? 57.605 12.606 -62.268 1.00 77.62 340 LEU A O 1
ATOM 2738 N N . TYR A 1 341 ? 59.132 11.246 -61.311 1.00 80.81 341 TYR A N 1
ATOM 2739 C CA . TYR A 1 341 ? 60.323 11.858 -61.916 1.00 80.81 341 TYR A CA 1
ATOM 2740 C C . TYR A 1 341 ? 60.967 10.970 -62.985 1.00 80.81 341 TYR A C 1
ATOM 2742 O O . TYR A 1 341 ? 61.626 11.495 -63.877 1.00 80.81 341 TYR A O 1
ATOM 2750 N N . ASP A 1 342 ? 60.740 9.658 -62.916 1.00 83.31 342 ASP A N 1
ATOM 2751 C CA . ASP A 1 342 ? 61.150 8.671 -63.913 1.00 83.31 342 ASP A CA 1
ATOM 2752 C C . ASP A 1 342 ? 59.886 7.966 -64.426 1.00 83.31 342 ASP A C 1
ATOM 2754 O O . ASP A 1 342 ? 59.130 7.392 -63.637 1.00 83.31 342 ASP A O 1
ATOM 2758 N N . CYS A 1 343 ? 59.634 8.027 -65.734 1.00 87.19 343 CYS A N 1
ATOM 2759 C CA . CYS A 1 343 ? 58.496 7.374 -66.380 1.00 87.19 343 CYS A CA 1
ATOM 2760 C C . CYS A 1 343 ? 58.970 6.429 -67.478 1.00 87.19 343 CYS A C 1
ATOM 2762 O O . CYS A 1 343 ? 59.898 6.741 -68.228 1.00 87.19 343 CYS A O 1
ATOM 2764 N N . THR A 1 344 ? 58.301 5.281 -67.575 1.00 89.56 344 THR A N 1
ATOM 2765 C CA . THR A 1 344 ? 58.572 4.262 -68.586 1.00 89.56 344 THR A CA 1
ATOM 2766 C C . THR A 1 344 ? 57.255 3.826 -69.209 1.00 89.56 344 THR A C 1
ATOM 2768 O O . THR A 1 344 ? 56.335 3.395 -68.513 1.00 89.56 344 THR A O 1
ATOM 2771 N N . GLN A 1 345 ? 57.157 3.927 -70.528 1.00 89.69 345 GLN A N 1
ATOM 2772 C CA . GLN A 1 345 ? 56.011 3.450 -71.288 1.00 89.69 345 GLN A CA 1
ATOM 2773 C C . GLN A 1 345 ? 56.424 2.245 -72.115 1.00 89.69 345 GLN A C 1
ATOM 2775 O O . GLN A 1 345 ? 57.384 2.295 -72.879 1.00 89.69 345 GLN A O 1
ATOM 2780 N N . ILE A 1 346 ? 55.645 1.184 -71.984 1.00 91.88 346 ILE A N 1
ATOM 2781 C CA . ILE A 1 346 ? 55.766 -0.032 -72.771 1.00 91.88 346 ILE A CA 1
ATOM 2782 C C . ILE A 1 346 ? 54.723 0.036 -73.884 1.00 91.88 346 ILE A C 1
ATOM 2784 O O . ILE A 1 346 ? 53.532 0.266 -73.624 1.00 91.88 346 ILE A O 1
ATOM 2788 N N . ARG A 1 347 ? 55.182 -0.155 -75.122 1.00 92.19 347 ARG A N 1
ATOM 2789 C CA . ARG A 1 347 ? 54.337 -0.299 -76.306 1.00 92.19 347 ARG A CA 1
ATOM 2790 C C . ARG A 1 347 ? 54.407 -1.725 -76.820 1.00 92.19 347 ARG A C 1
ATOM 2792 O O . ARG A 1 347 ? 55.488 -2.306 -76.934 1.00 92.19 347 ARG A O 1
ATOM 2799 N N . VAL A 1 348 ? 53.247 -2.271 -77.154 1.00 92.31 348 VAL A N 1
ATOM 2800 C CA . VAL A 1 348 ? 53.104 -3.661 -77.577 1.00 92.31 348 VAL A CA 1
ATOM 2801 C C . VAL A 1 348 ? 52.300 -3.752 -78.865 1.00 92.31 348 VAL A C 1
ATOM 2803 O O . VAL A 1 348 ? 51.407 -2.942 -79.121 1.00 92.31 348 VAL A O 1
ATOM 2806 N N . ASN A 1 349 ? 52.609 -4.760 -79.668 1.00 92.56 349 ASN A N 1
ATOM 2807 C CA . ASN A 1 349 ? 51.720 -5.216 -80.727 1.00 92.56 349 ASN A CA 1
ATOM 2808 C C . ASN A 1 349 ? 50.935 -6.404 -80.202 1.00 92.56 349 ASN A C 1
ATOM 2810 O O . ASN A 1 349 ? 51.504 -7.239 -79.500 1.00 92.56 349 ASN A O 1
ATOM 2814 N N . TYR A 1 350 ? 49.659 -6.505 -80.553 1.00 91.56 350 TYR A N 1
ATOM 2815 C CA . TYR A 1 350 ? 48.871 -7.672 -80.186 1.00 91.56 350 TYR A CA 1
ATOM 2816 C C . TYR A 1 350 ? 48.108 -8.236 -81.370 1.00 91.56 350 TYR A C 1
ATOM 2818 O O . TYR A 1 350 ? 47.740 -7.524 -82.310 1.00 91.56 350 TYR A O 1
ATOM 2826 N N . LYS A 1 351 ? 47.908 -9.548 -81.327 1.00 90.12 351 LYS A N 1
ATOM 2827 C CA . LYS A 1 351 ? 47.071 -10.281 -82.272 1.00 90.12 351 LYS A CA 1
ATOM 2828 C C . LYS A 1 351 ? 45.955 -10.980 -81.510 1.00 90.12 351 LYS A C 1
ATOM 2830 O O . LYS A 1 351 ? 46.150 -11.450 -80.386 1.00 90.12 351 LYS A O 1
ATOM 2835 N N . LEU A 1 352 ? 44.780 -11.003 -82.124 1.00 87.00 352 LEU A N 1
ATOM 2836 C CA . LEU A 1 352 ? 43.629 -11.698 -81.568 1.00 87.00 352 LEU A CA 1
ATOM 2837 C C . LEU A 1 352 ? 43.845 -13.212 -81.687 1.00 87.00 352 LEU A C 1
ATOM 2839 O O . LEU A 1 352 ? 44.470 -13.657 -82.652 1.00 87.00 352 LEU A O 1
ATOM 2843 N N . PRO A 1 353 ? 43.347 -14.009 -80.729 1.00 80.19 353 PRO A N 1
ATOM 2844 C CA . PRO A 1 353 ? 43.334 -15.453 -80.891 1.00 80.19 353 PRO A CA 1
ATOM 2845 C C . PRO A 1 353 ? 42.511 -15.808 -82.137 1.00 80.19 353 PRO A C 1
ATOM 2847 O O . PRO A 1 353 ? 41.400 -15.304 -82.314 1.00 80.19 353 PRO A O 1
ATOM 2850 N N . GLU A 1 354 ? 43.050 -16.663 -83.011 1.00 71.25 354 GLU A N 1
ATOM 2851 C CA . GLU A 1 354 ? 42.265 -17.223 -84.110 1.00 71.25 354 GLU A CA 1
ATOM 2852 C C . GLU A 1 354 ? 41.085 -17.989 -83.506 1.00 71.25 354 GLU A C 1
ATOM 2854 O O . GLU A 1 354 ? 41.271 -18.862 -82.653 1.00 71.25 354 GLU A O 1
ATOM 2859 N N . ASN A 1 355 ? 39.865 -17.659 -83.939 1.00 58.00 355 ASN A N 1
ATOM 2860 C CA . ASN A 1 355 ? 38.710 -18.504 -83.670 1.00 58.00 355 ASN A CA 1
ATOM 2861 C C . ASN A 1 355 ? 38.977 -19.837 -84.371 1.00 58.00 355 ASN A C 1
ATOM 2863 O O . ASN A 1 355 ? 38.700 -19.989 -85.560 1.00 58.00 355 ASN A O 1
ATOM 2867 N N . THR A 1 356 ? 39.523 -20.804 -83.640 1.00 40.38 356 THR A N 1
ATOM 2868 C CA . THR A 1 356 ? 39.405 -22.204 -84.018 1.00 40.38 356 THR A CA 1
ATOM 2869 C C . THR A 1 356 ? 37.912 -22.484 -84.003 1.00 40.38 356 THR A C 1
ATOM 2871 O O . THR A 1 356 ? 37.298 -22.619 -82.950 1.00 40.38 356 THR A O 1
ATOM 2874 N N . THR A 1 357 ? 37.300 -22.463 -85.186 1.00 40.09 357 THR A N 1
ATOM 2875 C CA . THR A 1 357 ? 35.988 -23.057 -85.402 1.00 40.09 357 THR A CA 1
ATOM 2876 C C . THR A 1 357 ? 36.089 -24.485 -84.903 1.00 40.09 357 THR A C 1
ATOM 2878 O O . THR A 1 357 ? 36.806 -25.300 -85.489 1.00 40.09 357 THR A O 1
ATOM 2881 N N . GLU A 1 358 ? 35.446 -24.733 -83.768 1.00 37.72 358 GLU A N 1
ATOM 2882 C CA . GLU A 1 358 ? 35.313 -26.040 -83.154 1.00 37.72 358 GLU A CA 1
ATOM 2883 C C . GLU A 1 358 ? 34.832 -27.034 -84.216 1.00 37.72 358 GLU A C 1
ATOM 2885 O O . GLU A 1 358 ? 33.766 -26.883 -84.817 1.00 37.72 358 GLU A O 1
ATOM 2890 N N . GLY A 1 359 ? 35.669 -28.032 -84.489 1.00 34.81 359 GLY A N 1
ATOM 2891 C CA . GLY A 1 359 ? 35.262 -29.220 -85.214 1.00 34.81 359 GLY A CA 1
ATOM 2892 C C . GLY A 1 359 ? 34.396 -30.081 -84.300 1.00 34.81 359 GLY A C 1
ATOM 2893 O O . GLY A 1 359 ? 34.892 -30.587 -83.303 1.00 34.81 359 GLY A O 1
ATOM 2894 N N . SER A 1 360 ? 33.122 -30.176 -84.673 1.00 33.84 360 SER A N 1
ATOM 2895 C CA . SER A 1 360 ? 32.128 -31.237 -84.453 1.00 33.84 360 SER A CA 1
ATOM 2896 C C . SER A 1 360 ? 32.321 -32.282 -83.336 1.00 33.84 360 SER A C 1
ATOM 2898 O O . SER A 1 360 ? 33.293 -33.032 -83.308 1.00 33.84 360 SER A O 1
ATOM 2900 N N . ASP A 1 361 ? 31.207 -32.440 -82.611 1.00 33.12 361 ASP A N 1
ATOM 2901 C CA . ASP A 1 361 ? 30.608 -33.673 -82.069 1.00 33.12 361 ASP A CA 1
ATOM 2902 C C . ASP A 1 361 ? 30.927 -34.085 -80.620 1.00 33.12 361 ASP A C 1
ATOM 2904 O O . ASP A 1 361 ? 32.023 -34.531 -80.291 1.00 33.12 361 ASP A O 1
ATOM 2908 N N . GLY A 1 362 ? 29.877 -34.078 -79.781 1.00 30.41 362 GLY A N 1
ATOM 2909 C CA . GLY A 1 362 ? 29.799 -34.917 -78.579 1.00 30.41 362 GLY A CA 1
ATOM 2910 C C . GLY A 1 362 ? 28.960 -34.368 -77.419 1.00 30.41 362 GLY A C 1
ATOM 2911 O O . GLY A 1 362 ? 29.509 -33.769 -76.509 1.00 30.41 362 GLY A O 1
ATOM 2912 N N . GLU A 1 363 ? 27.645 -34.610 -77.470 1.00 31.47 363 GLU A N 1
ATOM 2913 C CA . GLU A 1 363 ? 26.667 -34.784 -76.371 1.00 31.47 363 GLU A CA 1
ATOM 2914 C C . GLU A 1 363 ? 26.967 -34.301 -74.930 1.00 31.47 363 GLU A C 1
ATOM 2916 O O . GLU A 1 363 ? 27.898 -34.753 -74.269 1.00 31.47 363 GLU A O 1
ATOM 2921 N N . GLY A 1 364 ? 25.999 -33.573 -74.350 1.00 30.34 364 GLY A N 1
ATOM 2922 C CA . GLY A 1 364 ? 25.792 -33.529 -72.894 1.00 30.34 364 GLY A CA 1
ATOM 2923 C C . GLY A 1 364 ? 25.062 -32.280 -72.404 1.00 30.34 364 GLY A C 1
ATOM 2924 O O . GLY A 1 364 ? 25.670 -31.231 -72.249 1.00 30.34 364 GLY A O 1
ATOM 2925 N N . GLY A 1 365 ? 23.750 -32.382 -72.178 1.00 26.92 365 GLY A N 1
ATOM 2926 C CA . GLY A 1 365 ? 22.861 -31.254 -71.883 1.00 26.92 365 GLY A CA 1
ATOM 2927 C C . GLY A 1 365 ? 22.945 -30.650 -70.474 1.00 26.92 365 GLY A C 1
ATOM 2928 O O . GLY A 1 365 ? 23.434 -31.282 -69.545 1.00 26.92 365 GLY A O 1
ATOM 2929 N N . ALA A 1 366 ? 22.375 -29.448 -70.319 1.00 28.70 366 ALA A N 1
ATOM 2930 C CA . ALA A 1 366 ? 21.213 -29.163 -69.459 1.00 28.70 366 ALA A CA 1
ATOM 2931 C C . ALA A 1 366 ? 21.056 -27.650 -69.166 1.00 28.70 366 ALA A C 1
ATOM 2933 O O . ALA A 1 366 ? 21.874 -27.060 -68.475 1.00 28.70 366 ALA A O 1
ATOM 2934 N N . VAL A 1 367 ? 19.916 -27.109 -69.623 1.00 29.08 367 VAL A N 1
ATOM 2935 C CA . VAL A 1 367 ? 19.000 -26.167 -68.937 1.00 29.08 367 VAL A CA 1
ATOM 2936 C C . VAL A 1 367 ? 19.483 -24.747 -68.584 1.00 29.08 367 VAL A C 1
ATOM 2938 O O . VAL A 1 367 ? 20.317 -24.550 -67.708 1.00 29.08 367 VAL A O 1
ATOM 2941 N N . GLY A 1 368 ? 18.778 -23.747 -69.135 1.00 30.00 368 GLY A N 1
ATOM 2942 C CA . GLY A 1 368 ? 18.707 -22.390 -68.578 1.00 30.00 368 GLY A CA 1
ATOM 2943 C C . GLY A 1 368 ? 18.250 -21.329 -69.582 1.00 30.00 368 GLY A C 1
ATOM 2944 O O . GLY A 1 368 ? 19.074 -20.696 -70.223 1.00 30.00 368 GLY A O 1
ATOM 2945 N N . SER A 1 369 ? 16.938 -21.166 -69.722 1.00 26.00 369 SER A N 1
ATOM 2946 C CA . SER A 1 369 ? 16.216 -20.303 -70.665 1.00 26.00 369 SER A CA 1
ATOM 2947 C C . SER A 1 369 ? 16.440 -18.795 -70.469 1.00 26.00 369 SER A C 1
ATOM 2949 O O . SER A 1 369 ? 16.257 -18.327 -69.348 1.00 26.00 369 SER A O 1
ATOM 2951 N N . VAL A 1 370 ? 16.679 -18.048 -71.559 1.00 31.39 370 VAL A N 1
ATOM 2952 C CA . VAL A 1 370 ? 16.192 -16.667 -71.798 1.00 31.39 370 VAL A CA 1
ATOM 2953 C C . VAL A 1 370 ? 16.005 -16.474 -73.320 1.00 31.39 370 VAL A C 1
ATOM 2955 O O . VAL A 1 370 ? 16.975 -16.516 -74.070 1.00 31.39 370 VAL A O 1
ATOM 2958 N N . GLU A 1 371 ? 14.746 -16.328 -73.742 1.00 32.31 371 GLU A N 1
ATOM 2959 C CA . GLU A 1 371 ? 14.245 -15.732 -75.005 1.00 32.31 371 GLU A CA 1
ATOM 2960 C C . GLU A 1 371 ? 14.579 -14.218 -75.005 1.00 32.31 371 GLU A C 1
ATOM 2962 O O . GLU A 1 371 ? 14.536 -13.616 -73.935 1.00 32.31 371 GLU A O 1
ATOM 2967 N N . ASP A 1 372 ? 14.888 -13.456 -76.054 1.00 28.83 372 ASP A N 1
ATOM 2968 C CA . ASP A 1 372 ? 15.069 -13.606 -77.498 1.00 28.83 372 ASP A CA 1
ATOM 2969 C C . ASP A 1 372 ? 15.912 -12.377 -77.930 1.00 28.83 372 ASP A C 1
ATOM 2971 O O . ASP A 1 372 ? 15.574 -11.254 -77.553 1.00 28.83 372 ASP A O 1
ATOM 2975 N N . ASP A 1 373 ? 16.971 -12.560 -78.727 1.00 27.38 373 ASP A N 1
ATOM 2976 C CA . ASP A 1 373 ? 17.657 -11.485 -79.466 1.00 27.38 373 ASP A CA 1
ATOM 2977 C C . ASP A 1 373 ? 17.569 -11.812 -80.966 1.00 27.38 373 ASP A C 1
ATOM 2979 O O . ASP A 1 373 ? 18.252 -12.705 -81.469 1.00 27.38 373 ASP A O 1
ATOM 2983 N N . GLU A 1 374 ? 16.729 -11.078 -81.694 1.00 32.84 374 GLU A N 1
ATOM 2984 C CA . GLU A 1 374 ? 16.720 -11.026 -83.160 1.00 32.84 374 GLU A CA 1
ATOM 2985 C C . GLU A 1 374 ? 16.477 -9.567 -83.565 1.00 32.84 374 GLU A C 1
ATOM 2987 O O . GLU A 1 374 ? 15.345 -9.146 -83.769 1.00 32.84 374 GLU A O 1
ATOM 2992 N N . GLU A 1 375 ? 17.545 -8.770 -83.677 1.00 29.92 375 GLU A N 1
ATOM 2993 C CA . GLU A 1 375 ? 17.603 -7.763 -84.742 1.00 29.92 375 GLU A CA 1
ATOM 2994 C C . GLU A 1 375 ? 19.047 -7.361 -85.079 1.00 29.92 375 GLU A C 1
ATOM 2996 O O . GLU A 1 375 ? 19.630 -6.410 -84.559 1.00 29.92 375 GLU A O 1
ATOM 3001 N N . ASN A 1 376 ? 19.631 -8.076 -86.040 1.00 29.91 376 ASN A N 1
ATOM 3002 C CA . ASN A 1 376 ? 20.746 -7.560 -86.818 1.00 29.91 376 ASN A CA 1
ATOM 3003 C C . ASN A 1 376 ? 20.202 -6.571 -87.859 1.00 29.91 376 ASN A C 1
ATOM 3005 O O . ASN A 1 376 ? 19.700 -6.986 -88.907 1.00 29.91 376 ASN A O 1
ATOM 3009 N N . LYS A 1 377 ? 20.323 -5.263 -87.602 1.00 30.69 377 LYS A N 1
ATOM 3010 C CA . LYS A 1 377 ? 20.372 -4.235 -88.655 1.00 30.69 377 LYS A CA 1
ATOM 3011 C C . LYS A 1 377 ? 20.871 -2.889 -88.128 1.00 30.69 377 LYS A C 1
ATOM 3013 O O . LYS A 1 377 ? 20.287 -2.290 -87.240 1.00 30.69 377 LYS A O 1
ATOM 3018 N N . ARG A 1 378 ? 21.852 -2.354 -88.865 1.00 28.91 378 ARG A N 1
ATOM 3019 C CA . ARG A 1 378 ? 22.224 -0.931 -88.978 1.00 28.91 378 ARG A CA 1
ATOM 3020 C C . ARG A 1 378 ? 22.929 -0.290 -87.777 1.00 28.91 378 ARG A C 1
ATOM 3022 O O . ARG A 1 378 ? 22.311 0.180 -86.835 1.00 28.91 378 ARG A O 1
ATOM 3029 N N . MET A 1 379 ? 24.236 -0.091 -87.961 1.00 29.17 379 MET A N 1
ATOM 3030 C CA . MET A 1 379 ? 24.998 1.002 -87.350 1.00 29.17 379 MET A CA 1
ATOM 3031 C C . MET A 1 379 ? 24.281 2.355 -87.512 1.00 29.17 379 MET A C 1
ATOM 3033 O O . MET A 1 379 ? 24.071 2.789 -88.652 1.00 29.17 379 MET A O 1
ATOM 3037 N N . PRO A 1 380 ? 24.013 3.087 -86.418 1.00 34.38 380 PRO A N 1
ATOM 3038 C CA . PRO A 1 380 ? 23.849 4.526 -86.447 1.00 34.38 380 PRO A CA 1
ATOM 3039 C C . PRO A 1 380 ? 25.209 5.185 -86.188 1.00 34.38 380 PRO A C 1
ATOM 3041 O O . PRO A 1 380 ? 25.788 5.098 -85.108 1.00 34.38 380 PRO A O 1
ATOM 3044 N N . ARG A 1 381 ? 25.698 5.877 -87.216 1.00 36.75 381 ARG A N 1
ATOM 3045 C CA . ARG A 1 381 ? 26.708 6.935 -87.136 1.00 36.75 381 ARG A CA 1
ATOM 3046 C C . ARG A 1 381 ? 26.227 7.986 -86.121 1.00 36.75 381 ARG A C 1
ATOM 3048 O O . ARG A 1 381 ? 25.238 8.661 -86.396 1.00 36.75 381 ARG A O 1
ATOM 3055 N N . TYR A 1 382 ? 26.909 8.133 -84.984 1.00 30.27 382 TYR A N 1
ATOM 3056 C CA . TYR A 1 382 ? 26.736 9.285 -84.092 1.00 30.27 382 TYR A CA 1
ATOM 3057 C C . TYR A 1 382 ? 28.010 10.134 -84.113 1.00 30.27 382 TYR A C 1
ATOM 3059 O O . TYR A 1 382 ? 29.010 9.830 -83.468 1.00 30.27 382 TYR A O 1
ATOM 3067 N N . GLU A 1 383 ? 27.967 11.189 -84.925 1.00 32.47 383 GLU A N 1
ATOM 3068 C CA . GLU A 1 383 ? 28.901 12.311 -84.890 1.00 32.47 383 GLU A CA 1
ATOM 3069 C C . GLU A 1 383 ? 28.565 13.240 -83.716 1.00 32.47 383 GLU A C 1
ATOM 3071 O O . GLU A 1 383 ? 27.522 13.892 -83.717 1.00 32.47 383 GLU A O 1
ATOM 3076 N N . ARG A 1 384 ? 29.474 13.315 -82.740 1.00 30.66 384 ARG A N 1
ATOM 3077 C CA . ARG A 1 384 ? 2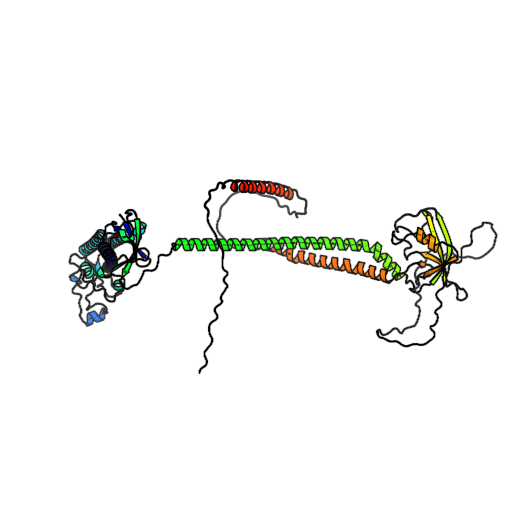9.896 14.484 -81.930 1.00 30.66 384 ARG A CA 1
ATOM 3078 C C . ARG A 1 384 ? 30.686 13.899 -80.756 1.00 30.66 384 ARG A C 1
ATOM 3080 O O . ARG A 1 384 ? 30.147 13.077 -80.036 1.00 30.66 384 ARG A O 1
ATOM 3087 N N . SER A 1 385 ? 31.944 14.225 -80.494 1.00 30.77 385 SER A N 1
ATOM 3088 C CA . SER A 1 385 ? 32.636 15.500 -80.656 1.00 30.77 385 SER A CA 1
ATOM 3089 C C . SER A 1 385 ? 34.151 15.274 -80.568 1.00 30.77 385 SER A C 1
ATOM 3091 O O . SER A 1 385 ? 34.643 14.876 -79.515 1.00 30.77 385 SER A O 1
ATOM 3093 N N . LEU A 1 386 ? 34.893 15.592 -81.627 1.00 31.14 386 LEU A N 1
ATOM 3094 C CA . LEU A 1 386 ? 36.279 16.038 -81.502 1.00 31.14 386 LEU A CA 1
ATOM 3095 C C . LEU A 1 386 ? 36.523 17.087 -82.588 1.00 31.14 386 LEU A C 1
ATOM 3097 O O . LEU A 1 386 ? 36.889 16.780 -83.716 1.00 31.14 386 LEU A O 1
ATOM 3101 N N . GLY A 1 387 ? 36.200 18.329 -82.248 1.00 28.38 387 GLY A N 1
ATOM 3102 C CA . GLY A 1 387 ? 36.630 19.501 -82.986 1.00 28.38 387 GLY A CA 1
ATOM 3103 C C . GLY A 1 387 ? 37.455 20.350 -82.039 1.00 28.38 387 GLY A C 1
ATOM 3104 O O . GLY A 1 387 ? 36.872 21.124 -81.295 1.00 28.38 387 GLY A O 1
ATOM 3105 N N . GLU A 1 388 ? 38.772 20.152 -82.044 1.00 28.08 388 GLU A N 1
ATOM 3106 C CA . GLU A 1 388 ? 39.748 21.242 -81.973 1.00 28.08 388 GLU A CA 1
ATOM 3107 C C . GLU A 1 388 ? 41.140 20.719 -82.369 1.00 28.08 388 GLU A C 1
ATOM 3109 O O . GLU A 1 388 ? 41.654 19.777 -81.771 1.00 28.08 388 GLU A O 1
ATOM 3114 N N . TYR A 1 389 ? 41.698 21.364 -83.400 1.00 27.12 389 TYR A N 1
ATOM 3115 C CA . TYR A 1 389 ? 43.037 21.235 -83.992 1.00 27.12 389 TYR A CA 1
ATOM 3116 C C . TYR A 1 389 ? 43.364 19.965 -84.804 1.00 27.12 389 TYR A C 1
ATOM 3118 O O . TYR A 1 389 ? 44.140 19.110 -84.389 1.00 27.12 389 TYR A O 1
ATOM 3126 N N . ILE A 1 390 ? 42.856 19.923 -86.043 1.00 32.38 390 ILE A N 1
ATOM 3127 C CA . ILE A 1 390 ? 43.638 19.436 -87.192 1.00 32.38 390 ILE A CA 1
ATOM 3128 C C . ILE A 1 390 ? 44.161 20.687 -87.906 1.00 32.38 390 ILE A C 1
ATOM 3130 O O . ILE A 1 390 ? 43.374 21.574 -88.234 1.00 32.38 390 ILE A O 1
ATOM 3134 N N . GLU A 1 391 ? 45.480 20.768 -88.080 1.00 29.11 391 GLU A N 1
ATOM 3135 C CA . GLU A 1 391 ? 46.127 21.706 -88.998 1.00 29.11 391 GLU A CA 1
ATOM 3136 C C . GLU A 1 391 ? 45.673 21.403 -90.430 1.00 29.11 391 GLU A C 1
ATOM 3138 O O . GLU A 1 391 ? 45.743 20.257 -90.883 1.00 29.11 391 GLU A O 1
ATOM 3143 N N . ASP A 1 392 ? 45.201 22.438 -91.124 1.00 31.03 392 ASP A N 1
ATOM 3144 C CA . ASP A 1 392 ? 44.909 22.396 -92.551 1.00 31.03 392 ASP A CA 1
ATOM 3145 C C . ASP A 1 392 ? 46.166 21.989 -93.328 1.00 31.03 392 ASP A C 1
ATOM 3147 O O . ASP A 1 392 ? 47.225 22.612 -93.223 1.00 31.03 392 ASP A O 1
ATOM 3151 N N . GLY A 1 393 ? 46.033 20.931 -94.126 1.00 30.19 393 GLY A N 1
ATOM 3152 C CA . GLY A 1 393 ? 46.973 20.636 -95.191 1.00 30.19 393 GLY A CA 1
ATOM 3153 C C . GLY A 1 393 ? 46.697 21.551 -96.377 1.00 30.19 393 GLY A C 1
ATOM 3154 O O . GLY A 1 393 ? 45.570 21.595 -96.865 1.00 30.19 393 GLY A O 1
ATOM 3155 N N . ASP A 1 394 ? 47.741 22.211 -96.867 1.00 29.67 394 ASP A N 1
ATOM 3156 C CA . ASP A 1 394 ? 47.791 22.674 -98.248 1.00 29.67 394 ASP A CA 1
ATOM 3157 C C . ASP A 1 394 ? 49.127 22.261 -98.876 1.00 29.67 394 ASP A C 1
ATOM 3159 O O . ASP A 1 394 ? 50.164 22.151 -98.218 1.00 29.67 394 ASP A O 1
ATOM 3163 N N . GLU A 1 395 ? 49.045 21.918 -100.154 1.00 33.00 395 GLU A N 1
ATOM 3164 C CA . GLU A 1 395 ? 50.004 21.107 -100.890 1.00 33.00 395 GLU A CA 1
ATOM 3165 C C . GLU A 1 395 ? 51.338 21.802 -101.241 1.00 33.00 395 GLU A C 1
ATOM 3167 O O . GLU A 1 395 ? 51.398 22.991 -101.548 1.00 33.00 395 GLU A O 1
ATOM 3172 N N . ASN A 1 396 ? 52.350 20.940 -101.412 1.00 30.80 396 ASN A N 1
ATOM 3173 C CA . ASN A 1 396 ? 53.502 21.020 -102.322 1.00 30.80 396 ASN A CA 1
ATOM 3174 C C . ASN A 1 396 ? 54.886 21.496 -101.824 1.00 30.80 396 ASN A C 1
ATOM 3176 O O . ASN A 1 396 ? 55.069 22.517 -101.175 1.00 30.80 396 ASN A O 1
ATOM 3180 N N . PHE A 1 397 ? 55.861 20.760 -102.378 1.00 28.50 397 PHE A N 1
ATOM 3181 C CA . PHE A 1 397 ? 57.298 20.993 -102.555 1.00 28.50 397 PHE A CA 1
ATOM 3182 C C . PHE A 1 397 ? 58.287 20.507 -101.483 1.00 28.50 397 PHE A C 1
ATOM 3184 O O . PHE A 1 397 ? 58.425 21.037 -100.389 1.00 28.50 397 PHE A O 1
ATOM 3191 N N . ALA A 1 398 ? 59.041 19.489 -101.910 1.00 40.19 398 ALA A N 1
ATOM 3192 C CA . ALA A 1 398 ? 60.227 18.927 -101.289 1.00 40.19 398 ALA A CA 1
ATOM 3193 C C . ALA A 1 398 ? 61.360 19.947 -101.127 1.00 40.19 398 ALA A C 1
ATOM 3195 O O . ALA A 1 398 ? 61.653 20.658 -102.087 1.00 40.19 398 ALA A O 1
ATOM 3196 N N . VAL A 1 399 ? 62.067 19.887 -99.992 1.00 31.70 399 VAL A N 1
ATOM 3197 C CA . VAL A 1 399 ? 63.514 20.138 -99.864 1.00 31.70 399 VAL A CA 1
ATOM 3198 C C . VAL A 1 399 ? 64.036 19.291 -98.691 1.00 31.70 399 VAL A C 1
ATOM 3200 O O . VAL A 1 399 ? 63.414 19.261 -97.631 1.00 31.70 399 VAL A O 1
ATOM 3203 N N . ASP A 1 400 ? 65.143 18.578 -98.912 1.00 42.62 400 ASP A N 1
ATOM 3204 C CA . ASP A 1 400 ? 65.977 17.955 -97.876 1.00 42.62 400 ASP A CA 1
ATOM 3205 C C . ASP A 1 400 ? 66.347 18.971 -96.785 1.00 42.62 400 ASP A C 1
ATOM 3207 O O . ASP A 1 400 ? 66.836 20.050 -97.110 1.00 42.62 400 ASP A O 1
ATOM 3211 N N . ASP A 1 401 ? 66.240 18.604 -95.507 1.00 30.42 401 ASP A N 1
ATOM 3212 C CA . ASP A 1 401 ? 67.185 19.143 -94.530 1.00 30.42 401 ASP A CA 1
ATOM 3213 C C . ASP A 1 401 ? 67.500 18.130 -93.430 1.00 30.42 401 ASP A C 1
ATOM 3215 O O . ASP A 1 401 ? 66.630 17.450 -92.873 1.00 30.42 401 ASP A O 1
ATOM 3219 N N . GLU A 1 402 ? 68.796 18.009 -93.174 1.00 45.84 402 GLU A N 1
ATOM 3220 C CA . GLU A 1 402 ? 69.405 17.150 -92.177 1.00 45.84 402 GLU A CA 1
ATOM 3221 C C . GLU A 1 402 ? 68.889 17.490 -90.780 1.00 45.84 402 GLU A C 1
ATOM 3223 O O . GLU A 1 402 ? 69.222 18.532 -90.231 1.00 45.84 402 GLU A O 1
ATOM 3228 N N . ASN A 1 403 ? 68.161 16.574 -90.146 1.00 36.97 403 ASN A N 1
ATOM 3229 C CA . ASN A 1 403 ? 68.214 16.402 -88.696 1.00 36.97 403 ASN A CA 1
ATOM 3230 C C . ASN A 1 403 ? 67.716 15.001 -88.340 1.00 36.97 403 ASN A C 1
ATOM 3232 O O . ASN A 1 403 ? 66.552 14.662 -88.541 1.00 36.97 403 ASN A O 1
ATOM 3236 N N . GLY A 1 404 ? 68.621 14.166 -87.824 1.00 48.50 404 GLY A N 1
ATOM 3237 C CA . GLY A 1 404 ? 68.349 12.792 -87.403 1.00 48.50 404 GLY A CA 1
ATOM 3238 C C . GLY A 1 404 ? 67.361 12.703 -86.236 1.00 48.50 404 GLY A C 1
ATOM 3239 O O . GLY A 1 404 ? 67.766 12.511 -85.092 1.00 48.50 404 GLY A O 1
ATOM 3240 N N . LEU A 1 405 ? 66.065 12.798 -86.535 1.00 38.34 405 LEU A N 1
ATOM 3241 C CA . LEU A 1 405 ? 64.962 12.481 -85.630 1.00 38.34 405 LEU A CA 1
ATOM 3242 C C . LEU A 1 405 ? 64.567 11.000 -85.813 1.00 38.34 405 LEU A C 1
ATOM 3244 O O . LEU A 1 405 ? 64.413 10.554 -86.955 1.00 38.34 405 LEU A O 1
ATOM 3248 N N . PRO A 1 406 ? 64.390 10.201 -84.741 1.00 42.66 406 PRO A N 1
ATOM 3249 C CA . PRO A 1 406 ? 63.897 8.837 -84.889 1.00 42.66 406 PRO A CA 1
ATOM 3250 C C . PRO A 1 406 ? 62.471 8.857 -85.460 1.00 42.66 406 PRO A C 1
ATOM 3252 O O . PRO A 1 406 ? 61.614 9.613 -85.004 1.00 42.66 406 PRO A O 1
ATOM 3255 N N . LYS A 1 407 ? 62.233 8.024 -86.480 1.00 39.78 407 LYS A N 1
ATOM 3256 C CA . LYS A 1 407 ? 60.928 7.840 -87.132 1.00 39.78 407 LYS A CA 1
ATOM 3257 C C . LYS A 1 407 ? 59.869 7.474 -86.087 1.00 39.78 407 LYS A C 1
ATOM 3259 O O . LYS A 1 407 ? 60.089 6.562 -85.292 1.00 39.78 407 LYS A O 1
ATOM 3264 N N . SER A 1 408 ? 58.715 8.138 -86.115 1.00 45.69 408 SER A N 1
ATOM 3265 C CA . SER A 1 408 ? 57.538 7.697 -85.366 1.00 45.69 408 SER A CA 1
ATOM 3266 C C . SER A 1 408 ? 57.141 6.290 -85.827 1.00 45.69 408 SER A C 1
ATOM 3268 O O . SER A 1 408 ? 56.986 6.028 -87.021 1.00 45.69 408 SER A O 1
ATOM 3270 N N . PHE A 1 409 ? 57.020 5.356 -84.883 1.00 55.84 409 PHE A N 1
ATOM 3271 C CA . PHE A 1 409 ? 56.498 4.020 -85.170 1.00 55.84 409 PHE A CA 1
ATOM 3272 C C . PHE A 1 409 ? 55.031 4.128 -85.625 1.00 55.84 409 PHE A C 1
ATOM 3274 O O . PHE A 1 409 ? 54.279 4.896 -85.020 1.00 55.84 409 PHE A O 1
ATOM 3281 N N . PRO A 1 410 ? 54.592 3.374 -86.651 1.00 60.25 410 PRO A N 1
ATOM 3282 C CA . PRO A 1 410 ? 53.199 3.392 -87.079 1.00 60.25 410 PRO A CA 1
ATOM 3283 C C . PRO A 1 410 ? 52.311 2.789 -85.981 1.00 60.25 410 PRO A C 1
ATOM 3285 O O . PRO A 1 410 ? 52.331 1.582 -85.729 1.00 60.25 410 PRO A O 1
ATOM 3288 N N . THR A 1 411 ? 51.544 3.642 -85.305 1.00 69.81 411 THR A N 1
ATOM 3289 C CA . THR A 1 411 ? 50.497 3.242 -84.358 1.00 69.81 411 THR A CA 1
ATOM 3290 C C . THR A 1 411 ? 49.152 3.205 -85.067 1.00 69.81 411 THR A C 1
ATOM 3292 O O . THR A 1 411 ? 48.763 4.209 -85.664 1.00 69.81 411 THR A O 1
ATOM 3295 N N . GLY A 1 412 ? 48.424 2.092 -84.979 1.00 77.00 412 GLY A N 1
ATOM 3296 C CA . GLY A 1 412 ? 47.082 2.002 -85.550 1.00 77.00 412 GLY A CA 1
ATOM 3297 C C . GLY A 1 412 ? 46.545 0.580 -85.689 1.00 77.00 412 GLY A C 1
ATOM 3298 O O . GLY A 1 412 ? 47.263 -0.402 -85.490 1.00 77.00 412 GLY A O 1
ATOM 3299 N N . LEU A 1 413 ? 45.261 0.494 -86.047 1.00 78.44 413 LEU A N 1
ATOM 3300 C CA . LEU A 1 413 ? 44.630 -0.746 -86.500 1.00 78.44 413 LEU A CA 1
ATOM 3301 C C . LEU A 1 413 ? 45.247 -1.150 -87.834 1.00 78.44 413 LEU A C 1
ATOM 3303 O O . LEU A 1 413 ? 45.338 -0.328 -88.750 1.00 78.44 413 LEU A O 1
ATOM 3307 N N . MET A 1 414 ? 45.660 -2.406 -87.945 1.00 80.31 414 MET A N 1
ATOM 3308 C CA . MET A 1 414 ? 46.185 -2.914 -89.203 1.00 80.31 414 MET A CA 1
ATOM 3309 C C . MET A 1 414 ? 45.083 -3.625 -90.005 1.00 80.31 414 MET A C 1
ATOM 3311 O O . MET A 1 414 ? 44.117 -4.140 -89.446 1.00 80.31 414 MET A O 1
ATOM 3315 N N . GLY A 1 415 ? 45.196 -3.591 -91.336 1.00 68.19 415 GLY A N 1
ATOM 3316 C CA . GLY A 1 415 ? 44.246 -4.244 -92.243 1.00 68.19 415 GLY A CA 1
ATOM 3317 C C . GLY A 1 415 ? 44.406 -5.768 -92.286 1.00 68.19 415 GLY A C 1
ATOM 3318 O O . GLY A 1 415 ? 45.356 -6.318 -91.745 1.00 68.19 415 GLY A O 1
ATOM 3319 N N . ASN A 1 416 ? 43.504 -6.454 -92.993 1.00 66.94 416 ASN A N 1
ATOM 3320 C CA . ASN A 1 416 ? 43.414 -7.925 -93.032 1.00 66.94 416 ASN A CA 1
ATOM 3321 C C . ASN A 1 416 ? 44.676 -8.678 -93.510 1.00 66.94 416 ASN A C 1
ATOM 3323 O O . ASN A 1 416 ? 44.736 -9.894 -93.353 1.00 66.94 416 ASN A O 1
ATOM 3327 N N . ASP A 1 417 ? 45.676 -7.988 -94.064 1.00 62.47 417 ASP A N 1
ATOM 3328 C CA . ASP A 1 417 ? 46.897 -8.597 -94.607 1.00 62.47 417 ASP A CA 1
ATOM 3329 C C . ASP A 1 417 ? 48.074 -8.610 -93.607 1.00 62.47 417 ASP A C 1
ATOM 3331 O O . ASP A 1 417 ? 49.179 -9.046 -93.940 1.00 62.47 417 ASP A O 1
ATOM 3335 N N . SER A 1 418 ? 47.874 -8.129 -92.375 1.00 75.56 418 SER A N 1
ATOM 3336 C CA . SER A 1 418 ? 48.897 -8.118 -91.324 1.00 75.56 418 SER A CA 1
ATOM 3337 C C . SER A 1 418 ? 48.651 -9.153 -90.230 1.00 75.56 418 SER A C 1
ATOM 3339 O O . SER A 1 418 ? 47.530 -9.351 -89.778 1.00 75.56 418 SER A O 1
ATOM 3341 N N . VAL A 1 419 ? 49.738 -9.727 -89.709 1.00 80.31 419 VAL A N 1
ATOM 3342 C CA . VAL A 1 419 ? 49.720 -10.684 -88.582 1.00 80.31 419 VAL A CA 1
ATOM 3343 C C . VAL A 1 419 ? 49.241 -10.049 -87.265 1.00 80.31 419 VAL A C 1
ATOM 3345 O O . VAL A 1 419 ? 48.794 -10.753 -86.362 1.00 80.31 419 VAL A O 1
ATOM 3348 N N . TRP A 1 420 ? 49.342 -8.725 -87.134 1.00 84.56 420 TRP A N 1
ATOM 3349 C CA . TRP A 1 420 ? 48.950 -7.987 -85.933 1.00 84.56 420 TRP A CA 1
ATOM 3350 C C . TRP A 1 420 ? 47.577 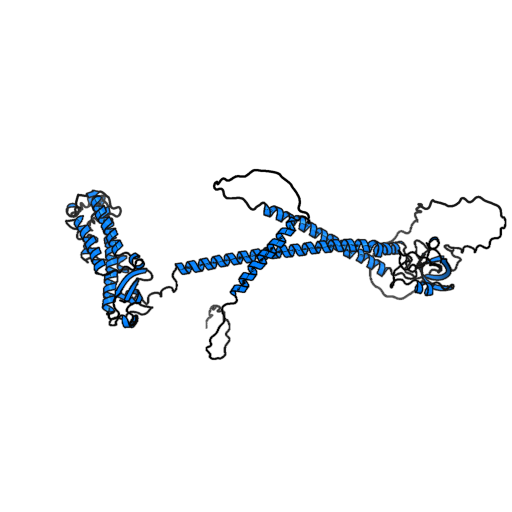-7.350 -86.114 1.00 84.56 420 TRP A C 1
ATOM 3352 O O . TRP A 1 420 ? 47.267 -6.847 -87.186 1.00 84.56 420 TRP A O 1
ATOM 3362 N N . TYR A 1 421 ? 46.783 -7.329 -85.046 1.00 85.50 421 TYR A N 1
ATOM 3363 C CA . TYR A 1 421 ? 45.491 -6.644 -85.033 1.00 85.50 421 TYR A CA 1
ATOM 3364 C C . TYR A 1 421 ? 45.663 -5.139 -84.771 1.00 85.50 421 TYR A C 1
ATOM 3366 O O . TYR A 1 421 ? 45.026 -4.302 -85.410 1.00 85.50 421 TYR A O 1
ATOM 3374 N N . PHE A 1 422 ? 46.579 -4.783 -83.869 1.00 88.81 422 PHE A N 1
ATOM 3375 C CA . PHE A 1 422 ? 46.917 -3.396 -83.557 1.00 88.81 422 PHE A CA 1
ATOM 3376 C C . PHE A 1 422 ? 48.409 -3.268 -83.246 1.00 88.81 422 PHE A C 1
ATOM 3378 O O . PHE A 1 422 ? 48.981 -4.125 -82.559 1.00 88.81 422 PHE A O 1
ATOM 3385 N N . THR A 1 423 ? 49.034 -2.185 -83.715 1.00 88.69 423 THR A N 1
ATOM 3386 C CA . THR A 1 423 ? 50.451 -1.899 -83.456 1.00 88.69 423 THR A CA 1
ATOM 3387 C C . THR A 1 423 ? 50.660 -0.692 -82.558 1.00 88.69 423 THR A C 1
ATOM 3389 O O . THR A 1 423 ? 50.027 0.351 -82.716 1.00 88.69 423 THR A O 1
ATOM 3392 N N . GLY A 1 424 ? 51.590 -0.828 -81.611 1.00 86.38 424 GLY A N 1
ATOM 3393 C CA . GLY A 1 424 ? 51.983 0.238 -80.691 1.00 86.38 424 GLY A CA 1
ATOM 3394 C C . GLY A 1 424 ? 50.935 0.613 -79.639 1.00 86.38 424 GLY A C 1
ATOM 3395 O O . GLY A 1 424 ? 50.879 1.777 -79.230 1.00 86.38 424 GLY A O 1
ATOM 3396 N N . ALA A 1 425 ? 50.143 -0.362 -79.180 1.00 90.44 425 ALA A N 1
ATOM 3397 C CA . ALA A 1 425 ? 49.230 -0.206 -78.049 1.00 90.44 425 ALA A CA 1
ATOM 3398 C C . ALA A 1 425 ? 50.000 0.045 -76.748 1.00 90.44 425 ALA A C 1
ATOM 3400 O O . ALA A 1 425 ? 51.091 -0.486 -76.537 1.00 90.44 425 ALA A O 1
ATOM 3401 N N . LYS A 1 426 ? 49.425 0.848 -75.856 1.00 91.75 426 LYS A N 1
ATOM 3402 C CA . LYS A 1 426 ? 49.992 1.161 -74.543 1.00 91.75 426 LYS A CA 1
ATOM 3403 C C . LYS A 1 426 ? 49.612 0.069 -73.549 1.00 91.75 426 LYS A C 1
ATOM 3405 O O . LYS A 1 426 ? 48.426 -0.159 -73.315 1.00 91.75 426 LYS A O 1
ATOM 3410 N N . LEU A 1 427 ? 50.617 -0.566 -72.948 1.00 92.88 427 LEU A N 1
ATOM 3411 C CA . LEU A 1 427 ? 50.414 -1.569 -71.906 1.00 92.88 427 LEU A CA 1
ATOM 3412 C C . LEU A 1 427 ? 50.295 -0.917 -70.528 1.00 92.88 427 LEU A C 1
ATOM 3414 O O . LEU A 1 427 ? 51.146 -0.106 -70.159 1.00 92.88 427 LEU A O 1
ATOM 3418 N N . PHE A 1 428 ? 49.297 -1.330 -69.753 1.00 92.19 428 PHE A N 1
ATOM 3419 C CA . PHE A 1 428 ? 49.105 -0.943 -68.358 1.00 92.19 428 PHE A CA 1
ATOM 3420 C C . PHE A 1 428 ? 48.879 -2.179 -67.467 1.00 92.19 428 PHE A C 1
ATOM 3422 O O . PHE A 1 428 ? 48.426 -3.211 -67.948 1.00 92.19 428 PHE A O 1
ATOM 3429 N N . PRO A 1 429 ? 49.161 -2.120 -66.157 1.00 90.19 429 PRO A N 1
ATOM 3430 C CA . PRO A 1 429 ? 48.808 -3.196 -65.234 1.00 90.19 429 PRO A CA 1
ATOM 3431 C C . PRO A 1 429 ? 47.294 -3.289 -64.985 1.00 90.19 429 PRO A C 1
ATOM 3433 O O . PRO A 1 429 ? 46.772 -4.358 -64.707 1.00 90.19 429 PRO A O 1
ATOM 3436 N N . ASN A 1 430 ? 46.583 -2.161 -65.070 1.00 88.19 430 ASN A N 1
ATOM 3437 C CA . ASN A 1 430 ? 45.131 -2.042 -64.935 1.00 88.19 430 ASN A CA 1
ATOM 3438 C C . ASN A 1 430 ? 44.637 -0.829 -65.744 1.00 88.19 430 ASN A C 1
ATOM 3440 O O . ASN A 1 430 ? 45.448 -0.038 -66.226 1.00 88.19 430 ASN A O 1
ATOM 3444 N N . VAL A 1 431 ? 43.320 -0.627 -65.851 1.00 84.69 431 VAL A N 1
ATOM 3445 C CA . VAL A 1 431 ? 42.731 0.461 -66.663 1.00 84.69 431 VAL A CA 1
ATOM 3446 C C . VAL A 1 431 ? 43.204 1.874 -66.274 1.00 84.69 431 VAL A C 1
ATOM 3448 O O . VAL A 1 431 ? 43.194 2.780 -67.101 1.00 84.69 431 VAL A O 1
ATOM 3451 N N . LYS A 1 432 ? 43.623 2.089 -65.018 1.00 83.75 432 LYS A N 1
ATOM 3452 C CA . LYS A 1 432 ? 44.119 3.387 -64.526 1.00 83.75 432 LYS A CA 1
ATOM 3453 C C . LYS A 1 432 ? 45.634 3.553 -64.684 1.00 83.75 432 LYS A C 1
ATOM 3455 O O . LYS A 1 432 ? 46.133 4.664 -64.523 1.00 83.75 432 LYS A O 1
ATOM 3460 N N . GLY A 1 433 ? 46.371 2.474 -64.945 1.00 86.06 433 GLY A N 1
ATOM 3461 C CA . GLY A 1 433 ? 47.834 2.469 -64.997 1.00 86.06 433 GLY A CA 1
ATOM 3462 C C . GLY A 1 433 ? 48.526 2.716 -63.651 1.00 86.06 433 GLY A C 1
ATOM 3463 O O . GLY A 1 433 ? 49.738 2.931 -63.615 1.00 86.06 433 GLY A O 1
ATOM 3464 N N . CYS A 1 434 ? 47.788 2.712 -62.536 1.00 88.00 434 CYS A N 1
ATOM 3465 C CA . CYS A 1 434 ? 48.310 3.044 -61.211 1.00 88.00 434 CYS A CA 1
ATOM 3466 C C . CYS A 1 434 ? 47.713 2.170 -60.101 1.00 88.00 434 CYS A C 1
ATOM 3468 O O . CYS A 1 434 ? 46.650 1.571 -60.259 1.00 88.00 434 CYS A O 1
ATOM 3470 N N . GLY A 1 435 ? 48.404 2.086 -58.964 1.00 85.44 435 GLY A N 1
ATOM 3471 C CA . GLY A 1 435 ? 48.010 1.246 -57.830 1.00 85.44 435 GLY A CA 1
ATOM 3472 C C . GLY A 1 435 ? 48.964 1.381 -56.644 1.00 85.44 435 GLY A C 1
ATOM 3473 O O . GLY A 1 435 ? 49.956 2.103 -56.725 1.00 85.44 435 GLY A O 1
ATOM 3474 N N . TYR A 1 436 ? 48.661 0.708 -55.534 1.00 85.56 436 TYR A N 1
ATOM 3475 C CA . TYR A 1 436 ? 49.437 0.783 -54.290 1.00 85.56 436 TYR A CA 1
ATOM 3476 C C . TYR A 1 436 ? 49.969 -0.610 -53.889 1.00 85.56 436 TYR A C 1
ATOM 3478 O O . TYR A 1 436 ? 49.253 -1.601 -54.070 1.00 85.56 436 TYR A O 1
ATOM 3486 N N . PRO A 1 437 ? 51.192 -0.724 -53.330 1.00 81.56 437 PRO A N 1
ATOM 3487 C CA . PRO A 1 437 ? 51.702 -1.991 -52.800 1.00 81.56 437 PRO A CA 1
ATOM 3488 C C . PRO A 1 437 ? 50.814 -2.540 -51.662 1.00 81.56 437 PRO A C 1
ATOM 3490 O O . PRO A 1 437 ? 50.342 -1.747 -50.847 1.00 81.56 437 PRO A O 1
ATOM 3493 N N . PRO A 1 438 ? 50.587 -3.868 -51.556 1.00 82.25 438 PRO A N 1
ATOM 3494 C CA . PRO A 1 438 ? 51.222 -4.945 -52.324 1.00 82.25 438 PRO A CA 1
ATOM 3495 C C . PRO A 1 438 ? 50.536 -5.280 -53.661 1.00 82.25 438 PRO A C 1
ATOM 3497 O O . PRO A 1 438 ? 51.055 -6.114 -54.394 1.00 82.25 438 PRO A O 1
ATOM 3500 N N . ILE A 1 439 ? 49.393 -4.659 -53.980 1.00 79.00 439 ILE A N 1
ATOM 3501 C CA . ILE A 1 439 ? 48.549 -5.016 -55.138 1.00 79.00 439 ILE A CA 1
ATOM 3502 C C . ILE A 1 439 ? 49.242 -4.677 -56.463 1.00 79.00 439 ILE A C 1
ATOM 3504 O O . ILE A 1 439 ? 49.136 -5.427 -57.426 1.00 79.00 439 ILE A O 1
ATOM 3508 N N . LEU A 1 440 ? 49.974 -3.560 -56.508 1.00 85.94 440 LEU A N 1
ATOM 3509 C CA . LEU A 1 440 ? 50.768 -3.166 -57.669 1.00 85.94 440 LEU A CA 1
ATOM 3510 C C . LEU A 1 440 ? 52.206 -2.860 -57.258 1.00 85.94 440 LEU A C 1
ATOM 3512 O O . LEU A 1 440 ? 52.442 -2.039 -56.371 1.00 85.94 440 LEU A O 1
ATOM 3516 N N . ASN A 1 441 ? 53.160 -3.491 -57.940 1.00 90.06 441 ASN A N 1
ATOM 3517 C CA . ASN A 1 441 ? 54.586 -3.226 -57.796 1.00 90.06 441 ASN A CA 1
ATOM 3518 C C . ASN A 1 441 ? 55.193 -2.979 -59.181 1.00 90.06 441 ASN A C 1
ATOM 3520 O O . ASN A 1 441 ? 55.333 -3.904 -59.987 1.00 90.06 441 ASN A O 1
ATOM 3524 N N . CYS A 1 442 ? 55.566 -1.731 -59.457 1.00 88.81 442 CYS A N 1
ATOM 3525 C CA . CYS A 1 442 ? 56.031 -1.348 -60.785 1.00 88.81 442 CYS A CA 1
ATOM 3526 C C . CYS A 1 442 ? 57.415 -1.911 -61.102 1.00 88.81 442 CYS A C 1
ATOM 3528 O O . CYS A 1 442 ? 57.701 -2.205 -62.259 1.00 88.81 442 CYS A O 1
ATOM 3530 N N . SER A 1 443 ? 58.265 -2.133 -60.097 1.00 89.25 443 SER A N 1
ATOM 3531 C CA . SER A 1 443 ? 59.579 -2.747 -60.326 1.00 89.25 443 SER A CA 1
ATOM 3532 C C . SER A 1 443 ? 59.465 -4.185 -60.847 1.00 89.25 443 SER A C 1
ATOM 3534 O O . SER A 1 443 ? 60.253 -4.596 -61.700 1.00 89.25 443 SER A O 1
ATOM 3536 N N . ILE A 1 444 ? 58.462 -4.933 -60.374 1.00 89.69 444 ILE A N 1
ATOM 3537 C CA . ILE A 1 444 ? 58.162 -6.291 -60.844 1.00 89.69 444 ILE A CA 1
ATOM 3538 C C . ILE A 1 444 ? 57.534 -6.224 -62.237 1.00 89.69 444 ILE A C 1
ATOM 3540 O O . ILE A 1 444 ? 57.998 -6.911 -63.143 1.00 89.69 444 ILE A O 1
ATOM 3544 N N . PHE A 1 445 ? 56.557 -5.334 -62.426 1.00 91.56 445 PHE A N 1
ATOM 3545 C CA . PHE A 1 445 ? 55.887 -5.129 -63.709 1.00 91.56 445 PHE A CA 1
ATOM 3546 C C . PHE A 1 445 ? 56.876 -4.810 -64.842 1.00 91.56 445 PHE A C 1
ATOM 3548 O O . PHE A 1 445 ? 56.870 -5.466 -65.881 1.00 91.56 445 PHE A O 1
ATOM 3555 N N . TYR A 1 446 ? 57.793 -3.859 -64.633 1.00 91.00 446 TYR A N 1
ATOM 3556 C CA . TYR A 1 446 ? 58.787 -3.510 -65.650 1.00 91.00 446 TYR A CA 1
ATOM 3557 C C . TYR A 1 446 ? 59.765 -4.654 -65.925 1.00 91.00 446 TYR A C 1
ATOM 3559 O O . TYR A 1 446 ? 60.086 -4.908 -67.080 1.00 91.00 446 TYR A O 1
ATOM 3567 N N . ARG A 1 447 ? 60.202 -5.405 -64.906 1.00 90.19 447 ARG A N 1
ATOM 3568 C CA . ARG A 1 447 ? 61.056 -6.588 -65.125 1.00 90.19 447 ARG A CA 1
ATOM 3569 C C . ARG A 1 447 ? 60.366 -7.665 -65.961 1.00 90.19 447 ARG A C 1
ATOM 3571 O O . ARG A 1 447 ? 61.044 -8.373 -66.701 1.00 90.19 447 ARG A O 1
ATOM 3578 N N . GLN A 1 448 ? 59.048 -7.789 -65.823 1.00 89.12 448 GLN A N 1
ATOM 3579 C CA . GLN A 1 448 ? 58.260 -8.807 -66.504 1.00 89.12 448 GLN A CA 1
ATOM 3580 C C . GLN A 1 448 ? 57.886 -8.426 -67.938 1.00 89.12 448 GLN A C 1
ATOM 3582 O O . GLN A 1 448 ? 57.831 -9.324 -68.768 1.00 89.12 448 GLN A O 1
ATOM 3587 N N . TYR A 1 449 ? 57.637 -7.145 -68.237 1.00 90.75 449 TYR A N 1
ATOM 3588 C CA . TYR A 1 449 ? 57.066 -6.728 -69.529 1.00 90.75 449 TYR A CA 1
ATOM 3589 C C . TYR A 1 449 ? 57.947 -5.777 -70.360 1.00 90.75 449 TYR A C 1
ATOM 3591 O O . TYR A 1 449 ? 57.658 -5.558 -71.537 1.00 90.75 449 TYR A O 1
ATOM 3599 N N . ALA A 1 450 ? 59.024 -5.207 -69.803 1.00 89.06 450 ALA A N 1
ATOM 3600 C CA . ALA A 1 450 ? 59.860 -4.227 -70.511 1.00 89.06 450 ALA A CA 1
ATOM 3601 C C . ALA A 1 450 ? 60.938 -4.841 -71.429 1.00 89.06 450 ALA A C 1
ATOM 3603 O O . ALA A 1 450 ? 61.695 -4.103 -72.058 1.00 89.06 450 ALA A O 1
ATOM 3604 N N . ASN A 1 451 ? 61.051 -6.169 -71.528 1.00 90.56 451 ASN A N 1
ATOM 3605 C CA . ASN A 1 451 ? 62.024 -6.779 -72.437 1.00 90.56 451 ASN A CA 1
ATOM 3606 C C . ASN A 1 451 ? 61.480 -6.766 -73.876 1.00 90.56 451 ASN A C 1
ATOM 3608 O O . ASN A 1 451 ? 60.412 -7.312 -74.151 1.00 90.56 451 ASN A O 1
ATOM 3612 N N . ILE A 1 452 ? 62.222 -6.155 -74.802 1.00 89.38 452 ILE A N 1
ATOM 3613 C CA . ILE A 1 452 ? 61.836 -6.051 -76.218 1.00 89.38 452 ILE A CA 1
ATOM 3614 C C . ILE A 1 452 ? 61.803 -7.452 -76.853 1.00 89.38 452 ILE A C 1
ATOM 3616 O O . ILE A 1 452 ? 62.743 -8.231 -76.698 1.00 89.38 452 ILE A O 1
ATOM 3620 N N . GLY A 1 453 ? 60.726 -7.765 -77.578 1.00 85.38 453 GLY A N 1
ATOM 3621 C CA . GLY A 1 453 ? 60.500 -9.056 -78.237 1.00 85.38 453 GLY A CA 1
ATOM 3622 C C . GLY A 1 453 ? 59.879 -10.144 -77.353 1.00 85.38 453 GLY A C 1
ATOM 3623 O O . GLY A 1 453 ? 59.671 -11.257 -77.830 1.00 85.38 453 GLY A O 1
ATOM 3624 N N . GLN A 1 454 ? 59.568 -9.851 -76.087 1.00 88.75 454 GLN A N 1
ATOM 3625 C CA . GLN A 1 454 ? 58.921 -10.802 -75.180 1.00 88.75 454 GLN A CA 1
ATOM 3626 C C . GLN A 1 454 ? 57.429 -10.962 -75.499 1.00 88.75 454 GLN A C 1
ATOM 3628 O O . GLN A 1 454 ? 56.736 -9.957 -75.662 1.00 88.75 454 GLN A O 1
ATOM 3633 N N . ASN A 1 455 ? 56.933 -12.206 -75.534 1.00 91.19 455 ASN A N 1
ATOM 3634 C CA . ASN A 1 455 ? 55.513 -12.519 -75.701 1.00 91.19 455 ASN A CA 1
ATOM 3635 C C . ASN A 1 455 ? 54.817 -12.829 -74.364 1.00 91.19 455 ASN A C 1
ATOM 3637 O O . ASN A 1 455 ? 55.394 -13.451 -73.471 1.00 91.19 455 ASN A O 1
ATOM 3641 N N . PHE A 1 456 ? 53.575 -12.374 -74.213 1.00 92.81 456 PHE A N 1
ATOM 3642 C CA . PHE A 1 456 ? 52.740 -12.623 -73.034 1.00 92.81 456 PHE A CA 1
ATOM 3643 C C . PHE A 1 456 ? 51.253 -12.443 -73.362 1.00 92.81 456 PHE A C 1
ATOM 3645 O O . PHE A 1 456 ? 50.889 -11.839 -74.371 1.00 92.81 456 PHE A O 1
ATOM 3652 N N . SER A 1 457 ? 50.383 -12.970 -72.502 1.00 92.25 457 SER A N 1
ATOM 3653 C CA . SER A 1 457 ? 48.936 -12.775 -72.599 1.00 92.25 457 SER A CA 1
ATOM 3654 C C . SER A 1 457 ? 48.528 -11.396 -72.084 1.00 92.25 457 SER A C 1
ATOM 3656 O O . SER A 1 457 ? 48.971 -10.985 -71.013 1.00 92.25 457 SER A O 1
ATOM 3658 N N . CYS A 1 458 ? 47.658 -10.708 -72.812 1.00 92.31 458 CYS A N 1
ATOM 3659 C CA . CYS A 1 458 ? 47.123 -9.400 -72.444 1.00 92.31 458 CYS A CA 1
ATOM 3660 C C . CYS A 1 458 ? 45.642 -9.291 -72.817 1.00 92.31 458 CYS A C 1
ATOM 3662 O O . CYS A 1 458 ? 45.147 -10.052 -73.647 1.00 92.31 458 CYS A O 1
ATOM 3664 N N . TYR A 1 459 ? 44.940 -8.317 -72.248 1.00 92.75 459 TYR A N 1
ATOM 3665 C CA . TYR A 1 459 ? 43.540 -8.043 -72.570 1.00 92.75 459 TYR A CA 1
ATOM 3666 C C . TYR A 1 459 ? 43.420 -6.679 -73.241 1.00 92.75 459 TYR A C 1
ATOM 3668 O O . TYR A 1 459 ? 43.994 -5.697 -72.767 1.00 92.75 459 TYR A O 1
ATOM 3676 N N . TYR A 1 460 ? 42.683 -6.614 -74.348 1.00 90.69 460 TYR A N 1
ATOM 3677 C CA . TYR A 1 460 ? 42.495 -5.391 -75.127 1.00 90.69 460 TYR A CA 1
ATOM 3678 C C . TYR A 1 460 ? 41.102 -4.802 -74.896 1.00 90.69 460 TYR A C 1
ATOM 3680 O O . TYR A 1 460 ? 40.138 -5.527 -74.632 1.00 90.69 460 TYR A O 1
ATOM 3688 N N . SER A 1 461 ? 41.009 -3.475 -74.965 1.00 90.56 461 SER A N 1
ATOM 3689 C CA . SER A 1 461 ? 39.744 -2.747 -74.855 1.00 90.56 461 SER A CA 1
ATOM 3690 C C . SER A 1 461 ? 39.023 -2.718 -76.206 1.00 90.56 461 SER A C 1
ATOM 3692 O O . SER A 1 461 ? 39.627 -2.412 -77.236 1.00 90.56 461 SER A O 1
ATOM 3694 N N . LYS A 1 462 ? 37.718 -3.024 -76.210 1.00 87.81 462 LYS A N 1
ATOM 3695 C CA . LYS A 1 462 ? 36.869 -2.899 -77.411 1.00 87.81 462 LYS A CA 1
ATOM 3696 C C . LYS A 1 462 ? 36.508 -1.447 -77.719 1.00 87.81 462 LYS A C 1
ATOM 3698 O O . LYS A 1 462 ? 36.189 -1.131 -78.861 1.00 87.81 462 LYS A O 1
ATOM 3703 N N . VAL A 1 463 ? 36.562 -0.580 -76.707 1.00 88.12 463 VAL A N 1
ATOM 3704 C CA . VAL A 1 463 ? 36.243 0.849 -76.825 1.00 88.12 463 VAL A CA 1
ATOM 3705 C C . VAL A 1 463 ? 37.450 1.651 -77.313 1.00 88.12 463 VAL A C 1
ATOM 3707 O O . VAL A 1 463 ? 37.294 2.529 -78.156 1.00 88.12 463 VAL A O 1
ATOM 3710 N N . ASP A 1 464 ? 38.649 1.326 -76.824 1.00 87.06 464 ASP A N 1
ATOM 3711 C CA . ASP A 1 464 ? 39.913 1.924 -77.264 1.00 87.06 464 ASP A CA 1
ATOM 3712 C C . ASP A 1 464 ? 40.963 0.829 -77.533 1.00 87.06 464 ASP A C 1
ATOM 3714 O O . ASP A 1 464 ? 41.666 0.399 -76.612 1.00 87.06 464 ASP A O 1
ATOM 3718 N N . PRO A 1 465 ? 41.117 0.392 -78.799 1.00 86.00 465 PRO A N 1
ATOM 3719 C CA . PRO A 1 465 ? 42.090 -0.629 -79.188 1.00 86.00 465 PRO A CA 1
ATOM 3720 C C . PRO A 1 465 ? 43.553 -0.271 -78.882 1.00 86.00 465 PRO A C 1
ATOM 3722 O O . PRO A 1 465 ? 44.411 -1.155 -78.931 1.00 86.00 465 PRO A O 1
ATOM 3725 N N . GLY A 1 466 ? 43.851 1.001 -78.581 1.00 87.38 466 GLY A N 1
ATOM 3726 C CA . GLY A 1 466 ? 45.182 1.481 -78.214 1.00 87.38 466 GLY A CA 1
ATOM 3727 C C . GLY A 1 466 ? 45.589 1.208 -76.765 1.00 87.38 466 GLY A C 1
ATOM 3728 O O . GLY A 1 466 ? 46.734 1.499 -76.406 1.00 87.38 466 GLY A O 1
ATOM 3729 N N . ILE A 1 467 ? 44.697 0.653 -75.938 1.00 89.75 467 ILE A N 1
ATOM 3730 C CA . ILE A 1 467 ? 44.938 0.339 -74.525 1.00 89.75 467 ILE A CA 1
ATOM 3731 C C . ILE A 1 467 ? 44.856 -1.172 -74.308 1.00 89.75 467 ILE A C 1
ATOM 3733 O O . ILE A 1 467 ? 43.857 -1.814 -74.638 1.00 89.75 467 ILE A O 1
ATOM 3737 N N . VAL A 1 468 ? 45.893 -1.727 -73.679 1.00 91.69 468 VAL A N 1
ATOM 3738 C CA . VAL A 1 468 ? 45.929 -3.132 -73.261 1.00 91.69 468 VAL A CA 1
ATOM 3739 C C . VAL A 1 468 ? 46.371 -3.262 -71.809 1.00 91.69 468 VAL A C 1
ATOM 3741 O O . VAL A 1 468 ? 47.186 -2.475 -71.323 1.00 91.69 468 VAL A O 1
ATOM 3744 N N . ILE A 1 469 ? 45.832 -4.259 -71.113 1.00 92.38 469 ILE A N 1
ATOM 3745 C CA . ILE A 1 469 ? 46.118 -4.525 -69.700 1.00 92.38 469 ILE A CA 1
ATOM 3746 C C . ILE A 1 469 ? 46.718 -5.920 -69.492 1.00 92.38 469 ILE A C 1
ATOM 3748 O O . ILE A 1 469 ? 46.408 -6.840 -70.251 1.00 92.38 469 ILE A O 1
ATOM 3752 N N . SER A 1 470 ? 47.583 -6.081 -68.484 1.00 89.50 470 SER A N 1
ATOM 3753 C CA . SER A 1 470 ? 48.170 -7.388 -68.143 1.00 89.50 470 SER A CA 1
ATOM 3754 C C . SER A 1 470 ? 47.186 -8.306 -67.423 1.00 89.50 470 SER A C 1
ATOM 3756 O O . SER A 1 470 ? 47.073 -9.475 -67.777 1.00 89.50 470 SER A O 1
ATOM 3758 N N . ASP A 1 471 ? 46.449 -7.770 -66.449 1.00 85.75 471 ASP A N 1
ATOM 3759 C CA . ASP A 1 471 ? 45.583 -8.544 -65.562 1.00 85.75 471 ASP A CA 1
ATOM 3760 C C . ASP A 1 471 ? 44.146 -8.010 -65.617 1.00 85.75 471 ASP A C 1
ATOM 3762 O O . ASP A 1 471 ? 43.900 -6.818 -65.417 1.00 85.75 471 ASP A O 1
ATOM 3766 N N . LEU A 1 472 ? 43.189 -8.900 -65.890 1.00 87.19 472 LEU A N 1
ATOM 3767 C CA . LEU A 1 472 ? 41.759 -8.600 -65.939 1.00 87.19 472 LEU A CA 1
ATOM 3768 C C . LEU A 1 472 ? 40.993 -9.614 -65.086 1.00 87.19 472 LEU A C 1
ATOM 3770 O O . LEU A 1 472 ? 40.882 -10.780 -65.455 1.00 87.19 472 LEU A O 1
ATOM 3774 N N . ASP A 1 473 ? 40.417 -9.154 -63.976 1.00 87.25 473 ASP A N 1
ATOM 3775 C CA . ASP A 1 473 ? 39.452 -9.923 -63.185 1.00 87.25 473 ASP A CA 1
ATOM 3776 C C . ASP A 1 473 ? 38.140 -9.139 -63.075 1.00 87.25 473 ASP A C 1
ATOM 3778 O O . ASP A 1 473 ? 37.957 -8.277 -62.212 1.00 87.25 473 ASP A O 1
ATOM 3782 N N . MET A 1 474 ? 37.210 -9.436 -63.984 1.00 85.88 474 MET A N 1
ATOM 3783 C CA . MET A 1 474 ? 35.895 -8.795 -63.991 1.00 85.88 474 MET A CA 1
ATOM 3784 C C . MET A 1 474 ? 35.045 -9.214 -62.787 1.00 85.88 474 MET A C 1
ATOM 3786 O O . MET A 1 474 ? 34.268 -8.404 -62.288 1.00 85.88 474 MET A O 1
ATOM 3790 N N . TRP A 1 475 ? 35.199 -10.439 -62.273 1.00 88.62 475 TRP A N 1
ATOM 3791 C CA . TRP A 1 475 ? 34.409 -10.930 -61.143 1.00 88.62 475 TRP A CA 1
ATOM 3792 C C . TRP A 1 475 ? 34.738 -10.173 -59.857 1.00 88.62 475 TRP A C 1
ATOM 3794 O O . TRP A 1 475 ? 33.832 -9.714 -59.157 1.00 88.62 475 TRP A O 1
ATOM 3804 N N . GLN A 1 476 ? 36.029 -9.976 -59.575 1.00 87.75 476 GLN A N 1
ATOM 3805 C CA . GLN A 1 476 ? 36.476 -9.180 -58.435 1.00 87.75 476 GLN A CA 1
ATOM 3806 C C . GLN A 1 476 ? 35.996 -7.726 -58.543 1.00 87.75 476 GLN A C 1
ATOM 3808 O O . GLN A 1 476 ? 35.535 -7.154 -57.553 1.00 87.75 476 GLN A O 1
ATOM 3813 N N . VAL A 1 477 ? 36.056 -7.134 -59.740 1.00 88.62 477 VAL A N 1
ATOM 3814 C CA . VAL A 1 477 ? 35.567 -5.771 -59.993 1.00 88.62 477 VAL A CA 1
ATOM 3815 C C . VAL A 1 477 ? 34.060 -5.663 -59.733 1.00 88.62 477 VAL A C 1
ATOM 3817 O O . VAL A 1 477 ? 33.637 -4.756 -59.015 1.00 88.62 477 VAL A O 1
ATOM 3820 N N . TYR A 1 478 ? 33.257 -6.606 -60.238 1.00 89.69 478 TYR A N 1
ATOM 3821 C CA . TYR A 1 478 ? 31.810 -6.630 -60.003 1.00 89.69 478 TYR A CA 1
ATOM 3822 C C . TYR A 1 478 ? 31.464 -6.823 -58.525 1.00 89.69 478 TYR A C 1
ATOM 3824 O O . TYR A 1 478 ? 30.652 -6.072 -57.988 1.00 89.69 478 TYR A O 1
ATOM 3832 N N . MET A 1 479 ? 32.090 -7.783 -57.842 1.00 89.44 479 MET A N 1
ATOM 3833 C CA . MET A 1 479 ? 31.800 -8.047 -56.430 1.00 89.44 479 MET A CA 1
ATOM 3834 C C . MET A 1 479 ? 32.206 -6.883 -55.524 1.00 89.44 479 MET A C 1
ATOM 3836 O O . MET A 1 479 ? 31.439 -6.497 -54.642 1.00 89.44 479 MET A O 1
ATOM 3840 N N . ASN A 1 480 ? 33.360 -6.259 -55.772 1.00 87.88 480 ASN A N 1
ATOM 3841 C CA . ASN A 1 480 ? 33.780 -5.068 -55.033 1.00 87.88 480 ASN A CA 1
ATOM 3842 C C . ASN A 1 480 ? 32.816 -3.892 -55.243 1.00 87.88 480 ASN A C 1
ATOM 3844 O O . ASN A 1 480 ? 32.502 -3.186 -54.285 1.00 87.88 480 ASN A O 1
ATOM 3848 N N . LEU A 1 481 ? 32.313 -3.704 -56.468 1.00 90.62 481 LEU A N 1
ATOM 3849 C CA . LEU A 1 481 ? 31.317 -2.679 -56.780 1.00 90.62 481 LEU A CA 1
ATOM 3850 C C . LEU A 1 481 ? 29.989 -2.941 -56.052 1.00 90.62 481 LEU A C 1
ATOM 3852 O O . LEU A 1 481 ? 29.436 -2.031 -55.434 1.00 90.62 481 LEU A O 1
ATOM 3856 N N . VAL A 1 482 ? 29.509 -4.189 -56.073 1.00 91.88 482 VAL A N 1
ATOM 3857 C CA . VAL A 1 482 ? 28.278 -4.595 -55.380 1.00 91.88 482 VAL A CA 1
ATOM 3858 C C . VAL A 1 482 ? 28.405 -4.360 -53.878 1.00 91.88 482 VAL A C 1
ATOM 3860 O O . VAL A 1 482 ? 27.532 -3.718 -53.300 1.00 91.88 482 VAL A O 1
ATOM 3863 N N . TYR A 1 483 ? 29.493 -4.792 -53.235 1.00 90.94 483 TYR A N 1
ATOM 3864 C CA . TYR A 1 483 ? 29.687 -4.569 -51.798 1.00 90.94 483 TYR A CA 1
ATOM 3865 C C . TYR A 1 483 ? 29.829 -3.086 -51.432 1.00 90.94 483 TYR A C 1
ATOM 3867 O O . TYR A 1 483 ? 29.281 -2.657 -50.414 1.00 90.94 483 TYR A O 1
ATOM 3875 N N . ALA A 1 484 ? 30.498 -2.288 -52.271 1.00 90.50 484 ALA A N 1
ATOM 3876 C CA . ALA A 1 484 ? 30.672 -0.854 -52.042 1.00 90.50 484 ALA A CA 1
ATOM 3877 C C . ALA A 1 484 ? 29.354 -0.059 -52.090 1.00 90.50 484 ALA A C 1
ATOM 3879 O O . ALA A 1 484 ? 29.269 1.008 -51.487 1.00 90.50 484 ALA A O 1
ATOM 3880 N N . MET A 1 485 ? 28.321 -0.576 -52.761 1.00 89.25 485 MET A N 1
ATOM 3881 C CA . MET A 1 485 ? 26.985 0.032 -52.797 1.00 89.25 485 MET A CA 1
ATOM 3882 C C . MET A 1 485 ? 26.016 -0.629 -51.808 1.00 89.25 485 MET A C 1
ATOM 3884 O O . MET A 1 485 ? 25.302 0.058 -51.083 1.00 89.25 485 MET A O 1
ATOM 3888 N N . ALA A 1 486 ? 26.002 -1.961 -51.741 1.00 90.56 486 ALA A N 1
ATOM 3889 C CA . ALA A 1 486 ? 25.010 -2.730 -50.992 1.00 90.56 486 ALA A CA 1
ATOM 3890 C C . ALA A 1 486 ? 25.195 -2.685 -49.469 1.00 90.56 486 ALA A C 1
ATOM 3892 O O . ALA A 1 486 ? 24.251 -2.977 -48.742 1.00 90.56 486 ALA A O 1
ATOM 3893 N N . ILE A 1 487 ? 26.384 -2.336 -48.971 1.00 89.38 487 ILE A N 1
ATOM 3894 C CA . ILE A 1 487 ? 26.649 -2.263 -47.528 1.00 89.38 487 ILE A CA 1
ATOM 3895 C C . ILE A 1 487 ? 26.360 -0.857 -46.973 1.00 89.38 487 ILE A C 1
ATOM 3897 O O . ILE A 1 487 ? 25.492 -0.743 -46.107 1.00 89.38 487 ILE A O 1
ATOM 3901 N N . PRO A 1 488 ? 27.014 0.223 -47.449 1.00 92.44 488 PRO A N 1
ATOM 3902 C CA . PRO A 1 488 ? 26.870 1.536 -46.821 1.00 92.44 488 PRO A CA 1
ATOM 3903 C C . PRO A 1 488 ? 25.550 2.251 -47.153 1.00 92.44 488 PRO A C 1
ATOM 3905 O O . PRO A 1 488 ? 25.077 3.052 -46.348 1.00 92.44 488 PRO A O 1
ATOM 3908 N N . ILE A 1 489 ? 24.934 1.987 -48.315 1.00 90.00 489 ILE A N 1
ATOM 3909 C CA . ILE A 1 489 ? 23.694 2.675 -48.712 1.00 90.00 489 ILE A CA 1
ATOM 3910 C C . ILE A 1 489 ? 22.511 2.200 -47.848 1.00 90.00 489 ILE A C 1
ATOM 3912 O O . ILE A 1 489 ? 21.854 3.046 -47.236 1.00 90.00 489 ILE A O 1
ATOM 3916 N N . PRO A 1 490 ? 22.236 0.886 -47.700 1.00 92.12 490 PRO A N 1
ATOM 3917 C CA . PRO A 1 490 ? 21.142 0.432 -46.845 1.00 92.12 490 PRO A CA 1
ATOM 3918 C C . PRO A 1 490 ? 21.379 0.719 -45.360 1.00 92.12 490 PRO A C 1
ATOM 3920 O O . PRO A 1 490 ? 20.429 1.073 -44.663 1.00 92.12 490 PRO A O 1
ATOM 3923 N N . SER A 1 491 ? 22.622 0.625 -44.865 1.00 91.19 491 SER A N 1
ATOM 3924 C CA . SER A 1 491 ? 22.929 0.943 -43.462 1.00 91.19 491 SER A CA 1
ATOM 3925 C C . SER A 1 491 ? 22.655 2.413 -43.138 1.00 91.19 491 SER A C 1
ATOM 3927 O O . SER A 1 491 ? 22.083 2.716 -42.088 1.00 91.19 491 SER A O 1
ATOM 3929 N N . PHE A 1 492 ? 22.989 3.325 -44.055 1.00 93.56 492 PHE A N 1
ATOM 3930 C CA . PHE A 1 492 ? 22.671 4.743 -43.923 1.00 93.56 492 PHE A CA 1
ATOM 3931 C C . PHE A 1 492 ? 21.157 4.990 -43.953 1.00 93.56 492 PHE A C 1
ATOM 3933 O O . PHE A 1 492 ? 20.631 5.652 -43.060 1.00 93.56 492 PHE A O 1
ATOM 3940 N N . ILE A 1 493 ? 20.437 4.399 -44.914 1.00 92.94 493 ILE A N 1
ATOM 3941 C CA . ILE A 1 493 ? 18.980 4.561 -45.044 1.00 92.94 493 ILE A CA 1
ATOM 3942 C C . ILE A 1 493 ? 18.249 4.067 -43.789 1.00 92.94 493 ILE A C 1
ATOM 3944 O O . ILE A 1 493 ? 17.411 4.787 -43.249 1.00 92.94 493 ILE A O 1
ATOM 3948 N N . ILE A 1 494 ? 18.586 2.876 -43.282 1.00 92.69 494 ILE A N 1
ATOM 3949 C CA . ILE A 1 494 ? 17.972 2.317 -42.065 1.00 92.69 494 ILE A CA 1
ATOM 3950 C C . ILE A 1 494 ? 18.241 3.223 -40.859 1.00 92.69 494 ILE A C 1
ATOM 3952 O O . ILE A 1 494 ? 17.331 3.491 -40.073 1.00 92.69 494 ILE A O 1
ATOM 3956 N N . SER A 1 495 ? 19.468 3.736 -40.734 1.00 93.56 495 SER A N 1
ATOM 3957 C CA . SER A 1 495 ? 19.839 4.636 -39.640 1.00 93.56 495 SER A CA 1
ATOM 3958 C C . SER A 1 495 ? 19.054 5.947 -39.696 1.00 93.56 495 SER A C 1
ATOM 3960 O O . SER A 1 495 ? 18.545 6.401 -38.676 1.00 93.56 495 SER A O 1
ATOM 3962 N N . VAL A 1 496 ? 18.895 6.537 -40.884 1.00 91.50 496 VAL A N 1
ATOM 3963 C CA . VAL A 1 496 ? 18.107 7.765 -41.068 1.00 91.50 496 VAL A CA 1
ATOM 3964 C C . VAL A 1 496 ? 16.631 7.520 -40.759 1.00 91.50 496 VAL A C 1
ATOM 3966 O O . VAL A 1 496 ? 16.046 8.298 -40.010 1.00 91.50 496 VAL A O 1
ATOM 3969 N N . ILE A 1 497 ? 16.037 6.425 -41.247 1.00 93.00 497 ILE A N 1
ATOM 3970 C CA . ILE A 1 497 ? 14.641 6.070 -40.941 1.00 93.00 497 ILE A CA 1
ATOM 3971 C C . ILE A 1 497 ? 14.446 5.938 -39.426 1.00 93.00 497 ILE A C 1
ATOM 3973 O O . ILE A 1 497 ? 13.537 6.557 -38.874 1.00 93.00 497 ILE A O 1
ATOM 3977 N N . TYR A 1 498 ? 15.327 5.209 -38.735 1.00 91.38 498 TYR A N 1
ATOM 3978 C CA . TYR A 1 498 ? 15.262 5.087 -37.280 1.00 91.38 498 TYR A CA 1
ATOM 3979 C C . TYR A 1 498 ? 15.343 6.451 -36.584 1.00 91.38 498 TYR A C 1
ATOM 3981 O O . TYR A 1 498 ? 14.528 6.733 -35.711 1.00 91.38 498 TYR A O 1
ATOM 3989 N N . LEU A 1 499 ? 16.276 7.319 -36.987 1.00 89.25 499 LEU A N 1
ATOM 3990 C CA . LEU A 1 499 ? 16.427 8.647 -36.387 1.00 89.25 499 LEU A CA 1
ATOM 3991 C C . LEU A 1 499 ? 15.212 9.543 -36.641 1.00 89.25 499 LEU A C 1
ATOM 3993 O O . LEU A 1 499 ? 14.806 10.266 -35.735 1.00 89.25 499 LEU A O 1
ATOM 3997 N N . THR A 1 500 ? 14.588 9.466 -37.820 1.00 87.62 500 THR A N 1
ATOM 3998 C CA . THR A 1 500 ? 13.337 10.195 -38.078 1.00 87.62 500 THR A CA 1
ATOM 3999 C C . THR A 1 500 ? 12.195 9.698 -37.198 1.00 87.62 500 THR A C 1
ATOM 4001 O O . THR A 1 500 ? 11.469 10.510 -36.630 1.00 87.62 500 THR A O 1
ATOM 4004 N N . ILE A 1 501 ? 12.070 8.381 -37.010 1.00 86.69 501 ILE A N 1
ATOM 4005 C CA . ILE A 1 501 ? 11.071 7.808 -36.106 1.00 86.69 501 ILE A CA 1
ATOM 4006 C C . ILE A 1 501 ? 11.371 8.238 -34.669 1.00 86.69 501 ILE A C 1
ATOM 4008 O O . ILE A 1 501 ? 10.479 8.747 -34.005 1.00 86.69 501 ILE A O 1
ATOM 4012 N N . ALA A 1 502 ? 12.612 8.113 -34.199 1.00 85.25 502 ALA A N 1
ATOM 4013 C CA . ALA A 1 502 ? 12.997 8.528 -32.853 1.00 85.25 502 ALA A CA 1
ATOM 4014 C C . ALA A 1 502 ? 12.708 10.020 -32.604 1.00 85.25 502 ALA A C 1
ATOM 4016 O O . ALA A 1 502 ? 12.178 10.378 -31.557 1.00 85.25 502 ALA A O 1
ATOM 4017 N N . TYR A 1 503 ? 12.975 10.883 -33.586 1.00 82.31 503 TYR A N 1
ATOM 4018 C CA . TYR A 1 503 ? 12.669 12.311 -33.504 1.00 82.31 503 TYR A CA 1
ATOM 4019 C C . TYR A 1 503 ? 11.159 12.582 -33.399 1.00 82.31 503 TYR A C 1
ATOM 4021 O O . TYR A 1 503 ? 10.717 13.242 -32.463 1.00 82.31 503 TYR A O 1
ATOM 4029 N N . PHE A 1 504 ? 10.350 12.025 -34.307 1.00 81.75 504 PHE A N 1
ATOM 4030 C CA . PHE A 1 504 ? 8.910 12.308 -34.358 1.00 81.75 504 PHE A CA 1
ATOM 4031 C C . PHE A 1 504 ? 8.069 11.572 -33.316 1.00 81.75 504 PHE A C 1
ATOM 4033 O O . PHE A 1 504 ? 6.997 12.056 -32.963 1.00 81.75 504 PHE A O 1
ATOM 4040 N N . LYS A 1 505 ? 8.495 10.387 -32.874 1.00 75.50 505 LYS A N 1
ATOM 4041 C CA . LYS A 1 505 ? 7.718 9.554 -31.950 1.00 75.50 505 LYS A CA 1
ATOM 4042 C C . LYS A 1 505 ? 8.163 9.656 -30.508 1.00 75.50 505 LYS A C 1
ATOM 4044 O O . LYS A 1 505 ? 7.343 9.425 -29.641 1.00 75.50 505 LYS A O 1
ATOM 4049 N N . ILE A 1 506 ? 9.433 9.942 -30.251 1.00 71.38 506 ILE A N 1
ATOM 4050 C CA . ILE A 1 506 ? 9.989 9.776 -28.908 1.00 71.38 506 ILE A CA 1
ATOM 4051 C C . ILE A 1 506 ? 10.268 11.145 -28.294 1.00 71.38 506 ILE A C 1
ATOM 4053 O O . ILE A 1 506 ? 9.706 11.471 -27.259 1.00 71.38 506 ILE A O 1
ATOM 4057 N N . TYR A 1 507 ? 11.006 12.006 -28.996 1.00 67.38 507 TYR A N 1
ATOM 4058 C CA . TYR A 1 507 ? 11.288 13.360 -28.504 1.00 67.38 507 TYR A CA 1
ATOM 4059 C C . TYR A 1 507 ? 10.088 14.316 -28.597 1.00 67.38 507 TYR A C 1
ATOM 4061 O O . TYR A 1 507 ? 9.939 15.188 -27.748 1.00 67.38 507 TYR A O 1
ATOM 4069 N N . ASN A 1 508 ? 9.206 14.132 -29.584 1.00 63.59 508 ASN A N 1
ATOM 4070 C CA . ASN A 1 508 ? 7.966 14.912 -29.688 1.00 63.59 508 ASN A CA 1
ATOM 4071 C C . ASN A 1 508 ? 6.898 14.498 -28.656 1.00 63.59 508 ASN A C 1
ATOM 4073 O O . ASN A 1 508 ? 6.041 15.311 -28.328 1.00 63.59 508 ASN A O 1
ATOM 4077 N N . GLU A 1 509 ? 6.906 13.254 -28.158 1.00 55.59 509 GLU A N 1
ATOM 4078 C CA . GLU A 1 509 ? 5.959 12.815 -27.116 1.00 55.59 509 GLU A CA 1
ATOM 4079 C C . GLU A 1 509 ? 6.391 13.327 -25.725 1.00 55.59 509 GLU A C 1
ATOM 4081 O O . GLU A 1 509 ? 5.535 13.747 -24.946 1.00 55.59 509 GLU A O 1
ATOM 4086 N N . ASP A 1 510 ? 7.700 13.422 -25.448 1.00 53.12 510 ASP A N 1
ATOM 4087 C CA . ASP A 1 510 ? 8.235 14.013 -24.207 1.00 53.12 510 ASP A CA 1
ATOM 4088 C C . ASP A 1 510 ? 7.889 15.513 -24.051 1.00 53.12 510 ASP A C 1
ATOM 4090 O O . ASP A 1 510 ? 7.705 15.995 -22.932 1.00 53.12 510 ASP A O 1
ATOM 4094 N N . GLU A 1 511 ? 7.726 16.253 -25.156 1.00 47.81 511 GLU A N 1
ATOM 4095 C CA . GLU A 1 511 ? 7.291 17.661 -25.132 1.00 47.81 511 GLU A CA 1
ATOM 4096 C C . GLU A 1 511 ? 5.804 17.805 -24.742 1.00 47.81 511 GLU A C 1
ATOM 4098 O O . GLU A 1 511 ? 5.410 18.794 -24.125 1.00 47.81 511 GLU A O 1
ATOM 4103 N N . VAL A 1 512 ? 4.974 16.793 -25.028 1.00 44.12 512 VAL A N 1
ATOM 4104 C CA . VAL A 1 512 ? 3.536 16.786 -24.696 1.00 44.12 512 VAL A CA 1
ATOM 4105 C C . VAL A 1 512 ? 3.288 16.299 -23.263 1.00 44.12 512 VAL A C 1
ATOM 4107 O O . VAL A 1 512 ? 2.385 16.797 -22.590 1.00 44.12 512 VAL A O 1
ATOM 4110 N N . VAL A 1 513 ? 4.110 15.377 -22.748 1.00 45.06 513 VAL A N 1
ATOM 4111 C CA . VAL A 1 513 ? 3.990 14.870 -21.365 1.00 45.06 513 VAL A CA 1
ATOM 4112 C C . VAL A 1 513 ? 4.352 15.938 -20.324 1.00 45.06 513 VAL A C 1
ATOM 4114 O O . VAL A 1 513 ? 3.781 15.938 -19.236 1.00 45.06 513 VAL A O 1
ATOM 4117 N N . LEU A 1 514 ? 5.218 16.901 -20.659 1.00 44.47 514 LEU A N 1
ATOM 4118 C CA . LEU A 1 514 ? 5.547 18.023 -19.769 1.00 44.47 514 LEU A CA 1
ATOM 4119 C C . LEU A 1 514 ? 4.444 19.092 -19.661 1.00 44.47 514 LEU A C 1
ATOM 4121 O O . LEU A 1 514 ? 4.506 19.920 -18.756 1.00 44.47 514 LEU A O 1
ATOM 4125 N N . VAL A 1 515 ? 3.435 19.081 -20.541 1.00 42.25 515 VAL A N 1
ATOM 4126 C CA . VAL A 1 515 ? 2.379 20.115 -20.586 1.00 42.25 515 VAL A CA 1
ATOM 4127 C C . VAL A 1 515 ? 1.014 19.594 -20.105 1.00 42.25 515 VAL A C 1
ATOM 4129 O O . VAL A 1 515 ? 0.134 20.383 -19.782 1.00 42.25 515 VAL A O 1
ATOM 4132 N N . GLY A 1 516 ? 0.816 18.276 -20.000 1.00 32.78 516 GLY A N 1
ATOM 4133 C CA . GLY A 1 516 ? -0.490 17.673 -19.677 1.00 32.78 516 GLY A CA 1
ATOM 4134 C C . GLY A 1 516 ? -0.771 17.383 -18.196 1.00 32.78 516 GLY A C 1
ATOM 4135 O O . GLY A 1 516 ? -1.708 16.646 -17.904 1.00 32.78 516 GLY A O 1
ATOM 4136 N N . GLY A 1 517 ? 0.058 17.876 -17.273 1.00 33.94 517 GLY A N 1
ATOM 4137 C CA . GLY A 1 517 ? 0.078 17.434 -15.874 1.00 33.94 517 GLY A CA 1
ATOM 4138 C C . GLY A 1 517 ? -0.626 18.318 -14.844 1.00 33.94 517 GLY A C 1
ATOM 4139 O O . GLY A 1 517 ? -0.441 18.060 -13.661 1.00 33.94 517 GLY A O 1
ATOM 4140 N N . GLU A 1 518 ? -1.393 19.339 -15.234 1.00 35.38 518 GLU A N 1
ATOM 4141 C CA . GLU A 1 518 ? -2.099 20.202 -14.273 1.00 35.38 518 GLU A CA 1
ATOM 4142 C C . GLU A 1 518 ? -3.505 20.569 -14.770 1.00 35.38 518 GLU A C 1
ATOM 4144 O O . GLU A 1 518 ? -3.727 21.625 -15.353 1.00 35.38 518 GLU A O 1
ATOM 4149 N N . GLU A 1 519 ? -4.484 19.708 -14.494 1.00 32.69 519 GLU A N 1
ATOM 4150 C CA . GLU A 1 519 ? -5.869 20.150 -14.315 1.00 32.69 519 GLU A CA 1
ATOM 4151 C C . GLU A 1 519 ? -6.434 19.546 -13.024 1.00 32.69 519 GLU A C 1
ATOM 4153 O O . GLU A 1 519 ? -6.607 18.332 -12.914 1.00 32.69 519 GLU A O 1
ATOM 4158 N N . GLY A 1 520 ? -6.755 20.428 -12.069 1.00 30.06 520 GLY A N 1
ATOM 4159 C CA . GLY A 1 520 ? -7.729 20.175 -11.007 1.00 30.06 520 GLY A CA 1
ATOM 4160 C C . GLY A 1 520 ? -7.202 20.253 -9.574 1.00 30.06 520 GLY A C 1
ATOM 4161 O O . GLY A 1 520 ? -6.856 19.227 -9.006 1.00 30.06 520 GLY A O 1
ATOM 4162 N N . GLU A 1 521 ? -7.233 21.447 -8.970 1.00 30.23 521 GLU A N 1
ATOM 4163 C CA . GLU A 1 521 ? -8.021 21.733 -7.752 1.00 30.23 521 GLU A CA 1
ATOM 4164 C C . GLU A 1 521 ? -7.908 23.225 -7.372 1.00 30.23 521 GLU A C 1
ATOM 4166 O O . GLU A 1 521 ? -6.822 23.775 -7.203 1.00 30.23 521 GLU A O 1
ATOM 4171 N N . GLU A 1 522 ? -9.061 23.893 -7.284 1.00 29.64 522 GLU A N 1
ATOM 4172 C CA . GLU A 1 522 ? -9.219 25.260 -6.778 1.00 29.64 522 GLU A CA 1
ATOM 4173 C C . GLU A 1 522 ? -9.079 25.295 -5.242 1.00 29.64 522 GLU A C 1
ATOM 4175 O O . GLU A 1 522 ? -9.626 24.425 -4.562 1.00 29.64 522 GLU A O 1
ATOM 4180 N N . GLY A 1 523 ? -8.444 26.339 -4.683 1.00 27.73 523 GLY A N 1
ATOM 4181 C CA . GLY A 1 523 ? -8.560 26.656 -3.250 1.00 27.73 523 GLY A CA 1
ATOM 4182 C C . GLY A 1 523 ? -7.514 27.606 -2.641 1.00 27.73 523 GLY A C 1
ATOM 4183 O O . GLY A 1 523 ? -6.526 27.146 -2.090 1.00 27.73 523 GLY A O 1
ATOM 4184 N N . GLU A 1 524 ? -7.824 28.909 -2.679 1.00 27.09 524 GLU A N 1
ATOM 4185 C CA . GLU A 1 524 ? -7.524 29.991 -1.704 1.00 27.09 524 GLU A CA 1
ATOM 4186 C C . GLU A 1 524 ? -6.076 30.455 -1.358 1.00 27.09 524 GLU A C 1
ATOM 4188 O O . GLU A 1 524 ? -5.336 29.844 -0.596 1.00 27.09 524 GLU A O 1
ATOM 4193 N N . GLU A 1 525 ? -5.776 31.653 -1.889 1.00 27.73 525 GLU A N 1
ATOM 4194 C CA . GLU A 1 525 ? -5.133 32.877 -1.347 1.00 27.73 525 GLU A CA 1
ATOM 4195 C C . GLU A 1 525 ? -4.004 32.858 -0.281 1.00 27.73 525 GLU A C 1
ATOM 4197 O O . GLU A 1 525 ? -4.167 32.436 0.862 1.00 27.73 525 GLU A O 1
ATOM 4202 N N . GLY A 1 526 ? -2.909 33.564 -0.618 1.00 26.91 526 GLY A N 1
ATOM 4203 C CA . GLY A 1 526 ? -1.942 34.157 0.318 1.00 26.91 526 GLY A CA 1
ATOM 4204 C C . GLY A 1 526 ? -0.869 35.011 -0.389 1.00 26.91 526 GLY A C 1
ATOM 4205 O O . GLY A 1 526 ? -0.062 34.483 -1.145 1.00 26.91 526 GLY A O 1
ATOM 4206 N N . GLU A 1 527 ? -0.887 36.329 -0.154 1.00 25.66 527 GLU A N 1
ATOM 4207 C CA . GLU A 1 527 ? -0.043 37.396 -0.739 1.00 25.66 527 GLU A CA 1
ATOM 4208 C C . GLU A 1 527 ? 1.482 37.283 -0.497 1.00 25.66 527 GLU A C 1
ATOM 4210 O O . GLU A 1 527 ? 1.914 36.807 0.554 1.00 25.66 527 GLU A O 1
ATOM 4215 N N . GLY A 1 528 ? 2.296 37.888 -1.388 1.00 26.73 528 GLY A N 1
ATOM 4216 C CA . GLY A 1 528 ? 3.645 38.366 -1.024 1.00 26.73 528 GLY A CA 1
ATOM 4217 C C . GLY A 1 528 ? 4.671 38.645 -2.142 1.00 26.73 528 GLY A C 1
ATOM 4218 O O . GLY A 1 528 ? 5.543 37.819 -2.361 1.00 26.73 528 GLY A O 1
ATOM 4219 N N . ASP A 1 529 ? 4.588 39.842 -2.743 1.00 24.98 529 ASP A N 1
ATOM 4220 C CA . ASP A 1 529 ? 5.658 40.788 -3.173 1.00 24.98 529 ASP A CA 1
ATOM 4221 C C . ASP A 1 529 ? 6.825 40.404 -4.139 1.00 24.98 529 ASP A C 1
ATOM 4223 O O . ASP A 1 529 ? 7.557 39.443 -3.924 1.00 24.98 529 ASP A O 1
ATOM 4227 N N . GLY A 1 530 ? 7.085 41.288 -5.133 1.00 27.52 530 GLY A N 1
ATOM 4228 C CA . GLY A 1 530 ? 8.421 41.483 -5.746 1.00 27.52 530 GLY A CA 1
ATOM 4229 C C . GLY A 1 530 ? 8.613 41.440 -7.286 1.00 27.52 530 GLY A C 1
ATOM 4230 O O . GLY A 1 530 ? 9.216 40.495 -7.771 1.00 27.52 530 GLY A O 1
ATOM 4231 N N . THR A 1 531 ? 8.160 42.485 -8.011 1.00 28.44 531 THR A N 1
ATOM 4232 C CA . THR A 1 531 ? 8.745 43.234 -9.188 1.00 28.44 531 THR A CA 1
ATOM 4233 C C . THR A 1 531 ? 9.586 42.568 -10.343 1.00 28.44 531 THR A C 1
ATOM 4235 O O . THR A 1 531 ? 10.176 41.511 -10.182 1.00 28.44 531 THR A O 1
ATOM 4238 N N . PRO A 1 532 ? 9.679 43.179 -11.564 1.00 34.16 532 PRO A N 1
ATOM 4239 C CA . PRO A 1 532 ? 9.590 42.459 -12.852 1.00 34.16 532 PRO A CA 1
ATOM 4240 C C . PRO A 1 532 ? 10.774 42.615 -13.859 1.00 34.16 532 PRO A C 1
ATOM 4242 O O . PRO A 1 532 ? 11.584 43.532 -13.736 1.00 34.16 532 PRO A O 1
ATOM 4245 N N . LEU A 1 533 ? 10.704 41.813 -14.950 1.00 24.83 533 LEU A N 1
ATOM 4246 C CA . LEU A 1 533 ? 11.362 41.885 -16.296 1.00 24.83 533 LEU A CA 1
ATOM 4247 C C . LEU A 1 533 ? 12.773 41.258 -16.464 1.00 24.83 533 LEU A C 1
ATOM 4249 O O . LEU A 1 533 ? 13.518 41.242 -15.489 1.00 24.83 533 LEU A O 1
ATOM 4253 N N . PRO A 1 534 ? 13.232 40.861 -17.690 1.00 31.42 534 PRO A N 1
ATOM 4254 C CA . PRO A 1 534 ? 12.583 40.777 -19.022 1.00 31.42 534 PRO A CA 1
ATOM 4255 C C . PRO A 1 534 ? 12.728 39.381 -19.716 1.00 31.42 534 PRO A C 1
ATOM 4257 O O . PRO A 1 534 ? 13.340 38.473 -19.157 1.00 31.42 534 PRO A O 1
ATOM 4260 N N . PRO A 1 535 ? 12.173 39.172 -20.934 1.00 43.34 535 PRO A N 1
ATOM 4261 C CA . PRO A 1 535 ? 12.130 37.860 -21.576 1.00 43.34 535 PRO A CA 1
ATOM 4262 C C . PRO A 1 535 ? 13.376 37.618 -22.433 1.00 43.34 535 PRO A C 1
ATOM 4264 O O . PRO A 1 535 ? 13.745 38.474 -23.236 1.00 43.34 535 PRO A O 1
ATOM 4267 N N . THR A 1 536 ? 13.982 36.433 -22.351 1.00 25.77 536 THR A N 1
ATOM 4268 C CA . THR A 1 536 ? 14.902 35.977 -23.403 1.00 25.77 536 THR A CA 1
ATOM 4269 C C . THR A 1 536 ? 14.704 34.498 -23.683 1.00 25.77 536 THR A C 1
ATOM 4271 O O . THR A 1 536 ? 15.184 33.627 -22.961 1.00 25.77 536 THR A O 1
ATOM 4274 N N . SER A 1 537 ? 14.003 34.237 -24.778 1.00 40.88 537 SER A N 1
ATOM 4275 C CA . SER A 1 537 ? 14.089 32.998 -25.532 1.00 40.88 537 SER A CA 1
ATOM 4276 C C . SER A 1 537 ? 15.553 32.690 -25.850 1.00 40.88 537 SER A C 1
ATOM 4278 O O . SER A 1 537 ? 16.264 33.540 -26.384 1.00 40.88 537 SER A O 1
ATOM 4280 N N . GLY A 1 538 ? 16.001 31.475 -25.552 1.00 27.36 538 GLY A N 1
ATOM 4281 C CA . GLY A 1 538 ? 17.349 31.034 -25.884 1.00 27.36 538 GLY A CA 1
ATOM 4282 C C . GLY A 1 538 ? 17.463 29.522 -25.789 1.00 27.36 538 GLY A C 1
ATOM 4283 O O . GLY A 1 538 ? 17.551 28.972 -24.699 1.00 27.36 538 GLY A O 1
ATOM 4284 N N . ALA A 1 539 ? 17.430 28.862 -26.944 1.00 34.72 539 ALA A N 1
ATOM 4285 C CA . ALA A 1 539 ? 17.651 27.432 -27.092 1.00 34.72 539 ALA A CA 1
ATOM 4286 C C . ALA A 1 539 ? 19.000 27.005 -26.481 1.00 34.72 539 ALA A C 1
ATOM 4288 O O . ALA A 1 539 ? 20.030 27.634 -26.728 1.00 34.72 539 ALA A O 1
ATOM 4289 N N . LEU A 1 540 ? 19.004 25.914 -25.713 1.00 35.44 540 LEU A N 1
ATOM 4290 C CA . LEU A 1 540 ? 20.219 25.351 -25.127 1.00 35.44 540 LEU A CA 1
ATOM 4291 C C . LEU A 1 540 ? 20.896 24.402 -26.125 1.00 35.44 540 LEU A C 1
ATOM 4293 O O . LEU A 1 540 ? 20.556 23.228 -26.236 1.00 35.44 540 LEU A O 1
ATOM 4297 N N . THR A 1 541 ? 21.883 24.924 -26.851 1.00 41.28 541 THR A N 1
ATOM 4298 C CA . THR A 1 541 ? 22.941 24.126 -27.487 1.00 41.28 541 THR A CA 1
ATOM 4299 C C . THR A 1 541 ? 24.052 23.788 -26.478 1.00 41.28 541 THR A C 1
ATOM 4301 O O . THR A 1 541 ? 24.216 24.509 -25.491 1.00 41.28 541 THR A O 1
ATOM 4304 N N . PRO A 1 542 ? 24.865 22.739 -26.712 1.00 34.56 542 PRO A N 1
ATOM 4305 C CA . PRO A 1 542 ? 25.854 22.254 -25.752 1.00 34.56 542 PRO A CA 1
ATOM 4306 C C . PRO A 1 542 ? 27.042 23.221 -25.674 1.00 34.56 542 PRO A C 1
ATOM 4308 O O . PRO A 1 542 ? 27.924 23.209 -26.531 1.00 34.56 542 PRO A O 1
ATOM 4311 N N . GLY A 1 543 ? 27.058 24.083 -24.657 1.00 40.22 543 GLY A N 1
ATOM 4312 C CA . GLY A 1 543 ? 28.171 25.011 -24.443 1.00 40.22 543 GLY A CA 1
ATOM 4313 C C . GLY A 1 543 ? 28.011 26.062 -23.343 1.00 40.22 543 GLY A C 1
ATOM 4314 O O . GLY A 1 543 ? 28.925 26.865 -23.186 1.00 40.22 543 GLY A O 1
ATOM 4315 N N . SER A 1 544 ? 26.911 26.101 -22.583 1.00 40.56 544 SER A N 1
ATOM 4316 C CA . SER A 1 544 ? 26.719 27.115 -21.534 1.00 40.56 544 SER A CA 1
ATOM 4317 C C . SER A 1 544 ? 27.246 26.675 -20.159 1.00 40.56 544 SER A C 1
ATOM 4319 O O . SER A 1 544 ? 27.131 25.517 -19.752 1.00 40.56 544 SER A O 1
ATOM 4321 N N . GLU A 1 545 ? 27.837 27.632 -19.438 1.00 43.72 545 GLU A N 1
ATOM 4322 C CA . GLU A 1 545 ? 28.537 27.460 -18.153 1.00 43.72 545 GLU A CA 1
ATOM 4323 C C . GLU A 1 545 ? 27.649 26.942 -17.005 1.00 43.72 545 GLU A C 1
ATOM 4325 O O . GLU A 1 545 ? 28.171 26.335 -16.071 1.00 43.72 545 GLU A O 1
ATOM 4330 N N . ALA A 1 546 ? 26.319 27.043 -17.123 1.00 45.69 546 ALA A N 1
ATOM 4331 C CA . ALA A 1 546 ? 25.361 26.520 -16.143 1.00 45.69 546 ALA A CA 1
ATOM 4332 C C . ALA A 1 546 ? 25.462 24.991 -15.944 1.00 45.69 546 ALA A C 1
ATOM 4334 O O . ALA A 1 546 ? 25.249 24.487 -14.847 1.00 45.69 546 ALA A O 1
ATOM 4335 N N . PHE A 1 547 ? 25.887 24.240 -16.970 1.00 39.00 547 PHE A N 1
ATOM 4336 C CA . PHE A 1 547 ? 26.064 22.783 -16.873 1.00 39.00 547 PHE A CA 1
ATOM 4337 C C . PHE A 1 547 ? 27.331 22.368 -16.096 1.00 39.00 547 PHE A C 1
ATOM 4339 O O . PHE A 1 547 ? 27.476 21.206 -15.713 1.00 39.00 547 PHE A O 1
ATOM 4346 N N . ARG A 1 548 ? 28.287 23.288 -15.878 1.00 47.25 548 ARG A N 1
ATOM 4347 C CA . ARG A 1 548 ? 29.532 23.001 -15.137 1.00 47.25 548 ARG A CA 1
ATOM 4348 C C . ARG A 1 548 ? 29.398 23.253 -13.636 1.00 47.25 548 ARG A C 1
ATOM 4350 O O . ARG A 1 548 ? 30.077 22.571 -12.871 1.00 47.25 548 ARG A O 1
ATOM 4357 N N . GLU A 1 549 ? 28.536 24.177 -13.217 1.00 47.25 549 GLU A N 1
ATOM 4358 C CA . GLU A 1 549 ? 28.327 24.486 -11.795 1.00 47.25 549 GLU A CA 1
ATOM 4359 C C . GLU A 1 549 ? 27.494 23.405 -11.082 1.00 47.25 549 GLU A C 1
ATOM 4361 O O . GLU A 1 549 ? 27.845 22.999 -9.969 1.00 47.25 549 GLU A O 1
ATOM 4366 N N . ASP A 1 550 ? 26.501 22.812 -11.757 1.00 45.16 550 ASP A N 1
ATOM 4367 C CA . ASP A 1 550 ? 25.675 21.740 -11.176 1.00 45.16 550 ASP A CA 1
ATOM 4368 C C . ASP A 1 550 ? 26.444 20.424 -10.958 1.00 45.16 550 ASP A C 1
ATOM 4370 O O . ASP A 1 550 ? 26.206 19.705 -9.983 1.00 45.16 550 ASP A O 1
ATOM 4374 N N . LEU A 1 551 ? 27.446 20.126 -11.793 1.00 47.34 551 LEU A N 1
ATOM 4375 C CA . LEU A 1 551 ? 28.266 18.918 -11.640 1.00 47.34 551 LEU A CA 1
ATOM 4376 C C . LEU A 1 551 ? 29.210 18.994 -10.423 1.00 47.34 551 LEU A C 1
ATOM 4378 O O . LEU A 1 551 ? 29.535 17.972 -9.814 1.00 47.34 551 LEU A O 1
ATOM 4382 N N . ALA A 1 552 ? 29.646 20.203 -10.052 1.00 47.53 552 ALA A N 1
ATOM 4383 C CA . ALA A 1 552 ? 30.509 20.432 -8.893 1.00 47.53 552 ALA A CA 1
ATOM 4384 C C . ALA A 1 552 ? 29.729 20.377 -7.564 1.00 47.53 552 ALA A C 1
ATOM 4386 O O . ALA A 1 552 ? 30.268 19.914 -6.555 1.00 47.53 552 ALA A O 1
ATOM 4387 N N . SER A 1 553 ? 28.448 20.768 -7.575 1.00 44.66 553 SER A N 1
ATOM 4388 C CA . SER A 1 553 ? 27.542 20.684 -6.419 1.00 44.66 553 SER A CA 1
ATOM 4389 C C . SER A 1 553 ? 27.156 19.231 -6.085 1.00 44.66 553 SER A C 1
ATOM 4391 O O . SER A 1 553 ? 27.213 18.808 -4.924 1.00 44.66 553 SER A O 1
ATOM 4393 N N . PHE A 1 554 ? 26.904 18.406 -7.111 1.00 44.09 554 PHE A N 1
ATOM 4394 C CA . PHE A 1 554 ? 26.587 16.978 -6.953 1.00 44.09 554 PHE A CA 1
ATOM 4395 C C . PHE A 1 554 ? 27.726 16.158 -6.323 1.00 44.09 554 PHE A C 1
ATOM 4397 O O . PHE A 1 554 ? 27.482 15.255 -5.518 1.00 44.09 554 PHE A O 1
ATOM 4404 N N . GLY A 1 555 ? 28.984 16.493 -6.629 1.00 46.25 555 GLY A N 1
ATOM 4405 C CA . GLY A 1 555 ? 30.152 15.823 -6.046 1.00 46.25 555 GLY A CA 1
ATOM 4406 C C . GLY A 1 555 ? 30.318 16.067 -4.542 1.00 46.25 555 GLY A C 1
ATOM 4407 O O . GLY A 1 555 ? 30.876 15.223 -3.836 1.00 46.25 555 GLY A O 1
ATOM 4408 N N . HIS A 1 556 ? 29.810 17.192 -4.030 1.00 46.50 556 HIS A N 1
ATOM 4409 C CA . HIS A 1 556 ? 29.946 17.552 -2.621 1.00 46.50 556 HIS A CA 1
ATOM 4410 C C . HIS A 1 556 ? 28.844 16.936 -1.746 1.00 46.50 556 HIS A C 1
ATOM 4412 O O . HIS A 1 556 ? 29.130 16.541 -0.616 1.00 46.50 556 HIS A O 1
ATOM 4418 N N . GLN A 1 557 ? 27.623 16.772 -2.270 1.00 50.16 557 GLN A N 1
ATOM 4419 C CA . GLN A 1 557 ? 26.531 16.091 -1.557 1.00 50.16 557 GLN A CA 1
ATOM 4420 C C . GLN A 1 557 ? 26.730 14.571 -1.473 1.00 50.16 557 GLN A C 1
ATOM 4422 O O . GLN A 1 557 ? 26.488 13.981 -0.419 1.00 50.16 557 GLN A O 1
ATOM 4427 N N . LEU A 1 558 ? 27.257 13.937 -2.529 1.00 39.88 558 LEU A N 1
ATOM 4428 C CA . LEU A 1 558 ? 27.509 12.489 -2.540 1.00 39.88 558 LEU A CA 1
ATOM 4429 C C . LEU A 1 558 ? 28.580 12.075 -1.512 1.00 39.88 558 LEU A C 1
ATOM 4431 O O . LEU A 1 558 ? 28.506 11.006 -0.911 1.00 39.88 558 LEU A O 1
ATOM 4435 N N . LYS A 1 559 ? 29.566 12.946 -1.272 1.00 41.62 559 LYS A N 1
ATOM 4436 C CA . LYS A 1 559 ? 30.671 12.687 -0.339 1.00 41.62 559 LYS A CA 1
ATOM 4437 C C . LYS A 1 559 ? 30.266 12.832 1.132 1.00 41.62 559 LYS A C 1
ATOM 4439 O O . LYS A 1 559 ? 30.861 12.176 1.981 1.00 41.62 559 LYS A O 1
ATOM 4444 N N . VAL A 1 560 ? 29.258 13.657 1.423 1.00 51.59 560 VAL A N 1
ATOM 4445 C CA . VAL A 1 560 ? 28.702 13.828 2.777 1.00 51.59 560 VAL A CA 1
ATOM 4446 C C . VAL A 1 560 ? 27.768 12.665 3.123 1.00 51.59 560 VAL A C 1
ATOM 4448 O O . VAL A 1 560 ? 27.867 12.123 4.216 1.00 51.59 560 VAL A O 1
ATOM 4451 N N . ALA A 1 561 ? 26.966 12.187 2.164 1.00 47.53 561 ALA A N 1
ATOM 4452 C CA . ALA A 1 561 ? 26.083 11.037 2.372 1.00 47.53 561 ALA A CA 1
ATOM 4453 C C . ALA A 1 561 ? 26.844 9.713 2.598 1.00 47.53 561 ALA A C 1
ATOM 4455 O O . ALA A 1 561 ? 26.425 8.897 3.411 1.00 47.53 561 ALA A O 1
ATOM 4456 N N . MET A 1 562 ? 27.994 9.506 1.940 1.00 48.22 562 MET A N 1
ATOM 4457 C CA . MET A 1 562 ? 28.788 8.277 2.117 1.00 48.22 562 MET A CA 1
ATOM 4458 C C . MET A 1 562 ? 29.674 8.264 3.377 1.00 48.22 562 MET A C 1
ATOM 4460 O O . MET A 1 562 ? 30.067 7.192 3.834 1.00 48.22 562 MET A O 1
ATOM 4464 N N . ALA A 1 563 ? 29.998 9.426 3.955 1.00 46.28 563 ALA A N 1
ATOM 4465 C CA . ALA A 1 563 ? 30.780 9.502 5.195 1.00 46.28 563 ALA A CA 1
ATOM 4466 C C . ALA A 1 563 ? 29.940 9.182 6.451 1.00 46.28 563 ALA A C 1
ATOM 4468 O O . ALA A 1 563 ? 30.477 8.661 7.434 1.00 46.28 563 ALA A O 1
ATOM 4469 N N . ASP A 1 564 ? 28.627 9.431 6.395 1.00 46.41 564 ASP A N 1
ATOM 4470 C CA . ASP A 1 564 ? 27.694 9.132 7.489 1.00 46.41 564 ASP A CA 1
ATOM 4471 C C . ASP A 1 564 ? 27.332 7.636 7.574 1.00 46.41 564 ASP A C 1
ATOM 4473 O O . ASP A 1 564 ? 27.158 7.115 8.679 1.00 46.41 564 ASP A O 1
ATOM 4477 N N . ASP A 1 565 ? 27.321 6.910 6.449 1.00 46.47 565 ASP A N 1
ATOM 4478 C CA . ASP A 1 565 ? 27.043 5.463 6.434 1.00 46.47 565 ASP A CA 1
ATOM 4479 C C . ASP A 1 565 ? 28.227 4.618 6.945 1.00 46.47 565 ASP A C 1
ATOM 4481 O O . ASP A 1 565 ? 28.030 3.659 7.692 1.00 46.47 565 ASP A O 1
ATOM 4485 N N . ILE A 1 566 ? 29.475 5.020 6.669 1.00 43.09 566 ILE A N 1
ATOM 4486 C CA . ILE A 1 566 ? 30.679 4.331 7.184 1.00 43.09 566 ILE A CA 1
ATOM 4487 C C . ILE A 1 566 ? 30.849 4.504 8.705 1.00 43.09 566 ILE A C 1
ATOM 4489 O O . ILE A 1 566 ? 31.476 3.674 9.366 1.00 43.09 566 ILE A O 1
ATOM 4493 N N . SER A 1 567 ? 30.246 5.539 9.296 1.00 40.00 567 SER A N 1
ATOM 4494 C CA . SER A 1 567 ? 30.319 5.786 10.742 1.00 40.00 567 SER A CA 1
ATOM 4495 C C . SER A 1 567 ? 29.317 4.955 11.559 1.00 40.00 567 SER A C 1
ATOM 4497 O O . SER A 1 567 ? 29.476 4.842 12.776 1.00 40.00 567 SER A O 1
ATOM 4499 N N . ARG A 1 568 ? 28.312 4.326 10.924 1.00 46.50 568 ARG A N 1
ATOM 4500 C CA . ARG A 1 568 ? 27.301 3.491 11.607 1.00 46.50 568 ARG A CA 1
ATOM 4501 C C . ARG A 1 568 ? 27.589 1.987 11.582 1.00 46.50 568 ARG A C 1
ATOM 4503 O O . ARG A 1 568 ? 26.963 1.267 12.351 1.00 46.50 568 ARG A O 1
ATOM 4510 N N . GLU A 1 569 ? 28.563 1.519 10.799 1.00 39.97 569 GLU A N 1
ATOM 4511 C CA . GLU A 1 569 ? 28.975 0.100 10.761 1.00 39.97 569 GLU A CA 1
ATOM 4512 C C . GLU A 1 569 ? 30.156 -0.248 11.698 1.00 39.97 569 GLU A C 1
ATOM 4514 O O . GLU A 1 569 ? 30.562 -1.404 11.785 1.00 39.97 569 GLU A O 1
ATOM 4519 N N . SER A 1 570 ? 30.701 0.715 12.453 1.00 34.97 570 SER A N 1
ATOM 4520 C CA . SER A 1 570 ? 31.897 0.514 13.300 1.00 34.97 570 SER A CA 1
ATOM 4521 C C . SER A 1 570 ? 31.620 0.155 14.775 1.00 34.97 570 SER A C 1
ATOM 4523 O O . SER A 1 570 ? 32.570 -0.011 15.545 1.00 34.97 570 SER A O 1
ATOM 4525 N N . LEU A 1 571 ? 30.367 0.039 15.217 1.00 38.78 571 LEU A N 1
ATOM 4526 C CA . LEU A 1 571 ? 30.038 -0.240 16.623 1.00 38.78 571 LEU A CA 1
ATOM 4527 C C . LEU A 1 571 ? 28.951 -1.309 16.730 1.00 38.78 571 LEU A C 1
ATOM 4529 O O . LEU A 1 571 ? 27.803 -0.990 16.991 1.00 38.78 571 LEU A O 1
ATOM 4533 N N . ASP A 1 572 ? 29.331 -2.569 16.524 1.00 34.50 572 ASP A N 1
ATOM 4534 C CA . ASP A 1 572 ? 28.793 -3.701 17.290 1.00 34.50 572 ASP A CA 1
ATOM 4535 C C . ASP A 1 572 ? 29.611 -4.962 16.999 1.00 34.50 572 ASP A C 1
ATOM 4537 O O . ASP A 1 572 ? 29.354 -5.741 16.082 1.00 34.50 572 ASP A O 1
ATOM 4541 N N . GLY A 1 573 ? 30.646 -5.171 17.806 1.00 30.94 573 GLY A N 1
ATOM 4542 C CA . GLY A 1 573 ? 31.406 -6.408 17.781 1.00 30.94 573 GLY A CA 1
ATOM 4543 C C . GLY A 1 573 ? 32.249 -6.568 19.028 1.00 30.94 573 GLY A C 1
ATOM 4544 O O . GLY A 1 573 ? 33.364 -6.075 19.028 1.00 30.94 573 GLY A O 1
ATOM 4545 N N . ILE A 1 574 ? 31.741 -7.291 20.039 1.00 32.22 574 ILE A N 1
ATOM 4546 C CA . ILE A 1 574 ? 32.509 -8.164 20.955 1.00 32.22 574 ILE A CA 1
ATOM 4547 C C . ILE A 1 574 ? 31.586 -9.324 21.420 1.00 32.22 574 ILE A C 1
ATOM 4549 O O . ILE A 1 574 ? 30.386 -9.107 21.588 1.00 32.22 574 ILE A O 1
ATOM 4553 N N . PRO A 1 575 ? 32.105 -10.562 21.596 1.00 46.03 575 PRO A N 1
ATOM 4554 C CA . PRO A 1 575 ? 31.335 -11.805 21.541 1.00 46.03 575 PRO A CA 1
ATOM 4555 C C . PRO A 1 575 ? 31.041 -12.409 22.926 1.00 46.03 575 PRO A C 1
ATOM 4557 O O . PRO A 1 575 ? 31.665 -12.035 23.915 1.00 46.03 575 PRO A O 1
ATOM 4560 N N . ASN A 1 576 ? 30.168 -13.425 22.986 1.00 27.69 576 ASN A N 1
ATOM 4561 C CA . ASN A 1 576 ? 30.447 -14.619 23.790 1.00 27.69 576 ASN A CA 1
ATOM 4562 C C . ASN A 1 576 ? 29.595 -15.844 23.410 1.00 27.69 576 ASN A C 1
ATOM 4564 O O . ASN A 1 576 ? 28.382 -15.795 23.233 1.00 27.69 576 ASN A O 1
ATOM 4568 N N . SER A 1 577 ? 30.335 -16.942 23.312 1.00 29.42 577 SER A N 1
ATOM 4569 C CA . SER A 1 577 ? 30.026 -18.355 23.103 1.00 29.42 577 SER A CA 1
ATOM 4570 C C . SER A 1 577 ? 28.841 -18.950 23.866 1.00 29.42 577 SER A C 1
ATOM 4572 O O . SER A 1 577 ? 28.718 -18.718 25.066 1.00 29.42 577 SER A O 1
ATOM 4574 N N . LEU A 1 578 ? 28.160 -19.923 23.241 1.00 27.34 578 LEU A N 1
ATOM 4575 C CA . LEU A 1 578 ? 27.906 -21.234 23.857 1.00 27.34 578 LEU A CA 1
ATOM 4576 C C . LEU A 1 578 ? 27.565 -22.312 22.810 1.00 27.34 578 LEU A C 1
ATOM 4578 O O . LEU A 1 578 ? 26.751 -22.135 21.912 1.00 27.34 578 LEU A O 1
ATOM 4582 N N . SER A 1 579 ? 28.282 -23.421 22.960 1.00 26.44 579 SER A N 1
ATOM 4583 C CA . SER A 1 579 ? 28.316 -24.661 22.184 1.00 26.44 579 SER A CA 1
ATOM 4584 C C . SER A 1 579 ? 27.032 -25.495 22.304 1.00 26.44 579 SER A C 1
ATOM 4586 O O . SER A 1 579 ? 26.518 -25.614 23.411 1.00 26.44 579 SER A O 1
ATOM 4588 N N . ALA A 1 580 ? 26.633 -26.195 21.231 1.00 28.78 580 ALA A N 1
ATOM 4589 C CA . ALA A 1 580 ? 26.609 -27.674 21.161 1.00 28.78 580 ALA A CA 1
ATOM 4590 C C . ALA A 1 580 ? 25.781 -28.206 19.966 1.00 28.78 580 ALA A C 1
ATOM 4592 O O . ALA A 1 580 ? 24.655 -27.776 19.766 1.00 28.78 580 ALA A O 1
ATOM 4593 N N . GLN A 1 581 ? 26.374 -29.176 19.243 1.00 27.78 581 GLN A N 1
ATOM 4594 C CA . GLN A 1 581 ? 25.790 -30.415 18.664 1.00 27.78 581 GLN A CA 1
ATOM 4595 C C . GLN A 1 581 ? 24.452 -30.297 17.895 1.00 27.78 581 GLN A C 1
ATOM 4597 O O . GLN A 1 581 ? 23.439 -29.910 18.446 1.00 27.78 581 GLN A O 1
ATOM 4602 N N . GLY A 1 582 ? 24.296 -30.697 16.632 1.00 25.83 582 GLY A N 1
ATOM 4603 C CA . GLY A 1 582 ? 24.850 -31.846 15.921 1.00 25.83 582 GLY A CA 1
ATOM 4604 C C . GLY A 1 582 ? 23.696 -32.594 15.218 1.00 25.83 582 GLY A C 1
ATOM 4605 O O . GLY A 1 582 ? 22.614 -32.718 15.777 1.00 25.83 582 GLY A O 1
ATOM 4606 N N . ASN A 1 583 ? 23.980 -33.128 14.026 1.00 26.86 583 ASN A N 1
ATOM 4607 C CA . ASN A 1 583 ? 23.232 -34.134 13.246 1.00 26.86 583 ASN A CA 1
ATOM 4608 C C . ASN A 1 583 ? 22.006 -33.763 12.379 1.00 26.86 583 ASN A C 1
ATOM 4610 O O . ASN A 1 583 ? 20.894 -33.549 12.844 1.00 26.86 583 ASN A O 1
ATOM 4614 N N . LEU A 1 584 ? 22.256 -33.876 11.063 1.00 29.89 584 LEU A N 1
ATOM 4615 C CA . LEU A 1 584 ? 21.616 -34.778 10.088 1.00 29.89 584 LEU A CA 1
ATOM 4616 C C . LEU A 1 584 ? 20.127 -35.142 10.272 1.00 29.89 584 LEU A C 1
ATOM 4618 O O . LEU A 1 584 ? 19.777 -35.960 11.120 1.00 29.89 584 LEU A O 1
ATOM 4622 N N . SER A 1 585 ? 19.312 -34.764 9.279 1.00 27.78 585 SER A N 1
ATOM 4623 C CA . SER A 1 585 ? 18.734 -35.662 8.250 1.00 27.78 585 SER A CA 1
ATOM 4624 C C . SER A 1 585 ? 17.290 -35.310 7.844 1.00 27.78 585 SER A C 1
ATOM 4626 O O . SER A 1 585 ? 16.479 -34.904 8.667 1.00 27.78 585 SER A O 1
ATOM 4628 N N . LYS A 1 586 ? 17.001 -35.604 6.564 1.00 31.02 586 LYS A N 1
ATOM 4629 C CA . LYS A 1 586 ? 15.699 -35.874 5.910 1.00 31.02 586 LYS A CA 1
ATOM 4630 C C . LYS A 1 586 ? 14.944 -34.739 5.196 1.00 31.02 586 LYS A C 1
ATOM 4632 O O . LYS A 1 586 ? 14.231 -33.932 5.773 1.00 31.02 586 LYS A O 1
ATOM 4637 N N . THR A 1 587 ? 15.062 -34.834 3.871 1.00 32.22 587 THR A N 1
ATOM 4638 C CA . THR A 1 587 ? 14.026 -34.747 2.825 1.00 32.22 587 THR A CA 1
ATOM 4639 C C . THR A 1 587 ? 12.564 -34.957 3.251 1.00 32.22 587 THR A C 1
ATOM 4641 O O . THR A 1 587 ? 12.279 -35.933 3.940 1.00 32.22 587 THR A O 1
ATOM 4644 N N . MET A 1 588 ? 11.646 -34.156 2.686 1.00 29.45 588 MET A N 1
ATOM 4645 C CA . MET A 1 588 ? 10.328 -34.558 2.134 1.00 29.45 588 MET A CA 1
ATOM 4646 C C . MET A 1 588 ? 9.753 -33.364 1.339 1.00 29.45 588 MET A C 1
ATOM 4648 O O . MET A 1 588 ? 9.682 -32.262 1.867 1.00 29.45 588 MET A O 1
ATOM 4652 N N . THR A 1 589 ? 9.600 -33.427 0.014 1.00 31.69 589 THR A N 1
ATOM 4653 C CA . THR A 1 589 ? 8.542 -34.087 -0.785 1.00 31.69 589 THR A CA 1
ATOM 4654 C C . THR A 1 589 ? 7.162 -33.452 -0.593 1.00 31.69 589 THR A C 1
ATOM 4656 O O . THR A 1 589 ? 6.505 -33.617 0.430 1.00 31.69 589 THR A O 1
ATOM 4659 N N . THR A 1 590 ? 6.742 -32.733 -1.630 1.00 32.41 590 THR A N 1
ATOM 4660 C CA . THR A 1 590 ? 5.421 -32.143 -1.846 1.00 32.41 590 THR A CA 1
ATOM 4661 C C . THR A 1 590 ? 4.397 -33.227 -2.188 1.00 32.41 590 THR A C 1
ATOM 4663 O O . THR A 1 590 ? 4.682 -34.140 -2.961 1.00 32.41 590 THR A O 1
ATOM 4666 N N . SER A 1 591 ? 3.187 -33.132 -1.632 1.00 31.00 591 SER A N 1
ATOM 4667 C CA . SER A 1 591 ? 2.041 -33.951 -2.044 1.00 31.00 591 SER A CA 1
ATOM 4668 C C . SER A 1 591 ? 0.868 -33.047 -2.419 1.00 31.00 591 SER A C 1
ATOM 4670 O O . SER A 1 591 ? 0.470 -32.166 -1.662 1.00 31.00 591 SER A O 1
ATOM 4672 N N . ILE A 1 592 ? 0.361 -33.257 -3.634 1.00 30.69 592 ILE A N 1
ATOM 4673 C CA . ILE A 1 592 ? -0.834 -32.632 -4.202 1.00 30.69 592 ILE A CA 1
ATOM 4674 C C . ILE A 1 592 ? -1.972 -33.647 -4.059 1.00 30.69 592 ILE A C 1
ATOM 4676 O O . ILE A 1 592 ? -1.863 -34.774 -4.539 1.00 30.69 592 ILE A O 1
ATOM 4680 N N . SER A 1 593 ? -3.059 -33.255 -3.395 1.00 28.61 593 SER A N 1
ATOM 4681 C CA . SER A 1 593 ? -4.294 -34.036 -3.294 1.00 28.61 593 SER A CA 1
ATOM 4682 C C . SER A 1 593 ? -5.188 -33.784 -4.513 1.00 28.61 593 SER A C 1
ATOM 4684 O O . SER A 1 593 ? -5.517 -32.634 -4.800 1.00 28.61 593 SER A O 1
ATOM 4686 N N . THR A 1 594 ? -5.630 -34.845 -5.188 1.00 35.12 594 THR A N 1
ATOM 4687 C CA . THR A 1 594 ? -6.751 -34.829 -6.147 1.00 35.12 594 THR A CA 1
ATOM 4688 C C . THR A 1 594 ? -7.952 -35.594 -5.559 1.00 35.12 594 THR A C 1
ATOM 4690 O O . THR A 1 594 ? -7.742 -36.541 -4.798 1.00 35.12 594 THR A O 1
ATOM 4693 N N . PRO A 1 595 ? -9.206 -35.185 -5.843 1.00 37.22 595 PRO A N 1
ATOM 4694 C CA . PRO A 1 595 ? -10.413 -35.825 -5.306 1.00 37.22 595 PRO A CA 1
ATOM 4695 C C . PRO A 1 595 ? -10.861 -37.056 -6.131 1.00 37.22 595 PRO A C 1
ATOM 4697 O O . PRO A 1 595 ? -10.516 -37.155 -7.310 1.00 37.22 595 PRO A O 1
ATOM 4700 N N . PRO A 1 596 ? -11.640 -37.992 -5.544 1.00 38.25 596 PRO A N 1
ATOM 4701 C CA . PRO A 1 596 ? -11.978 -39.269 -6.171 1.00 38.25 596 PRO A CA 1
ATOM 4702 C C . PRO A 1 596 ? -13.220 -39.191 -7.078 1.00 38.25 596 PRO A C 1
ATOM 4704 O O . PRO A 1 596 ? -14.208 -38.533 -6.753 1.00 38.25 596 PRO A O 1
ATOM 4707 N N . GLY A 1 597 ? -13.163 -39.909 -8.204 1.00 36.31 597 GLY A N 1
ATOM 4708 C CA . GLY A 1 597 ? -14.294 -40.196 -9.096 1.00 36.31 597 GLY A CA 1
ATOM 4709 C C . GLY A 1 597 ? -15.113 -41.429 -8.666 1.00 36.31 597 GLY A C 1
ATOM 4710 O O . GLY A 1 597 ? -14.742 -42.110 -7.709 1.00 36.31 597 GLY A O 1
ATOM 4711 N N . PRO A 1 598 ? -16.240 -41.713 -9.349 1.00 45.09 598 PRO A N 1
ATOM 4712 C CA . PRO A 1 598 ? -17.310 -42.564 -8.835 1.00 45.09 598 PRO A CA 1
ATOM 4713 C C . PRO A 1 598 ? -17.040 -44.065 -9.005 1.00 45.09 598 PRO A C 1
ATOM 4715 O O . PRO A 1 598 ? -16.441 -44.514 -9.981 1.00 45.09 598 PRO A O 1
ATOM 4718 N N . THR A 1 599 ? -17.535 -44.837 -8.041 1.00 38.38 599 THR A N 1
ATOM 4719 C CA . THR A 1 599 ? -17.473 -46.298 -7.963 1.00 38.38 599 THR A CA 1
ATOM 4720 C C . THR A 1 599 ? -18.522 -46.968 -8.854 1.00 38.38 599 THR A C 1
ATOM 4722 O O . THR A 1 599 ? -19.697 -46.603 -8.839 1.00 38.38 599 THR A O 1
ATOM 4725 N N . ALA A 1 600 ? -18.097 -47.993 -9.598 1.00 36.25 600 ALA A N 1
ATOM 4726 C CA . ALA A 1 600 ? -18.969 -48.955 -10.266 1.00 36.25 600 ALA A CA 1
ATOM 4727 C C . ALA A 1 600 ? -19.027 -50.265 -9.463 1.00 36.25 600 ALA A C 1
ATOM 4729 O O . ALA A 1 600 ? -18.053 -50.661 -8.824 1.00 36.25 600 ALA A O 1
ATOM 4730 N N . ALA A 1 601 ? -20.202 -50.888 -9.499 1.00 37.53 601 ALA A N 1
ATOM 4731 C CA . ALA A 1 601 ? -20.609 -52.079 -8.767 1.00 37.53 601 ALA A CA 1
ATOM 4732 C C . ALA A 1 601 ? -19.837 -53.356 -9.138 1.00 37.53 601 ALA A C 1
ATOM 4734 O O . ALA A 1 601 ? -19.601 -53.578 -10.323 1.00 37.53 601 ALA A O 1
ATOM 4735 N N . VAL A 1 602 ? -19.577 -54.205 -8.131 1.00 35.09 602 VAL A N 1
ATOM 4736 C CA . VAL A 1 602 ? -19.968 -55.633 -8.035 1.00 35.09 602 VAL A CA 1
ATOM 4737 C C . VAL A 1 602 ? -20.142 -55.969 -6.557 1.00 35.09 602 VAL A C 1
ATOM 4739 O O . VAL A 1 602 ? -19.264 -55.552 -5.767 1.00 35.09 602 VAL A O 1
#

Organism: NCBI:txid300112

Radius of gyration: 61.03 Å; chains: 1; bounding box: 135×99×152 Å

Foldseek 3Di:
DEWEQEDAQNQGFFIDADFQQDFPLVVLLFVLLLQLLLLLLVVLLVLLLVCQQANAFADPVQAPDDPVVCVVVVPDRPCPVLFAWPPGFDADDDPNRGGNRGHFPPVLSVLSNVLSVVLCVLRDSCVVVVVHGHGPVSSVVSLVSNVVSQCNGGVSDGDPPTQSNCSNVVNDDCPPHPSVVSREDSVFKWKDFQQDTPDGPDGNCVPQNNDSPHYTYIHIDGHPPDTHDDDDPDDPVVVVVVVVVVVVVVVVVVVVVVVVVVVVVVVVLVVVLVVLVVLLVVLVVLLVVCCVVFQVQLVLQVVLAWDPAWWKKFWADKDKDFAQVVAPDAQAAADLPDGDGIGIWTWIFTAGPPPPPDDDDDDDDDDDDDDDDDDPDDDDDDDDDDDDDDDDDDDDDDDDDDDDDDDDDDFDQDDPVDRTRTGGATEHQGSSNYDHPPVDDVVVVCVVHVDHGDIDIWIAGPNDRSYIHRDDDSPVSVVSNCCSCVPSVVSNVVSVVVNVCCVVPPVVVVVVVVPPPDDDDDDDDDDDDDDYDDDDDDDDDPDDPVVVVVVVVVVVVVVVVVVVVVVVVPDDDDDDDDDDDDDDDDDDDDDDDDDDDDDDDD

InterPro domains:
  IPR021298 Cilia- and flagella-associated protein 298 [PTHR13238] (1-265)
  IPR031578 Na+ channel auxiliary subunit TipE [PF16972] (255-353)
  IPR031578 Na+ channel auxiliary subunit TipE [PF16972] (409-522)
  IPR031578 Na+ channel auxiliary subunit TipE [PF16972] (536-602)